Protein AF-A0A6A5AQM9-F1 (afdb_monomer_lite)

Organism: Aphanomyces astaci (NCBI:txid112090)

Secondary structure (DSSP, 8-state):
-HHHHTTTTTSSPPHHHHHHHHHHHTT--HHHHHHHHHHHTTT--HHHHHHHTT--HHHHHHHHHHHHHH-TT---HHHHHHHHHHHTT--HHHHHHHHHHHHTT--HHHHHHHTT--HHHHHHHHHHHHHH-TTS--HHHHHHHHHHHTT--HHHHHHHHHHHHTT--HHHHHHHTT--HHHHHHHHHHHHHHHTTPPPHHHHHHHHHHHTT--HHHHHHHHHHHTTT--HHHHHHHTT--HHHHHHHHHHHHHHHTTSPPHHHHHHHHHHHHT--HHHHHHHHHHHHTT--HHHHHHHTT--HHHHHHHHHHHTTSPPTT--S--TT--HHHHHHHHHHHTT--HHHHHHHHHHHHHH---HHHHHHHTT--HHHHHHHHHHHHHHTTTPPPHHHHHHHHHHHTT--HHHHHHHHHHHTTT--HHHHHHHTT--HHHHHHHHHHHHHHHHTSPPHHHHHHHHHHHTT--HHHHHHHHHHHHTT--HHHHHHHTT--HHHHHHHHHHHHHHHHHS--HHHHHHHHHHHTT--HHHHHHHHHHHHTT--HHHHHHHTT--TTHHHH-

pLDDT: mean 77.69, std 11.53, range [27.31, 93.38]

Sequence (567 aa):
VITEVVTASEDIPSQGEVAADAAADVGATDAQVEEIKDAIDSGASAASAALDAGLSDAQTAEVVDQVTSASDEIADPADVAAAAAIESGASSSQALEIATAVDNGDSAALAATEAGLEPAAVADVVSEVIDSAEKVSDPADVAAAAALDNGATASQAADVAESVDSGSSAAAAAADAGLDTAAVADIVDQVSSSSDNVAPPADVAAAAAIDAGASAEQVADIVTAVDAGASPSDAAVDAGLSPAAAAAVETQVEDSADNHAPAADVAAAAAADAGASPEQVADVAASVDAGASPSDAAADAGLSSSEIAAVEDVVATAPSADEETTSSDATQGEVAAAAAVDAGATEQQAAYIADAIDNEGASAASASIDAGLTNSQAVEVITEVVTASEDIPSQGEVAADAAADVGATDAQVEEIKDAIDSGASAASAALDAGLSDAQTAEVIDQVTSASDEIADPADVAAATAIESGASSSQALEIAAAVDNGDSAALAATEAGLEPAAVADVVSEVIDSAEKVSDPADVAAAAALDNGATASQAADVAESVDSGSSAAAAAADAGLDTAAVADI

Radius of gyration: 29.28 Å; chains: 1; bounding box: 80×55×65 Å

Foldseek 3Di:
DVVVVVVPPPPQDFLLRQLLVLLVVLPQDPVLSVQLSLVQLLPDALLVSNVVSPDDLVSSLSSLLRSPVSCVAAHDLLSLLLNLLVVLPDDSVLSSQLSVCVVVPQQSLQSNVVSPHDQVSSLSSLVRSCVNPQQQDALLSLLLNLCVVLPQTSVLSNQLSVCVSVVAASLVSNVVSPHDLVSSLSSLLRLQVSQVSHDPLLVQLLVLCVSNVHDPQLSVQLSVCVVVVDQSLVSNVVSPRDNSSSVSSNVSSLSRLNRHGALLSLLLNLLVVLPQDSQLSSQLSVCVSVVDDSLVSNVVSPHDPSSSVSSVVRSVPRPHSPPPVPVVPQALLNQLLVLLVVLPQDNVLSNQSSCCCPPVVDALLVSCVVSVHDLVSSLSSLLRLQVSQPPQDFLLVQLLVLLVVLPQDNVLSVQLSVCLVVPAALLQSNVVSPHDQVSSLSSLVRLQVSQSSQHDLLSLLLNLLVVLPQDSVLSSQLSVCVVVPDQSLVSCVVSPRDPVSSVSSNVRSVVSVSRHHDPLSVLLNLLVVLPDTSVLSVQLSVCVVVPDDSLVSNVVSPRDPVSSVSD

Structure (mmCIF, N/CA/C/O backbone):
data_AF-A0A6A5AQM9-F1
#
_entry.id   AF-A0A6A5AQM9-F1
#
loop_
_atom_site.group_PDB
_atom_site.id
_atom_site.type_symbol
_atom_site.label_atom_id
_atom_site.label_alt_id
_atom_site.label_comp_id
_atom_site.label_asym_id
_atom_site.label_entity_id
_atom_site.label_seq_id
_atom_site.pdbx_PDB_ins_code
_atom_site.Cartn_x
_atom_site.Cartn_y
_atom_site.Cartn_z
_atom_site.occupancy
_atom_site.B_iso_or_equiv
_atom_site.auth_seq_id
_atom_site.auth_comp_id
_atom_site.auth_asym_id
_atom_site.auth_atom_id
_atom_site.pdbx_PDB_model_num
ATOM 1 N N . VAL A 1 1 ? -28.489 -6.324 -17.768 1.00 40.09 1 VAL A N 1
ATOM 2 C CA . VAL A 1 1 ? -28.468 -6.319 -16.294 1.00 40.09 1 VAL A CA 1
ATOM 3 C C . VAL A 1 1 ? -28.545 -4.878 -15.803 1.00 40.09 1 VAL A C 1
ATOM 5 O O . VAL A 1 1 ? -29.593 -4.525 -15.296 1.00 40.09 1 VAL A O 1
ATOM 8 N N . ILE A 1 2 ? -27.604 -4.000 -16.177 1.00 29.06 2 ILE A N 1
ATOM 9 C CA . ILE A 1 2 ? -27.654 -2.541 -15.904 1.00 29.06 2 ILE A CA 1
ATOM 10 C C . ILE A 1 2 ? -28.976 -1.867 -16.349 1.00 29.06 2 ILE A C 1
ATOM 12 O O . ILE A 1 2 ? -29.534 -1.040 -15.647 1.00 29.06 2 ILE A O 1
ATOM 16 N N . THR A 1 3 ? -29.561 -2.259 -17.486 1.00 27.31 3 THR A N 1
ATOM 17 C CA . THR A 1 3 ? -30.805 -1.636 -17.995 1.00 27.31 3 THR A CA 1
ATOM 18 C C . THR A 1 3 ? -32.101 -2.142 -17.346 1.00 27.31 3 THR A C 1
ATOM 20 O O . THR A 1 3 ? -33.156 -1.581 -17.618 1.00 27.31 3 THR A O 1
ATOM 23 N N . GLU A 1 4 ? -32.053 -3.219 -16.555 1.00 29.08 4 GLU A N 1
ATOM 24 C CA . GLU A 1 4 ? -33.246 -3.793 -15.902 1.00 29.08 4 GLU A CA 1
ATOM 25 C C . GLU A 1 4 ? -33.397 -3.281 -14.456 1.00 29.08 4 GLU A C 1
ATOM 27 O O . GLU A 1 4 ? -34.524 -3.121 -13.993 1.00 29.08 4 GLU A O 1
ATOM 32 N N . VAL A 1 5 ? -32.285 -2.888 -13.814 1.00 35.56 5 VAL A N 1
ATOM 33 C CA . VAL A 1 5 ? -32.245 -2.187 -12.512 1.00 35.56 5 VAL A CA 1
ATOM 34 C C . VAL A 1 5 ? -32.811 -0.761 -12.625 1.00 35.56 5 VAL A C 1
ATOM 36 O O . VAL A 1 5 ? -33.631 -0.345 -11.813 1.00 35.56 5 VAL A O 1
ATOM 39 N N . VAL A 1 6 ? -32.502 -0.049 -13.716 1.00 35.78 6 VAL A N 1
ATOM 40 C CA . VAL A 1 6 ? -32.907 1.358 -13.940 1.00 35.78 6 VAL A CA 1
ATOM 41 C C . VAL A 1 6 ? -34.428 1.559 -14.085 1.00 35.78 6 VAL A C 1
ATOM 43 O O . VAL A 1 6 ? -34.921 2.671 -13.952 1.00 35.78 6 VAL A O 1
ATOM 46 N N . THR A 1 7 ? -35.213 0.508 -14.346 1.00 30.81 7 THR A N 1
ATOM 47 C CA . THR A 1 7 ? -36.682 0.636 -14.476 1.00 30.81 7 THR A CA 1
ATOM 48 C C . THR A 1 7 ? -37.469 0.276 -13.215 1.00 30.81 7 THR A C 1
ATOM 50 O O . THR A 1 7 ? -38.694 0.390 -13.234 1.00 30.81 7 THR A O 1
ATOM 53 N N . ALA A 1 8 ? -36.797 -0.159 -12.144 1.00 36.22 8 ALA A N 1
ATOM 54 C CA . ALA A 1 8 ? -37.425 -0.460 -10.857 1.00 36.22 8 ALA A CA 1
ATOM 55 C C . ALA A 1 8 ? -37.269 0.669 -9.816 1.00 36.22 8 ALA A C 1
ATOM 57 O O . ALA A 1 8 ? -38.029 0.684 -8.854 1.00 36.22 8 ALA A O 1
ATOM 58 N N . SER A 1 9 ? -36.361 1.636 -10.020 1.00 36.62 9 SER A N 1
ATOM 59 C CA . SER A 1 9 ? -36.052 2.678 -9.024 1.00 36.62 9 SER A CA 1
ATOM 60 C C . SER A 1 9 ? -36.970 3.914 -9.044 1.00 36.62 9 SER A C 1
ATOM 62 O O . SER A 1 9 ? -36.749 4.836 -8.272 1.00 36.62 9 SER A O 1
ATOM 64 N N . GLU A 1 10 ? -37.995 3.985 -9.906 1.00 36.25 10 GLU A N 1
ATOM 65 C CA . GLU A 1 10 ? -38.875 5.174 -9.983 1.00 36.25 10 GLU A CA 1
ATOM 66 C C . GLU A 1 10 ? -40.006 5.205 -8.923 1.00 36.25 10 GLU A C 1
ATOM 68 O O . GLU A 1 10 ? -40.761 6.174 -8.897 1.00 36.25 10 GLU A O 1
ATOM 73 N N . ASP A 1 11 ? -40.147 4.188 -8.058 1.00 45.00 11 ASP A N 1
ATOM 74 C CA . ASP A 1 11 ? -41.238 4.088 -7.057 1.00 45.00 11 ASP A CA 1
ATOM 75 C C . ASP A 1 11 ? -40.768 3.672 -5.634 1.00 45.00 11 ASP A C 1
ATOM 77 O O . ASP A 1 11 ? -41.614 3.399 -4.778 1.00 45.00 11 ASP A O 1
ATOM 81 N N . ILE A 1 12 ? -39.456 3.618 -5.356 1.00 51.84 12 ILE A N 1
ATOM 82 C CA . ILE A 1 12 ? -38.920 3.365 -4.002 1.00 51.84 12 ILE A CA 1
ATOM 83 C C . ILE A 1 12 ? -38.510 4.724 -3.405 1.00 51.84 12 ILE A C 1
ATOM 85 O O . ILE A 1 12 ? -37.685 5.400 -4.021 1.00 51.84 12 ILE A O 1
ATOM 89 N N . PRO A 1 13 ? -39.113 5.177 -2.288 1.00 60.12 13 PRO A N 1
ATOM 90 C CA . PRO A 1 13 ? -38.704 6.423 -1.634 1.00 60.12 13 PRO A CA 1
ATOM 91 C C . PRO A 1 13 ? -37.242 6.325 -1.176 1.00 60.12 13 PRO A C 1
ATOM 93 O O . PRO A 1 13 ? -36.816 5.256 -0.742 1.00 60.12 13 PRO A O 1
ATOM 96 N N . SER A 1 14 ? -36.477 7.419 -1.277 1.00 67.69 14 SER A N 1
ATOM 97 C CA . SER A 1 14 ? -35.100 7.440 -0.755 1.00 67.69 14 SER A CA 1
ATOM 98 C C . SER A 1 14 ? -35.103 7.295 0.768 1.00 67.69 14 SER A C 1
ATOM 100 O O . SER A 1 14 ? -36.088 7.665 1.416 1.00 67.69 14 SER A O 1
ATOM 102 N N . GLN A 1 15 ? -34.007 6.817 1.364 1.00 68.56 15 GLN A N 1
ATOM 103 C CA . GLN A 1 15 ? -33.902 6.741 2.825 1.00 68.56 15 GLN A CA 1
ATOM 104 C C . GLN A 1 15 ? -34.137 8.099 3.492 1.00 68.56 15 GLN A C 1
ATOM 106 O O . GLN A 1 15 ? -34.891 8.176 4.458 1.00 68.56 15 GLN A O 1
ATOM 111 N N . GLY A 1 16 ? -33.618 9.192 2.921 1.00 71.75 16 GLY A N 1
ATOM 112 C CA . GLY A 1 16 ? -33.902 10.536 3.422 1.00 71.75 16 GLY A CA 1
ATOM 113 C C . GLY A 1 16 ? -35.383 10.932 3.323 1.00 71.75 16 GLY A C 1
ATOM 114 O O . GLY A 1 16 ? -35.879 11.672 4.169 1.00 71.75 16 GLY A O 1
ATOM 115 N N . GLU A 1 17 ? -36.142 10.448 2.328 1.00 77.38 17 GLU A N 1
ATOM 116 C CA . GLU A 1 17 ? -37.606 10.630 2.288 1.00 77.38 17 GLU A CA 1
ATOM 117 C C . GLU A 1 17 ? -38.332 9.789 3.348 1.00 77.38 17 GLU A C 1
ATOM 119 O O . GLU A 1 17 ? -39.246 10.294 4.004 1.00 77.38 17 GLU A O 1
ATOM 124 N N . VAL A 1 18 ? -37.915 8.538 3.550 1.00 78.88 18 VAL A N 1
ATOM 125 C CA . VAL A 1 18 ? -38.469 7.649 4.583 1.00 78.88 18 VAL A CA 1
ATOM 126 C C . VAL A 1 18 ? -38.212 8.215 5.982 1.00 78.88 18 VAL A C 1
ATOM 128 O O . VAL A 1 18 ? -39.130 8.299 6.799 1.00 78.88 18 VAL A O 1
ATOM 131 N N . ALA A 1 19 ? -36.990 8.671 6.245 1.00 80.12 19 ALA A N 1
ATOM 132 C CA . ALA A 1 19 ? -36.593 9.258 7.516 1.00 80.12 19 ALA A CA 1
ATOM 133 C C . ALA A 1 19 ? -37.288 10.592 7.790 1.00 80.12 19 ALA A C 1
ATOM 135 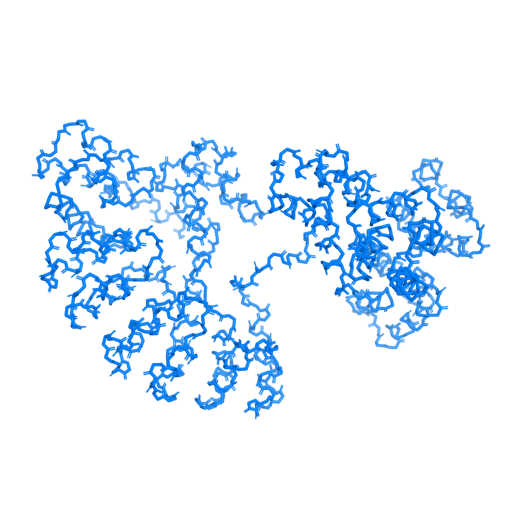O O . ALA A 1 19 ? -37.668 10.867 8.929 1.00 80.12 19 ALA A O 1
ATOM 136 N N . ALA A 1 20 ? -37.521 11.405 6.757 1.00 83.31 20 ALA A N 1
ATOM 137 C CA . ALA A 1 20 ? -38.299 12.632 6.883 1.00 83.31 20 ALA A CA 1
ATOM 138 C C . ALA A 1 20 ? -39.744 12.351 7.330 1.00 83.31 20 ALA A C 1
ATOM 140 O O . ALA A 1 20 ? -40.260 13.017 8.236 1.00 83.31 20 ALA A O 1
ATOM 141 N N . ASP A 1 21 ? -40.390 11.350 6.724 1.00 84.88 21 ASP A N 1
ATOM 142 C CA . ASP A 1 21 ? -41.740 10.925 7.101 1.00 84.88 21 ASP A CA 1
ATOM 143 C C . ASP A 1 21 ? -41.760 10.340 8.527 1.00 84.88 21 ASP A C 1
ATOM 145 O O . ASP A 1 21 ? -42.608 10.729 9.338 1.00 84.88 21 ASP A O 1
ATOM 149 N N . ALA A 1 22 ? -40.777 9.506 8.886 1.00 84.19 22 ALA A N 1
ATOM 150 C CA . ALA A 1 22 ? -40.634 8.956 10.235 1.00 84.19 22 ALA A CA 1
ATOM 151 C C . ALA A 1 22 ? -40.414 10.058 11.294 1.00 84.19 22 ALA A C 1
ATOM 153 O O . ALA A 1 22 ? -41.067 10.076 12.344 1.00 84.19 22 ALA A O 1
ATOM 154 N N . ALA A 1 23 ? -39.557 11.043 11.000 1.00 85.94 23 ALA A N 1
ATOM 155 C CA . ALA A 1 23 ? -39.297 12.196 11.860 1.00 85.94 23 ALA A CA 1
ATOM 156 C C . ALA A 1 23 ? -40.566 13.040 12.079 1.00 85.94 23 ALA A C 1
ATOM 158 O O . ALA A 1 23 ? -40.860 13.479 13.201 1.00 85.94 23 ALA A O 1
ATOM 159 N N . ALA A 1 24 ? -41.359 13.247 11.025 1.00 87.75 24 ALA A N 1
ATOM 160 C CA . ALA A 1 24 ? -42.637 13.942 11.122 1.00 87.75 24 ALA A CA 1
ATOM 161 C C . ALA A 1 24 ? -43.641 13.179 12.009 1.00 87.75 24 ALA A C 1
ATOM 163 O O . ALA A 1 24 ? -44.338 13.800 12.824 1.00 87.75 24 ALA A O 1
ATOM 164 N N . ASP A 1 25 ? -43.677 11.848 11.912 1.00 88.06 25 ASP A N 1
ATOM 165 C CA . ASP A 1 25 ? -44.569 10.985 12.691 1.00 88.06 25 ASP A CA 1
ATOM 166 C C . ASP A 1 25 ? -44.228 10.961 14.192 1.00 88.06 25 ASP A C 1
ATOM 168 O O . ASP A 1 25 ? -45.138 10.969 15.035 1.00 88.06 25 ASP A O 1
ATOM 172 N N . VAL A 1 26 ? -42.944 11.069 14.556 1.00 86.56 26 VAL A N 1
ATOM 173 C CA . VAL A 1 26 ? -42.503 11.227 15.959 1.00 86.56 26 VAL A CA 1
ATOM 174 C C . VAL A 1 26 ? -42.598 12.672 16.475 1.00 86.56 26 VAL A C 1
ATOM 176 O O . VAL A 1 26 ? -42.260 12.963 17.630 1.00 86.56 26 VAL A O 1
ATOM 179 N N . GLY A 1 27 ? -43.111 13.596 15.655 1.00 86.69 27 GLY A N 1
ATOM 180 C CA . GLY A 1 27 ? -43.418 14.974 16.034 1.00 86.69 27 GLY A CA 1
ATOM 181 C C . GLY A 1 27 ? -42.244 15.951 15.954 1.00 86.69 27 GLY A C 1
ATOM 182 O O . GLY A 1 27 ? -42.252 16.946 16.691 1.00 86.69 27 GLY A O 1
ATOM 183 N N . ALA A 1 28 ? -41.258 15.691 15.091 1.00 88.88 28 ALA A N 1
ATOM 184 C CA . ALA A 1 28 ? -40.226 16.661 14.740 1.00 88.88 28 ALA A CA 1
ATOM 185 C C . ALA A 1 28 ? -40.836 17.916 14.087 1.00 88.88 28 ALA A C 1
ATOM 187 O O . ALA A 1 28 ? -41.943 17.908 13.542 1.00 88.88 28 ALA A O 1
ATOM 188 N N . THR A 1 29 ? -40.135 19.044 14.185 1.00 92.12 29 THR A N 1
ATOM 189 C CA . THR A 1 29 ? -40.544 20.272 13.487 1.00 92.12 29 THR A CA 1
ATOM 190 C C . THR A 1 29 ? -40.153 20.215 12.014 1.00 92.12 29 THR A C 1
ATOM 192 O O . THR A 1 29 ? -39.156 19.589 11.685 1.00 92.12 29 THR A O 1
ATOM 195 N N . ASP A 1 30 ? -40.854 20.954 11.147 1.00 88.50 30 ASP A N 1
ATOM 196 C CA . ASP A 1 30 ? -40.523 21.042 9.713 1.00 88.50 30 ASP A CA 1
ATOM 197 C C . ASP A 1 30 ? -39.035 21.366 9.449 1.00 88.50 30 ASP A C 1
ATOM 199 O O . ASP A 1 30 ? -38.481 20.936 8.451 1.00 88.50 30 ASP A O 1
ATOM 203 N N . ALA A 1 31 ? -38.380 22.121 10.343 1.00 85.12 31 ALA A N 1
ATOM 204 C CA . ALA A 1 31 ? -36.952 22.424 10.223 1.00 85.12 31 ALA A CA 1
ATOM 205 C C . ALA A 1 31 ? -36.055 21.224 10.560 1.00 85.12 31 ALA A C 1
ATOM 207 O O . ALA A 1 31 ? -35.049 21.035 9.900 1.00 85.12 31 ALA A O 1
ATOM 208 N N . GLN A 1 32 ? -36.432 20.428 11.563 1.00 91.12 32 GLN A N 1
ATOM 209 C CA . GLN A 1 32 ? -35.702 19.219 11.949 1.00 91.12 32 GLN A CA 1
ATOM 210 C C . GLN A 1 32 ? -35.912 18.095 10.933 1.00 91.12 32 GLN A C 1
ATOM 212 O O . GLN A 1 32 ? -34.988 17.355 10.655 1.00 91.12 32 GLN A O 1
ATOM 217 N N . VAL A 1 33 ? -37.114 17.985 10.359 1.00 89.19 33 VAL A N 1
ATOM 218 C CA . VAL A 1 33 ? -37.416 17.016 9.294 1.00 89.19 33 VAL A CA 1
ATOM 219 C C . VAL A 1 33 ? -36.540 17.263 8.064 1.00 89.19 33 VAL A C 1
ATOM 221 O O . VAL A 1 33 ? -35.955 16.324 7.544 1.00 89.19 33 VAL A O 1
ATOM 224 N N . GLU A 1 34 ? -36.421 18.520 7.626 1.00 84.56 34 GLU A N 1
ATOM 225 C CA . GLU A 1 34 ? -35.539 18.879 6.505 1.00 84.56 34 GLU A CA 1
ATOM 226 C C . GLU A 1 34 ? -34.054 18.706 6.861 1.00 84.56 34 GLU A C 1
ATOM 228 O O . GLU A 1 34 ? -33.292 18.244 6.030 1.00 84.56 34 GLU A O 1
ATOM 233 N N . GLU A 1 35 ? -33.641 19.009 8.097 1.00 86.31 35 GLU A N 1
ATOM 234 C CA . GLU A 1 35 ? -32.256 18.801 8.555 1.00 86.31 35 GLU A CA 1
ATOM 235 C C . GLU A 1 35 ? -31.858 17.316 8.572 1.00 86.31 35 GLU A C 1
ATOM 237 O O . GLU A 1 35 ? -30.777 16.974 8.109 1.00 86.31 35 GLU A O 1
ATOM 242 N N . ILE A 1 36 ? -32.749 16.430 9.029 1.00 80.94 36 ILE A N 1
ATOM 243 C CA . ILE A 1 36 ? -32.542 14.971 9.010 1.00 80.94 36 ILE A CA 1
ATOM 244 C C . ILE A 1 36 ? -32.491 14.456 7.580 1.00 80.94 36 ILE A C 1
ATOM 246 O O . ILE A 1 36 ? -31.623 13.660 7.242 1.00 80.94 36 ILE A O 1
ATOM 250 N N . LYS A 1 37 ? -33.413 14.928 6.736 1.00 82.81 37 LYS A N 1
ATOM 251 C CA . LYS A 1 37 ? -33.449 14.560 5.326 1.00 82.81 37 LYS A CA 1
ATOM 252 C C . LYS A 1 37 ? -32.156 14.946 4.616 1.00 82.81 37 LYS A C 1
ATOM 254 O O . LYS A 1 37 ? -31.574 14.097 3.958 1.00 82.81 37 LYS A O 1
ATOM 259 N N . ASP A 1 38 ? -31.716 16.194 4.770 1.00 77.06 38 ASP A N 1
ATOM 260 C CA . ASP A 1 38 ? -30.493 16.701 4.145 1.00 77.06 38 ASP A CA 1
ATOM 261 C C . ASP A 1 38 ? -29.248 15.953 4.653 1.00 77.06 38 ASP A C 1
ATOM 263 O O . ASP A 1 38 ? -28.329 15.717 3.873 1.00 77.06 38 ASP A O 1
ATOM 267 N N . ALA A 1 39 ? -29.206 15.580 5.938 1.00 74.62 39 ALA A N 1
ATOM 268 C CA . ALA A 1 39 ? -28.100 14.818 6.520 1.00 74.62 39 ALA A CA 1
ATOM 269 C C . ALA A 1 39 ? -28.037 13.382 5.978 1.00 74.62 39 ALA A C 1
ATOM 271 O O . ALA A 1 39 ? -26.968 12.943 5.565 1.00 74.62 39 ALA A O 1
ATOM 272 N N . ILE A 1 40 ? -29.173 12.683 5.907 1.00 74.19 40 ILE A N 1
ATOM 273 C CA . ILE A 1 40 ? -29.245 11.316 5.365 1.00 74.19 40 ILE A CA 1
ATOM 274 C C . ILE A 1 40 ? -28.999 11.313 3.855 1.00 74.19 40 ILE A C 1
ATOM 276 O O . ILE A 1 40 ? -28.224 10.506 3.364 1.00 74.19 40 ILE A O 1
ATOM 280 N N . ASP A 1 41 ? -29.558 12.281 3.119 1.00 70.38 41 ASP A N 1
ATOM 281 C CA . ASP A 1 41 ? -29.242 12.495 1.696 1.00 70.38 41 ASP A CA 1
ATOM 282 C C . ASP A 1 41 ? -27.768 12.956 1.491 1.00 70.38 41 ASP A C 1
ATOM 284 O O . ASP A 1 41 ? -27.330 13.138 0.357 1.00 70.38 41 ASP A O 1
ATOM 288 N N . SER A 1 42 ? -27.006 13.192 2.571 1.00 63.66 42 SER A N 1
ATOM 289 C CA . SER A 1 42 ? -25.555 13.450 2.562 1.00 63.66 42 SER A CA 1
ATOM 290 C C . SER A 1 42 ? -24.738 12.294 3.164 1.00 63.66 42 SER A C 1
ATOM 292 O O . SER A 1 42 ? -23.547 12.483 3.406 1.00 63.66 42 SER A O 1
ATOM 294 N N . GLY A 1 43 ? -25.357 11.132 3.407 1.00 62.38 43 GLY A N 1
ATOM 295 C CA . GLY A 1 43 ? -24.690 9.914 3.880 1.00 62.38 43 GLY A CA 1
ATOM 296 C C . GLY A 1 43 ? -24.658 9.705 5.398 1.00 62.38 43 GLY A C 1
ATOM 297 O O . GLY A 1 43 ? -23.940 8.827 5.852 1.00 62.38 43 GLY A O 1
ATOM 298 N N . ALA A 1 44 ? -25.387 10.491 6.198 1.00 66.25 44 ALA A N 1
ATOM 299 C CA . ALA A 1 44 ? -25.495 10.236 7.640 1.00 66.25 44 ALA A CA 1
ATOM 300 C C . ALA A 1 44 ? -26.500 9.112 7.957 1.00 66.25 44 ALA A C 1
ATOM 302 O O . ALA A 1 44 ? -27.557 9.046 7.325 1.00 66.25 44 ALA A O 1
ATOM 303 N N . SER A 1 45 ? -26.237 8.317 9.000 1.00 72.31 45 SER A N 1
ATOM 304 C CA . SER A 1 45 ? -27.202 7.346 9.539 1.00 72.31 45 SER A CA 1
ATOM 305 C C . SER A 1 45 ? -28.465 8.040 10.077 1.00 72.31 45 SER A C 1
ATOM 307 O O . SER A 1 45 ? -28.455 9.221 10.467 1.00 72.31 45 SER A O 1
ATOM 309 N N . ALA A 1 46 ? -29.593 7.326 10.141 1.00 79.31 46 ALA A N 1
ATOM 310 C CA . ALA A 1 46 ? -30.831 7.904 10.665 1.00 79.31 46 ALA A CA 1
ATOM 311 C C . ALA A 1 46 ? -30.701 8.266 12.153 1.00 79.31 46 ALA A C 1
ATOM 313 O O . ALA A 1 46 ? -31.279 9.265 12.609 1.00 79.31 46 ALA A O 1
ATOM 314 N N . ALA A 1 47 ? -29.921 7.485 12.905 1.00 76.12 47 ALA A N 1
ATOM 315 C CA . ALA A 1 47 ? -29.604 7.745 14.302 1.00 76.12 47 ALA A CA 1
ATOM 316 C C . ALA A 1 47 ? -28.846 9.069 14.493 1.00 76.12 47 ALA A C 1
ATOM 318 O O . ALA A 1 47 ? -29.284 9.927 15.277 1.00 76.12 47 ALA A O 1
ATOM 319 N N . SER A 1 48 ? -27.741 9.256 13.768 1.00 73.06 48 SER A N 1
ATOM 320 C CA . SER A 1 48 ? -26.882 10.439 13.877 1.00 73.06 48 SER A CA 1
ATOM 321 C C . SER A 1 48 ? -27.584 11.702 13.361 1.00 73.06 48 SER A C 1
ATOM 323 O O . SER A 1 48 ? -27.645 12.710 14.075 1.00 73.06 48 SER A O 1
ATOM 325 N N . ALA A 1 49 ? -28.262 11.627 12.212 1.00 80.38 49 ALA A N 1
ATOM 326 C CA . ALA A 1 49 ? -29.053 12.728 11.660 1.00 80.38 49 ALA A CA 1
ATOM 327 C C . ALA A 1 49 ? -30.159 13.210 12.622 1.00 80.38 49 ALA A C 1
ATOM 329 O O . ALA A 1 49 ? -30.362 14.414 12.825 1.00 80.38 49 ALA A O 1
ATOM 330 N N . ALA A 1 50 ? -30.873 12.282 13.268 1.00 82.44 50 ALA A N 1
ATOM 331 C CA . ALA A 1 50 ? -31.911 12.618 14.241 1.00 82.44 50 ALA A CA 1
ATOM 332 C C . ALA A 1 50 ? -31.343 13.226 15.537 1.00 82.44 50 ALA A C 1
ATOM 334 O O . ALA A 1 50 ? -31.980 14.107 16.135 1.00 82.44 50 ALA A O 1
ATOM 335 N N . LEU A 1 51 ? -30.158 12.793 15.981 1.00 79.62 51 LEU A N 1
ATOM 336 C CA . LEU A 1 51 ? -29.476 13.381 17.136 1.00 79.62 51 LEU A CA 1
ATOM 337 C C . LEU A 1 51 ? -29.013 14.810 16.873 1.00 79.62 51 LEU A C 1
ATOM 339 O O . LEU A 1 51 ? -29.263 15.689 17.706 1.00 79.62 51 LEU A O 1
ATOM 343 N N . ASP A 1 52 ? -28.406 15.055 15.717 1.00 81.88 52 ASP A N 1
ATOM 344 C CA . ASP A 1 52 ? -27.916 16.377 15.333 1.00 81.88 52 ASP A CA 1
ATOM 345 C C . ASP A 1 52 ? -29.060 17.376 15.140 1.00 81.88 52 ASP A C 1
ATOM 347 O O . ASP A 1 52 ? -28.994 18.513 15.622 1.00 81.88 52 ASP A O 1
ATOM 351 N N . ALA A 1 53 ? -30.189 16.913 14.595 1.00 82.94 53 ALA A N 1
ATOM 352 C CA . ALA A 1 53 ? -31.433 17.678 14.547 1.00 82.94 53 ALA A CA 1
ATOM 353 C C . ALA A 1 53 ? -32.081 17.888 15.937 1.00 82.94 53 ALA A C 1
ATOM 355 O O . ALA A 1 53 ? -33.078 18.611 16.083 1.00 82.94 53 ALA A O 1
ATOM 356 N N . GLY A 1 54 ? -31.539 17.285 16.998 1.00 83.50 54 GLY A N 1
ATOM 357 C CA . GLY A 1 54 ? -31.933 17.510 18.387 1.00 83.50 54 GLY A CA 1
ATOM 358 C C . GLY A 1 54 ? -33.224 16.806 18.805 1.00 83.50 54 GLY A C 1
ATOM 359 O O . GLY A 1 54 ? -33.961 17.337 19.652 1.00 83.50 54 GLY A O 1
ATOM 360 N N . LEU A 1 55 ? -33.538 15.648 18.214 1.00 85.94 55 LEU A N 1
ATOM 361 C CA . LEU A 1 55 ? -34.587 14.770 18.734 1.00 85.94 55 LEU A CA 1
ATOM 362 C C . LEU A 1 55 ? -34.182 14.158 20.082 1.00 85.94 55 LEU A C 1
ATOM 364 O O . LEU A 1 55 ? -33.021 14.148 20.478 1.00 85.94 55 LEU A O 1
ATOM 368 N N . SER A 1 56 ? -35.179 13.710 20.850 1.00 85.50 56 SER A N 1
ATOM 369 C CA . SER A 1 56 ? -34.911 12.935 22.068 1.00 85.50 56 SER A CA 1
ATOM 370 C C . SER A 1 56 ? -34.617 11.478 21.733 1.00 85.50 56 SER A C 1
ATOM 372 O O . SER A 1 56 ? -35.181 10.971 20.772 1.00 85.50 56 SER A O 1
ATOM 374 N N . ASP A 1 57 ? -33.869 10.775 22.585 1.00 77.44 57 ASP A N 1
ATOM 375 C CA . ASP A 1 57 ? -33.464 9.374 22.378 1.00 77.44 57 ASP A CA 1
ATOM 376 C C . ASP A 1 57 ? -34.639 8.450 22.007 1.00 77.44 57 ASP A C 1
ATOM 378 O O . ASP A 1 57 ? -34.514 7.563 21.174 1.00 77.44 57 ASP A O 1
ATOM 382 N N . ALA A 1 58 ? -35.818 8.670 22.603 1.00 80.12 58 ALA A N 1
ATOM 383 C CA . ALA A 1 58 ? -37.019 7.890 22.303 1.00 80.12 58 ALA A CA 1
ATOM 384 C C . ALA A 1 58 ? -37.619 8.202 20.924 1.00 80.12 58 ALA A C 1
ATOM 386 O O . ALA A 1 58 ? -38.251 7.341 20.330 1.00 80.12 58 ALA A O 1
ATOM 387 N N . GLN A 1 59 ? -37.469 9.437 20.445 1.00 84.06 59 GLN A N 1
ATOM 388 C CA . GLN A 1 59 ? -37.890 9.814 19.100 1.00 84.06 59 GLN A CA 1
ATOM 389 C C . GLN A 1 59 ? -36.863 9.357 18.064 1.00 84.06 59 GLN A C 1
ATOM 391 O O . GLN A 1 59 ? -37.274 8.839 17.039 1.00 84.06 59 GLN A O 1
ATOM 396 N N . THR A 1 60 ? -35.564 9.492 18.348 1.00 82.31 60 THR A N 1
ATOM 397 C CA . THR A 1 60 ? -34.479 8.980 17.500 1.00 82.31 60 THR A CA 1
ATOM 398 C C . THR A 1 60 ? -34.617 7.477 17.284 1.00 82.31 60 THR A C 1
ATOM 400 O O . THR A 1 60 ? -34.699 7.039 16.147 1.00 82.31 60 THR A O 1
ATOM 403 N N . ALA A 1 61 ? -34.774 6.697 18.358 1.00 77.88 61 ALA A N 1
ATOM 404 C CA . ALA A 1 61 ? -34.963 5.249 18.270 1.00 77.88 61 ALA A CA 1
ATOM 405 C C . ALA A 1 61 ? -36.173 4.836 17.409 1.00 77.88 61 ALA A C 1
ATOM 407 O O . ALA A 1 61 ? -36.126 3.819 16.731 1.00 77.88 61 ALA A O 1
ATOM 408 N N . GLU A 1 62 ? -37.258 5.615 17.427 1.00 80.25 62 GLU A N 1
ATOM 409 C CA . GLU A 1 62 ? -38.454 5.311 16.630 1.00 80.25 62 GLU A CA 1
ATOM 410 C C . GLU A 1 62 ? -38.360 5.816 15.180 1.00 80.25 62 GLU A C 1
ATOM 412 O O . GLU A 1 62 ? -39.060 5.297 14.315 1.00 80.25 62 GLU A O 1
ATOM 417 N N . VAL A 1 63 ? -37.487 6.789 14.897 1.00 82.62 63 VAL A N 1
ATOM 418 C CA . VAL A 1 63 ? -37.101 7.137 13.520 1.00 82.62 63 VAL A CA 1
ATOM 419 C C . VAL A 1 63 ? -36.267 6.010 12.924 1.00 82.62 63 VAL A C 1
ATOM 421 O O . VAL A 1 63 ? -36.620 5.529 11.854 1.00 82.62 63 VAL A O 1
ATOM 424 N N . VAL A 1 64 ? -35.246 5.541 13.646 1.00 79.69 64 VAL A N 1
ATOM 425 C CA . VAL A 1 64 ? -34.380 4.427 13.230 1.00 79.69 64 VAL A CA 1
ATOM 426 C C . VAL A 1 64 ? -35.204 3.169 12.940 1.00 79.69 64 VAL A C 1
ATOM 428 O O . VAL A 1 64 ? -35.189 2.681 11.820 1.00 79.69 64 VAL A O 1
ATOM 431 N N . ASP A 1 65 ? -36.044 2.721 13.882 1.00 76.88 65 ASP A N 1
ATOM 432 C CA . ASP A 1 65 ? -36.914 1.540 13.710 1.00 76.88 65 ASP A CA 1
ATOM 433 C C . ASP A 1 65 ? -37.793 1.611 12.443 1.00 76.88 65 ASP A C 1
ATOM 435 O O . ASP A 1 65 ? -37.958 0.628 11.716 1.00 76.88 65 ASP A O 1
ATOM 439 N N . GLN A 1 66 ? -38.341 2.794 12.138 1.00 76.25 66 GLN A N 1
ATOM 440 C CA . GLN A 1 66 ? -39.172 3.007 10.949 1.00 76.25 66 GLN A CA 1
ATOM 441 C C . GLN A 1 66 ? -38.365 3.084 9.650 1.00 76.25 66 GLN A C 1
ATOM 443 O O . GLN A 1 66 ? -38.860 2.620 8.621 1.00 76.25 66 GLN A O 1
ATOM 448 N N . VAL A 1 67 ? -37.161 3.662 9.685 1.00 76.94 67 VAL A N 1
ATOM 449 C CA . VAL A 1 67 ? -36.255 3.738 8.530 1.00 76.94 67 VAL A CA 1
ATOM 450 C C . VAL A 1 67 ? -35.732 2.350 8.176 1.00 76.94 67 VAL A C 1
ATOM 452 O O . VAL A 1 67 ? -35.850 1.946 7.018 1.00 76.94 67 VAL A O 1
ATOM 455 N N . THR A 1 68 ? -35.278 1.581 9.167 1.00 73.25 68 THR A N 1
ATOM 456 C CA . THR A 1 68 ? -34.805 0.201 8.993 1.00 73.25 68 THR A CA 1
ATOM 457 C C . THR A 1 68 ? -35.932 -0.703 8.488 1.00 73.25 68 THR A C 1
ATOM 459 O O . THR A 1 68 ? -35.774 -1.379 7.478 1.00 73.25 68 THR A O 1
ATOM 462 N N . SER A 1 69 ? -37.131 -0.632 9.084 1.00 71.00 69 SER A N 1
ATOM 463 C CA . SER A 1 69 ? -38.298 -1.434 8.658 1.00 71.00 69 SER A CA 1
ATOM 464 C C . SER A 1 69 ? -38.801 -1.139 7.237 1.00 71.00 69 SER A C 1
ATOM 466 O O . SER A 1 69 ? -39.590 -1.907 6.684 1.00 71.00 69 SER A O 1
ATOM 468 N N . ALA A 1 70 ? -38.458 0.021 6.679 1.00 67.69 70 ALA A N 1
ATOM 469 C CA . ALA A 1 70 ? -38.835 0.414 5.324 1.00 67.69 70 ALA A CA 1
ATOM 470 C C . ALA A 1 70 ? -37.727 0.129 4.297 1.00 67.69 70 ALA A C 1
ATOM 472 O O . ALA A 1 70 ? -38.011 0.089 3.097 1.00 67.69 70 ALA A O 1
ATOM 473 N N . SER A 1 71 ? -36.499 -0.088 4.768 1.00 61.81 71 SER A N 1
ATOM 474 C CA . SER A 1 71 ? -35.297 -0.304 3.969 1.00 61.81 71 SER A CA 1
ATOM 475 C C . SER A 1 71 ? -34.960 -1.797 3.947 1.00 61.81 71 SER A C 1
ATOM 477 O O . SER A 1 71 ? -33.924 -2.208 4.444 1.00 61.81 71 SER A O 1
ATOM 479 N N . ASP A 1 72 ? -35.851 -2.610 3.366 1.00 54.19 72 ASP A N 1
ATOM 480 C CA . ASP A 1 72 ? -35.809 -4.091 3.331 1.00 54.19 72 ASP A CA 1
ATOM 481 C C . ASP A 1 72 ? -34.519 -4.724 2.716 1.00 54.19 72 ASP A C 1
ATOM 483 O O . ASP A 1 72 ? -34.487 -5.939 2.550 1.00 54.19 72 ASP A O 1
ATOM 487 N N . GLU A 1 73 ? -33.480 -3.963 2.328 1.00 46.62 73 GLU A N 1
ATOM 488 C CA . GLU A 1 73 ? -32.291 -4.504 1.625 1.00 46.62 73 GLU A CA 1
ATOM 489 C C . GLU A 1 73 ? -30.988 -3.659 1.709 1.00 46.62 73 GLU A C 1
ATOM 491 O O . GLU A 1 73 ? -29.982 -4.087 1.146 1.00 46.62 73 GLU A O 1
ATOM 496 N N . ILE A 1 74 ? -30.981 -2.459 2.322 1.00 50.81 74 ILE A N 1
ATOM 497 C CA . ILE A 1 74 ? -29.816 -1.530 2.322 1.00 50.81 74 ILE A CA 1
ATOM 498 C C . ILE A 1 74 ? -29.818 -0.628 3.577 1.00 50.81 74 ILE A C 1
ATOM 500 O O . ILE A 1 74 ? -29.582 0.569 3.480 1.00 50.81 74 ILE A O 1
ATOM 504 N N . ALA A 1 75 ? -30.230 -1.125 4.742 1.00 62.09 75 ALA A N 1
ATOM 505 C CA . ALA A 1 75 ? -30.185 -0.303 5.953 1.00 62.09 75 ALA A CA 1
ATOM 506 C C . ALA A 1 75 ? -28.739 -0.190 6.467 1.00 62.09 75 ALA A C 1
ATOM 508 O O . ALA A 1 75 ? -28.001 -1.173 6.430 1.00 62.09 75 ALA A O 1
ATOM 509 N N . ASP A 1 76 ? -28.364 1.003 6.931 1.00 68.25 76 ASP A N 1
ATOM 510 C CA . ASP A 1 76 ? -27.070 1.272 7.558 1.00 68.25 76 ASP A CA 1
ATOM 511 C C . ASP A 1 76 ? -26.825 0.303 8.743 1.00 68.25 76 ASP A C 1
ATOM 513 O O . ASP A 1 76 ? -27.754 0.088 9.539 1.00 68.25 76 ASP A O 1
ATOM 517 N N . PRO A 1 77 ? -25.627 -0.304 8.882 1.00 73.38 77 PRO A N 1
ATOM 518 C CA . PRO A 1 77 ? -25.322 -1.256 9.953 1.00 73.38 77 PRO A CA 1
ATOM 519 C C . PRO A 1 77 ? -25.635 -0.737 11.364 1.00 73.38 77 PRO A C 1
ATOM 521 O O . PRO A 1 77 ? -26.147 -1.494 12.196 1.00 73.38 77 PRO A O 1
ATOM 524 N N . ALA A 1 78 ? -25.415 0.551 11.637 1.00 75.50 78 ALA A N 1
ATOM 525 C CA . ALA A 1 78 ? -25.722 1.160 12.927 1.00 75.50 78 ALA A CA 1
ATOM 526 C C . ALA A 1 78 ? -27.231 1.231 13.186 1.00 75.50 78 ALA A C 1
ATOM 528 O O . ALA A 1 78 ? -27.701 0.956 14.300 1.00 75.50 78 ALA A O 1
ATOM 529 N N . ASP A 1 79 ? -28.011 1.550 12.153 1.00 75.19 79 ASP A N 1
ATOM 530 C CA . ASP A 1 79 ? -29.470 1.600 12.223 1.00 75.19 79 ASP A CA 1
ATOM 531 C C . ASP A 1 79 ? -30.078 0.192 12.378 1.00 75.19 79 ASP A C 1
ATOM 533 O O . ASP A 1 79 ? -31.054 0.006 13.119 1.00 75.19 79 ASP A O 1
ATOM 537 N N . VAL A 1 80 ? -29.485 -0.823 11.739 1.00 78.62 80 VAL A N 1
ATOM 538 C CA . VAL A 1 80 ? -29.862 -2.237 11.911 1.00 78.62 80 VAL A CA 1
ATOM 539 C C . VAL A 1 80 ? -29.543 -2.708 13.327 1.00 78.62 80 VAL A C 1
ATOM 541 O O . VAL A 1 80 ? -30.419 -3.254 14.005 1.00 78.62 80 VAL A O 1
ATOM 544 N N . ALA A 1 81 ? -28.333 -2.431 13.819 1.00 79.94 81 ALA A N 1
ATOM 545 C CA . ALA A 1 81 ? -27.904 -2.820 15.158 1.00 79.94 81 ALA A CA 1
ATOM 546 C C . ALA A 1 81 ? -28.812 -2.214 16.240 1.00 79.94 81 ALA A C 1
ATOM 548 O O . ALA A 1 81 ? -29.246 -2.891 17.181 1.00 79.94 81 ALA A O 1
ATOM 549 N N . ALA A 1 82 ? -29.162 -0.937 16.085 1.00 81.31 82 ALA A N 1
ATOM 550 C CA . ALA A 1 82 ? -30.061 -0.234 16.986 1.00 81.31 82 ALA A CA 1
ATOM 551 C C . ALA A 1 82 ? -31.488 -0.801 16.958 1.00 81.31 82 ALA A C 1
ATOM 553 O O . ALA A 1 82 ? -32.082 -1.019 18.022 1.00 81.31 82 ALA A O 1
ATOM 554 N N . ALA A 1 83 ? -32.043 -1.063 15.771 1.00 79.81 83 ALA A N 1
ATOM 555 C CA . ALA A 1 83 ? -33.375 -1.644 15.619 1.00 79.81 83 ALA A CA 1
ATOM 556 C C . ALA A 1 83 ? -33.447 -3.056 16.227 1.00 79.81 83 ALA A C 1
ATOM 558 O O . ALA A 1 83 ? -34.321 -3.334 17.059 1.00 79.81 83 ALA A O 1
ATOM 559 N N . ALA A 1 84 ? -32.469 -3.912 15.919 1.00 82.62 84 ALA A N 1
ATOM 560 C CA . ALA A 1 84 ? -32.368 -5.262 16.465 1.00 82.62 84 ALA A CA 1
ATOM 561 C C . ALA A 1 84 ? -32.216 -5.253 17.998 1.00 82.62 84 ALA A C 1
ATOM 563 O O . ALA A 1 84 ? -32.828 -6.062 18.709 1.00 82.62 84 ALA A O 1
ATOM 564 N N . ALA A 1 85 ? -31.478 -4.282 18.549 1.00 83.56 85 ALA A N 1
ATOM 565 C CA . ALA A 1 85 ? -31.354 -4.107 19.992 1.00 83.56 85 ALA A CA 1
ATOM 566 C C . ALA A 1 85 ? -32.706 -3.748 20.633 1.00 83.56 85 ALA A C 1
ATOM 568 O O . ALA A 1 85 ? -33.067 -4.301 21.680 1.00 83.56 85 ALA A O 1
ATOM 569 N N . ILE A 1 86 ? -33.485 -2.852 20.014 1.00 81.44 86 ILE A N 1
ATOM 570 C CA . ILE A 1 86 ? -34.828 -2.471 20.485 1.00 81.44 86 ILE A CA 1
ATOM 571 C C . ILE A 1 86 ? -35.771 -3.675 20.462 1.00 81.44 86 ILE A C 1
ATOM 573 O O . ILE A 1 86 ? -36.462 -3.921 21.459 1.00 81.44 86 ILE A O 1
ATOM 577 N N . GLU A 1 87 ? -35.782 -4.449 19.374 1.00 83.50 87 GLU A N 1
ATOM 578 C CA . GLU A 1 87 ? -36.609 -5.656 19.258 1.00 83.50 87 GLU A CA 1
ATOM 579 C C . GLU A 1 87 ? -36.224 -6.709 20.311 1.00 83.50 87 GLU A C 1
ATOM 581 O O . GLU A 1 87 ? -37.093 -7.335 20.935 1.00 83.50 87 GLU A O 1
ATOM 586 N N . SER A 1 88 ? -34.931 -6.790 20.624 1.00 82.88 88 SER A N 1
ATOM 587 C CA . SER A 1 88 ? -34.369 -7.630 21.684 1.00 82.88 88 SER A CA 1
ATOM 588 C C . SER A 1 88 ? -34.598 -7.090 23.107 1.00 82.88 88 SER A C 1
ATOM 590 O O . SER A 1 88 ? -34.252 -7.738 24.102 1.00 82.88 88 SER A O 1
ATOM 592 N N . GLY A 1 89 ? -35.251 -5.932 23.247 1.00 79.50 89 GLY A N 1
ATOM 593 C CA . GLY A 1 89 ? -35.692 -5.369 24.523 1.00 79.50 89 GLY A CA 1
ATOM 594 C C . GLY A 1 89 ? -34.739 -4.356 25.162 1.00 79.50 89 GLY A C 1
ATOM 595 O O . GLY A 1 89 ? -34.888 -4.074 26.359 1.00 79.50 89 GLY A O 1
ATOM 596 N N . ALA A 1 90 ? -33.792 -3.800 24.401 1.00 83.38 90 ALA A N 1
ATOM 597 C CA . ALA A 1 90 ? -32.971 -2.670 24.821 1.00 83.38 90 ALA A CA 1
ATOM 598 C C . ALA A 1 90 ? -33.829 -1.443 25.167 1.00 83.38 90 ALA A C 1
ATOM 600 O O . ALA A 1 90 ? -34.946 -1.249 24.680 1.00 83.38 90 ALA A O 1
ATOM 601 N N . SER A 1 91 ? -33.298 -0.567 26.020 1.00 84.12 91 SER A N 1
ATOM 602 C CA . SER A 1 91 ? -33.852 0.783 26.146 1.00 84.12 91 SER A CA 1
ATOM 603 C C . SER A 1 91 ? -33.431 1.656 24.962 1.00 84.12 91 SER A C 1
ATOM 605 O O . SER A 1 91 ? -32.356 1.452 24.411 1.00 84.12 91 SER A O 1
ATOM 607 N N . SER A 1 92 ? -34.216 2.687 24.629 1.00 78.44 92 SER A N 1
ATOM 608 C CA . SER A 1 92 ? -33.866 3.637 23.558 1.00 78.44 92 SER A CA 1
ATOM 609 C C . SER A 1 92 ? -32.482 4.270 23.746 1.00 78.44 92 SER A C 1
ATOM 611 O O . SER A 1 92 ? -31.801 4.533 22.770 1.00 78.44 92 SER A O 1
ATOM 613 N N . SER A 1 93 ? -32.042 4.477 24.993 1.00 76.88 93 SER A N 1
ATOM 614 C CA . SER A 1 93 ? -30.694 4.978 25.283 1.00 76.88 93 SER A CA 1
ATOM 615 C C . SER A 1 93 ? -29.590 3.954 25.011 1.00 76.88 93 SER A C 1
ATOM 617 O O . SER A 1 93 ? -28.505 4.355 24.630 1.00 76.88 93 SER A O 1
ATOM 619 N N . GLN A 1 94 ? -29.854 2.657 25.214 1.00 84.31 94 GLN A N 1
ATOM 620 C CA . GLN A 1 94 ? -28.888 1.594 24.906 1.00 84.31 94 GLN A CA 1
ATOM 621 C C . GLN A 1 94 ? -28.816 1.337 23.403 1.00 84.31 94 GLN A C 1
ATOM 623 O O . GLN A 1 94 ? -27.732 1.201 22.871 1.00 84.31 94 GLN A O 1
ATOM 628 N N . ALA A 1 95 ? -29.960 1.316 22.715 1.00 82.12 95 ALA A N 1
ATOM 629 C CA . ALA A 1 95 ? -29.993 1.193 21.260 1.00 82.12 95 ALA A CA 1
ATOM 630 C C . ALA A 1 95 ? -29.235 2.339 20.577 1.00 82.12 95 ALA A C 1
ATOM 632 O O . ALA A 1 95 ? -28.518 2.114 19.615 1.00 82.12 95 ALA A O 1
ATOM 633 N N . LEU A 1 96 ? -29.349 3.552 21.122 1.00 76.88 96 LEU A N 1
ATOM 634 C CA . LEU A 1 96 ? -28.611 4.707 20.628 1.00 76.88 96 LEU A CA 1
ATOM 635 C C . LEU A 1 96 ? -27.106 4.625 20.916 1.00 76.88 96 LEU A C 1
ATOM 637 O O . LEU A 1 96 ? -26.312 5.005 20.070 1.00 76.88 96 LEU A O 1
ATOM 641 N N . GLU A 1 97 ? -26.723 4.143 22.101 1.00 82.56 97 GLU A N 1
ATOM 642 C CA . GLU A 1 97 ? -25.316 3.895 22.448 1.00 82.56 97 GLU A CA 1
ATOM 643 C C . GLU A 1 97 ? -24.681 2.895 21.474 1.00 82.56 97 GLU A C 1
ATOM 645 O O . GLU A 1 97 ? -23.572 3.133 21.018 1.00 82.56 97 GLU A O 1
ATOM 650 N N . ILE A 1 98 ? -25.427 1.857 21.084 1.00 81.19 98 ILE A N 1
ATOM 651 C CA . ILE A 1 98 ? -25.002 0.865 20.087 1.00 81.19 98 ILE A CA 1
ATOM 652 C C . ILE A 1 98 ? -24.888 1.494 18.702 1.00 81.19 98 ILE A C 1
ATOM 654 O O . ILE A 1 98 ? -23.843 1.369 18.087 1.00 81.19 98 ILE A O 1
ATOM 658 N N . ALA A 1 99 ? -25.919 2.212 18.243 1.00 79.25 99 ALA A N 1
ATOM 659 C CA . ALA A 1 99 ? -25.898 2.883 16.941 1.00 79.25 99 ALA A CA 1
ATOM 660 C C . ALA A 1 99 ? -24.682 3.806 16.811 1.00 79.25 99 ALA A C 1
ATOM 662 O O . ALA A 1 99 ? -23.956 3.761 15.835 1.00 79.25 99 ALA A O 1
ATOM 663 N N . THR A 1 100 ? -24.429 4.623 17.838 1.00 73.56 100 THR A N 1
ATOM 664 C CA . THR A 1 100 ? -23.297 5.553 17.829 1.00 73.56 100 THR A CA 1
ATOM 665 C C . THR A 1 100 ? -21.957 4.827 17.872 1.00 73.56 100 THR A C 1
ATOM 667 O O . THR A 1 100 ? -21.008 5.315 17.280 1.00 73.56 100 THR A O 1
ATOM 670 N N . ALA A 1 101 ? -21.841 3.716 18.596 1.00 77.00 101 ALA A N 1
ATOM 671 C CA . ALA A 1 101 ? -20.618 2.919 18.609 1.00 77.00 101 ALA A CA 1
ATOM 672 C C . ALA A 1 101 ? -20.338 2.326 17.217 1.00 77.00 101 ALA A C 1
ATOM 674 O O . ALA A 1 101 ? -19.253 2.539 16.687 1.00 77.00 101 ALA A O 1
ATOM 675 N N . VAL A 1 102 ? -21.351 1.723 16.586 1.00 77.31 102 VAL A N 1
ATOM 676 C CA . VAL A 1 102 ? -21.248 1.158 15.230 1.00 77.31 102 VAL A CA 1
ATOM 677 C C . VAL A 1 102 ? -20.950 2.233 14.180 1.00 77.31 102 VAL A C 1
ATOM 679 O O . VAL A 1 102 ? -20.040 2.062 13.384 1.00 77.31 102 VAL A O 1
ATOM 682 N N . ASP A 1 103 ? -21.599 3.400 14.255 1.00 70.62 103 ASP A N 1
ATOM 683 C CA . ASP A 1 103 ? -21.282 4.569 13.409 1.00 70.62 103 ASP A CA 1
ATOM 684 C C . ASP A 1 103 ? -19.838 5.085 13.591 1.00 70.62 103 ASP A C 1
ATOM 686 O O . ASP A 1 103 ? -19.335 5.821 12.748 1.00 70.62 103 ASP A O 1
ATOM 690 N N . ASN A 1 104 ? -19.188 4.796 14.724 1.00 67.81 104 ASN A N 1
ATOM 691 C CA . ASN A 1 104 ? -17.797 5.185 14.980 1.00 67.81 104 ASN A CA 1
ATOM 692 C C . ASN A 1 104 ? -16.800 4.057 14.661 1.00 67.81 104 ASN A C 1
ATOM 694 O O . ASN A 1 104 ? -15.624 4.208 15.000 1.00 67.81 104 ASN A O 1
ATOM 698 N N . GLY A 1 105 ? -17.260 2.964 14.044 1.00 65.69 105 GLY A N 1
ATOM 699 C CA . GLY A 1 105 ? -16.428 1.834 13.634 1.00 65.69 105 GLY A CA 1
ATOM 700 C C . GLY A 1 105 ? -16.272 0.725 14.677 1.00 65.69 105 GLY A C 1
ATOM 701 O O . GLY A 1 105 ? -15.393 -0.111 14.520 1.00 65.69 105 GLY A O 1
ATOM 702 N N . ASP A 1 106 ? -17.074 0.698 15.750 1.00 73.31 106 ASP A N 1
ATOM 703 C CA . ASP A 1 106 ? -17.100 -0.469 16.643 1.00 73.31 106 ASP A CA 1
ATOM 704 C C . ASP A 1 106 ? -17.967 -1.584 16.030 1.00 73.31 106 ASP A C 1
ATOM 706 O O . ASP A 1 106 ? -19.109 -1.336 15.638 1.00 73.31 106 ASP A O 1
ATOM 710 N N . SER A 1 107 ? -17.513 -2.838 16.081 1.00 74.31 107 SER A N 1
ATOM 711 C CA . SER A 1 107 ? -18.346 -3.983 15.690 1.00 74.31 107 SER A CA 1
ATOM 712 C C . SER A 1 107 ? -19.666 -4.048 16.480 1.00 74.31 107 SER A C 1
ATOM 714 O O . SER A 1 107 ? -19.743 -3.737 17.683 1.00 74.31 107 SER A O 1
ATOM 716 N N . ALA A 1 108 ? -20.749 -4.506 15.841 1.00 80.94 108 ALA A N 1
ATOM 717 C CA . ALA A 1 108 ? -22.066 -4.605 16.472 1.00 80.94 108 ALA A CA 1
ATOM 718 C C . ALA A 1 108 ? -22.048 -5.508 17.719 1.00 80.94 108 ALA A C 1
ATOM 720 O O . ALA A 1 108 ? -22.757 -5.251 18.705 1.00 80.94 108 ALA A O 1
ATOM 721 N N . ALA A 1 109 ? -21.211 -6.551 17.712 1.00 79.12 109 ALA A N 1
ATOM 722 C CA . ALA A 1 109 ? -20.996 -7.434 18.857 1.00 79.12 109 ALA A CA 1
ATOM 723 C C . ALA A 1 109 ? -20.408 -6.699 20.076 1.00 79.12 109 ALA A C 1
ATOM 725 O O . ALA A 1 109 ? -20.893 -6.881 21.210 1.00 79.12 109 ALA A O 1
ATOM 726 N N . LEU A 1 110 ? -19.377 -5.878 19.851 1.00 77.19 110 LEU A N 1
ATOM 727 C CA . LEU A 1 110 ? -18.704 -5.087 20.876 1.00 77.19 110 LEU A CA 1
ATOM 728 C C . LEU A 1 110 ? -19.654 -4.019 21.422 1.00 77.19 110 LEU A C 1
ATOM 730 O O . LEU A 1 110 ? -19.953 -4.016 22.623 1.00 77.19 110 LEU A O 1
ATOM 734 N N . ALA A 1 111 ? -20.238 -3.217 20.532 1.00 81.75 111 ALA A N 1
ATOM 735 C CA . ALA A 1 111 ? -21.190 -2.162 20.856 1.00 81.75 111 ALA A CA 1
ATOM 736 C C . ALA A 1 111 ? -22.364 -2.676 21.712 1.00 81.75 111 ALA A C 1
ATOM 738 O O . ALA A 1 111 ? -22.696 -2.120 22.769 1.00 81.75 111 ALA A O 1
ATOM 739 N N . ALA A 1 112 ? -22.976 -3.797 21.314 1.00 82.94 112 ALA A N 1
ATOM 740 C CA . ALA A 1 112 ? -24.079 -4.412 22.049 1.00 82.94 112 ALA A CA 1
ATOM 741 C C . ALA A 1 112 ? -23.659 -4.911 23.443 1.00 82.94 112 ALA A C 1
ATOM 743 O O . ALA A 1 112 ? -24.415 -4.793 24.422 1.00 82.94 112 ALA A O 1
ATOM 744 N N . THR A 1 113 ? -22.449 -5.460 23.552 1.00 80.69 113 THR A N 1
ATOM 745 C CA . THR A 1 113 ? -21.898 -5.961 24.814 1.00 80.69 113 THR A CA 1
ATOM 746 C C . THR A 1 113 ? -21.573 -4.819 25.777 1.00 80.69 113 THR A C 1
ATOM 748 O O . THR A 1 113 ? -21.939 -4.897 26.957 1.00 80.69 113 THR A O 1
ATOM 751 N N . GLU A 1 114 ? -20.963 -3.736 25.293 1.00 83.81 114 GLU A N 1
ATOM 752 C CA . GLU A 1 114 ? -20.636 -2.551 26.092 1.00 83.81 114 GLU A CA 1
ATOM 753 C C . GLU A 1 114 ? -21.886 -1.811 26.583 1.00 83.81 114 GLU A C 1
ATOM 755 O O . GLU A 1 114 ? -21.972 -1.445 27.763 1.00 83.81 114 GLU A O 1
ATOM 760 N N . ALA A 1 115 ? -22.921 -1.727 25.739 1.00 82.88 115 ALA A N 1
ATOM 761 C CA . ALA A 1 115 ? -24.245 -1.222 26.109 1.00 82.88 115 ALA A CA 1
ATOM 762 C C . ALA A 1 115 ? -24.969 -2.109 27.151 1.00 82.88 115 ALA A C 1
ATOM 764 O O . ALA A 1 115 ? -26.039 -1.762 27.678 1.00 82.88 115 ALA A O 1
ATOM 765 N N . GLY A 1 116 ? -24.389 -3.265 27.492 1.00 81.56 116 GLY A N 1
ATOM 766 C CA . GLY A 1 116 ? -24.822 -4.136 28.577 1.00 81.56 116 GLY A CA 1
ATOM 767 C C . GLY A 1 116 ? -26.032 -5.000 28.233 1.00 81.56 116 GLY A C 1
ATOM 768 O O . GLY A 1 116 ? -26.835 -5.302 29.128 1.00 81.56 116 GLY A O 1
ATOM 769 N N . LEU A 1 117 ? -26.193 -5.372 26.961 1.00 83.69 117 LEU A N 1
ATOM 770 C CA . LEU A 1 117 ? -27.234 -6.304 26.534 1.00 83.69 117 LEU A CA 1
ATOM 771 C C . LEU A 1 117 ? -27.018 -7.708 27.109 1.00 83.69 117 LEU A C 1
ATOM 773 O O . LEU A 1 117 ? -25.915 -8.124 27.469 1.00 83.69 117 LEU A O 1
ATOM 777 N N . GLU A 1 118 ? -28.114 -8.460 27.242 1.00 81.50 118 GLU A N 1
ATOM 778 C CA . GLU A 1 118 ? -28.005 -9.870 27.612 1.00 81.50 118 GLU A CA 1
ATOM 779 C C . GLU A 1 118 ? -27.432 -10.679 26.433 1.00 81.50 118 GLU A C 1
ATOM 781 O O . GLU A 1 118 ? -27.758 -10.385 25.288 1.00 81.50 118 GLU A O 1
ATOM 786 N N . PRO A 1 119 ? -26.667 -11.758 26.685 1.00 75.12 119 PRO A N 1
ATOM 787 C CA . PRO A 1 119 ? -26.003 -12.544 25.640 1.00 75.12 119 PRO A CA 1
ATOM 788 C C . PRO A 1 119 ? -26.872 -13.000 24.460 1.00 75.12 119 PRO A C 1
ATOM 790 O O . PRO A 1 119 ? -26.366 -13.148 23.359 1.00 75.12 119 PRO A O 1
ATOM 793 N N . ALA A 1 120 ? -28.162 -13.262 24.690 1.00 75.00 120 ALA A N 1
ATOM 794 C CA . ALA A 1 120 ? -29.076 -13.644 23.613 1.00 75.00 120 ALA A CA 1
ATOM 795 C C . ALA A 1 120 ? -29.415 -12.455 22.701 1.00 75.00 120 ALA A C 1
ATOM 797 O O . ALA A 1 120 ? -29.458 -12.623 21.496 1.00 75.00 120 ALA A O 1
ATOM 798 N N . ALA A 1 121 ? -29.582 -11.264 23.281 1.00 81.81 121 ALA A N 1
ATOM 799 C CA . ALA A 1 121 ? -29.846 -10.043 22.532 1.00 81.81 121 ALA A CA 1
ATOM 800 C C . ALA A 1 121 ? -28.623 -9.592 21.719 1.00 81.81 121 ALA A C 1
ATOM 802 O O . ALA A 1 121 ? -28.793 -9.084 20.624 1.00 81.81 121 ALA A O 1
ATOM 803 N N . VAL A 1 122 ? -27.402 -9.804 22.229 1.00 81.81 122 VAL A N 1
ATOM 804 C CA . VAL A 1 122 ? -26.167 -9.550 21.460 1.00 81.81 122 VAL A CA 1
ATOM 805 C C . VAL A 1 122 ? -26.120 -10.439 20.215 1.00 81.81 122 VAL A C 1
ATOM 807 O O . VAL A 1 122 ? -25.872 -9.945 19.127 1.00 81.81 122 VAL A O 1
ATOM 810 N N . ALA A 1 123 ? -26.422 -11.733 20.358 1.00 77.12 123 ALA A N 1
ATOM 811 C CA . ALA A 1 123 ? -26.448 -12.652 19.221 1.00 77.12 123 ALA A CA 1
ATOM 812 C C . ALA A 1 123 ? -27.524 -12.288 18.184 1.00 77.12 123 ALA A C 1
ATOM 814 O O . ALA A 1 123 ? -27.261 -12.367 16.989 1.00 77.12 123 ALA A O 1
ATOM 815 N N . ASP A 1 124 ? -28.710 -11.872 18.642 1.00 79.69 124 ASP A N 1
ATOM 816 C CA . ASP A 1 124 ? -29.791 -11.426 17.757 1.00 79.69 124 ASP A CA 1
ATOM 817 C C . ASP A 1 124 ? -29.388 -10.144 16.988 1.00 79.69 124 ASP A C 1
ATOM 819 O O . ASP A 1 124 ? -29.653 -10.047 15.796 1.00 79.69 124 ASP A O 1
ATOM 823 N N . VAL A 1 125 ? -28.690 -9.196 17.635 1.00 81.94 125 VAL A N 1
ATOM 824 C CA . VAL A 1 125 ? -28.172 -7.967 16.996 1.00 81.94 125 VAL A CA 1
ATOM 825 C C . VAL A 1 125 ? -27.140 -8.276 15.914 1.00 81.94 125 VAL A C 1
ATOM 827 O O . VAL A 1 125 ? -27.302 -7.829 14.786 1.00 81.94 125 VAL A O 1
ATOM 830 N N . VAL A 1 126 ? -26.112 -9.064 16.238 1.00 81.00 126 VAL A N 1
ATOM 831 C CA . VAL A 1 126 ? -25.028 -9.393 15.295 1.00 81.00 126 VAL A CA 1
ATOM 832 C C . VAL A 1 126 ? -25.570 -10.149 14.077 1.00 81.00 126 VAL A C 1
ATOM 834 O O . VAL A 1 126 ? -25.190 -9.862 12.948 1.00 81.00 126 VAL A O 1
ATOM 837 N N . SER A 1 127 ? -26.502 -11.086 14.288 1.00 75.44 127 SER A N 1
ATOM 838 C CA . SER A 1 127 ? -27.098 -11.852 13.188 1.00 75.44 127 SER A CA 1
ATOM 839 C C . SER A 1 127 ? -27.914 -10.976 12.236 1.00 75.44 127 SER A C 1
ATOM 841 O O . SER A 1 127 ? -27.830 -11.174 11.031 1.00 75.44 127 SER A O 1
ATOM 843 N N . GLU A 1 128 ? -28.695 -10.023 12.754 1.00 76.31 128 GLU A N 1
ATOM 844 C CA . GLU A 1 128 ? -29.480 -9.104 11.915 1.00 76.31 128 GLU A CA 1
ATOM 845 C C . GLU A 1 128 ? -28.583 -8.120 11.150 1.00 76.31 128 GLU A C 1
ATOM 847 O O . GLU A 1 128 ? -28.856 -7.832 9.987 1.00 76.31 128 GLU A O 1
ATOM 852 N N . VAL A 1 129 ? -27.490 -7.642 11.761 1.00 76.75 129 VAL A N 1
ATOM 853 C CA . VAL A 1 129 ? -26.512 -6.769 11.084 1.00 76.75 129 VAL A CA 1
ATOM 854 C C . VAL A 1 129 ? -25.873 -7.491 9.898 1.00 76.75 129 VAL A C 1
ATOM 856 O O . VAL A 1 129 ? -25.881 -6.949 8.797 1.00 76.75 129 VAL A O 1
ATOM 859 N N . ILE A 1 130 ? -25.423 -8.737 10.070 1.00 70.81 130 ILE A N 1
ATOM 860 C CA . ILE A 1 130 ? -24.830 -9.534 8.980 1.00 70.81 130 ILE A CA 1
ATOM 861 C C . ILE A 1 130 ? -25.854 -9.865 7.891 1.00 70.81 130 ILE A C 1
ATOM 863 O O . ILE A 1 130 ? -25.562 -9.706 6.707 1.00 70.81 130 ILE A O 1
ATOM 867 N N . ASP A 1 131 ? -27.062 -10.297 8.270 1.00 65.94 131 ASP A N 1
ATOM 868 C CA . ASP A 1 131 ? -28.116 -10.636 7.305 1.00 65.94 131 ASP A CA 1
ATOM 869 C C . ASP A 1 131 ? -28.546 -9.404 6.479 1.00 65.94 131 ASP A C 1
ATOM 871 O O . ASP A 1 131 ? -28.911 -9.536 5.308 1.00 65.94 131 ASP A O 1
ATOM 875 N N . SER A 1 132 ? -28.480 -8.198 7.058 1.00 63.72 132 SER A N 1
ATOM 876 C CA . SER A 1 132 ? -28.743 -6.935 6.356 1.00 63.72 132 SER A CA 1
ATOM 877 C C . SER A 1 132 ? -27.541 -6.434 5.540 1.00 63.72 132 SER A C 1
ATOM 879 O O . SER A 1 132 ? -27.731 -5.714 4.559 1.00 63.72 132 SER A O 1
ATOM 881 N N . ALA A 1 133 ? -26.317 -6.822 5.913 1.00 55.44 133 ALA A N 1
ATOM 882 C CA . ALA A 1 133 ? -25.054 -6.360 5.336 1.00 55.44 133 ALA A CA 1
ATOM 883 C C . ALA A 1 133 ? -24.397 -7.373 4.380 1.00 55.44 133 ALA A C 1
ATOM 885 O O . ALA A 1 133 ? -23.186 -7.305 4.180 1.00 55.44 133 ALA A O 1
ATOM 886 N N . GLU A 1 134 ? -25.164 -8.276 3.746 1.00 47.34 134 GLU A N 1
ATOM 887 C CA . GLU A 1 134 ? -24.705 -9.394 2.881 1.00 47.34 134 GLU A CA 1
ATOM 888 C C . GLU A 1 134 ? -23.731 -9.015 1.718 1.00 47.34 134 GLU A C 1
ATOM 890 O O . GLU A 1 134 ? -23.364 -9.876 0.917 1.00 47.34 134 GLU A O 1
ATOM 895 N N . LYS A 1 135 ? -23.308 -7.746 1.581 1.00 45.72 135 LYS A N 1
ATOM 896 C CA . LYS A 1 135 ? -22.322 -7.246 0.598 1.00 45.72 135 LYS A CA 1
ATOM 897 C C . LYS A 1 135 ? -21.165 -6.394 1.166 1.00 45.72 135 LYS A C 1
ATOM 899 O O . LYS A 1 135 ? -20.316 -5.993 0.382 1.00 45.72 135 LYS A O 1
ATOM 904 N N . VAL A 1 136 ? -21.148 -6.083 2.466 1.00 54.28 136 VAL A N 1
ATOM 905 C CA . VAL A 1 136 ? -20.127 -5.258 3.163 1.00 54.28 136 VAL A CA 1
ATOM 906 C C . VAL A 1 136 ? -20.222 -5.537 4.671 1.00 54.28 136 VAL A C 1
ATOM 908 O O . VAL A 1 136 ? -20.640 -4.693 5.454 1.00 54.28 136 VAL A O 1
ATOM 911 N N . SER A 1 137 ? -19.979 -6.786 5.073 1.00 67.12 137 SER A N 1
ATOM 912 C CA . SER A 1 137 ? -19.991 -7.158 6.495 1.00 67.12 137 SER A CA 1
ATOM 913 C C . SER A 1 137 ? -18.601 -6.974 7.097 1.00 67.12 137 SER A C 1
ATOM 915 O O . SER A 1 137 ? -17.636 -7.471 6.519 1.00 67.12 137 SER A O 1
ATOM 917 N N . ASP A 1 138 ? -18.533 -6.337 8.264 1.00 73.12 138 ASP A N 1
ATOM 918 C CA . ASP A 1 138 ? -17.315 -6.197 9.066 1.00 73.12 138 ASP A CA 1
ATOM 919 C C . ASP A 1 138 ? -16.742 -7.587 9.445 1.00 73.12 138 ASP A C 1
ATOM 921 O O . ASP A 1 138 ? -17.475 -8.427 9.996 1.00 73.12 138 ASP A O 1
ATOM 925 N N . PRO A 1 139 ? -15.453 -7.869 9.153 1.00 76.12 139 PRO A N 1
ATOM 926 C CA . PRO A 1 139 ? -14.750 -9.084 9.552 1.00 76.12 139 PRO A CA 1
ATOM 927 C C . PRO A 1 139 ? -14.913 -9.457 11.030 1.00 76.12 139 PRO A C 1
ATOM 929 O O . PRO A 1 139 ? -15.029 -10.646 11.345 1.00 76.12 139 PRO A O 1
ATOM 932 N N . ALA A 1 140 ? -14.955 -8.486 11.942 1.00 78.25 140 ALA A N 1
ATOM 933 C CA . ALA A 1 140 ? -15.137 -8.721 13.368 1.00 78.25 140 ALA A CA 1
ATOM 934 C C . ALA A 1 140 ? -16.560 -9.176 13.710 1.00 78.25 140 ALA A C 1
ATOM 936 O O . ALA A 1 140 ? -16.734 -10.104 14.511 1.00 78.25 140 ALA A O 1
ATOM 937 N N . ASP A 1 141 ? -17.579 -8.608 13.062 1.00 78.25 141 ASP A N 1
ATOM 938 C CA . ASP A 1 141 ? -18.963 -9.061 13.214 1.00 78.25 141 ASP A CA 1
ATOM 939 C C . ASP A 1 141 ? -19.155 -10.466 12.637 1.00 78.25 141 ASP A C 1
ATOM 941 O O . ASP A 1 141 ? -19.746 -11.333 13.296 1.00 78.25 141 ASP A O 1
ATOM 945 N N . VAL A 1 142 ? -18.574 -10.747 11.465 1.00 80.19 142 VAL A N 1
ATOM 946 C CA . VAL A 1 142 ? -18.568 -12.095 10.874 1.00 80.19 142 VAL A CA 1
ATOM 947 C C . VAL A 1 142 ? -17.859 -13.085 11.801 1.00 80.19 142 VAL A C 1
ATOM 949 O O . VAL A 1 142 ? -18.388 -14.170 12.061 1.00 80.19 142 VAL A O 1
ATOM 952 N N . ALA A 1 143 ? -16.715 -12.709 12.380 1.00 82.50 143 ALA A N 1
ATOM 953 C CA . ALA A 1 143 ? -15.986 -13.548 13.325 1.00 82.50 143 ALA A CA 1
ATOM 954 C C . ALA A 1 143 ? -16.792 -13.817 14.608 1.00 82.50 143 ALA A C 1
ATOM 956 O O . ALA A 1 143 ? -16.840 -14.956 15.092 1.00 82.50 143 ALA A O 1
ATOM 957 N N . ALA A 1 144 ? -17.469 -12.802 15.152 1.00 82.75 144 ALA A N 1
ATOM 958 C CA . ALA A 1 144 ? -18.333 -12.946 16.319 1.00 82.75 144 ALA A CA 1
ATOM 959 C C . ALA A 1 144 ? -19.545 -13.841 16.040 1.00 82.75 144 ALA A C 1
ATOM 961 O O . ALA A 1 144 ? -19.857 -14.719 16.855 1.00 82.75 144 ALA A O 1
ATOM 962 N N . ALA A 1 145 ? -20.219 -13.670 14.903 1.00 81.62 145 ALA A N 1
ATOM 963 C CA . ALA A 1 145 ? -21.339 -14.520 14.513 1.00 81.62 145 ALA A CA 1
ATOM 964 C C . ALA A 1 145 ? -20.907 -15.967 14.297 1.00 81.62 145 ALA A C 1
ATOM 966 O O . ALA A 1 145 ? -21.504 -16.881 14.872 1.00 81.62 145 ALA A O 1
ATOM 967 N N . ALA A 1 146 ? -19.814 -16.179 13.564 1.00 82.56 146 ALA A N 1
ATOM 968 C CA . ALA A 1 146 ? -19.245 -17.500 13.349 1.00 82.56 146 ALA A CA 1
ATOM 969 C C . ALA A 1 146 ? -18.866 -18.166 14.684 1.00 82.56 146 A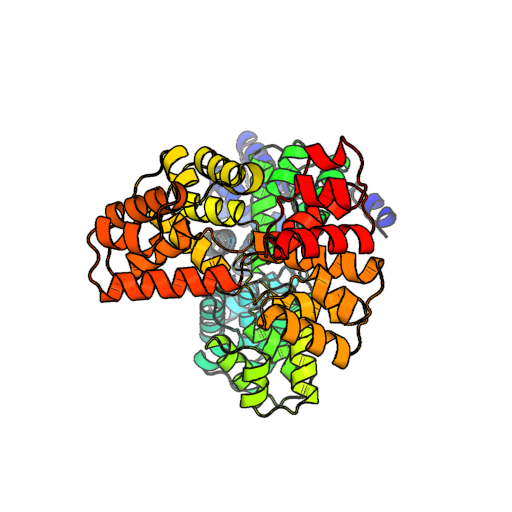LA A C 1
ATOM 971 O O . ALA A 1 146 ? -19.129 -19.355 14.902 1.00 82.56 146 ALA A O 1
ATOM 972 N N . ALA A 1 147 ? -18.318 -17.404 15.638 1.00 84.12 147 ALA A N 1
ATOM 973 C CA . ALA A 1 147 ? -18.046 -17.897 16.984 1.00 84.12 147 ALA A CA 1
ATOM 974 C C . ALA A 1 147 ? -19.338 -18.307 17.715 1.00 84.12 147 ALA A C 1
ATOM 976 O O . ALA A 1 147 ? -19.387 -19.385 18.325 1.00 84.12 147 ALA A O 1
ATOM 977 N N . LEU A 1 148 ? -20.397 -17.494 17.649 1.00 82.75 148 LEU A N 1
ATOM 978 C CA . LEU A 1 148 ? -21.705 -17.800 18.242 1.00 82.75 148 LEU A CA 1
ATOM 979 C C . LEU A 1 148 ? -22.333 -19.063 17.639 1.00 82.75 148 LEU A C 1
ATOM 981 O O . LEU A 1 148 ? -22.814 -19.920 18.391 1.00 82.75 148 LEU A O 1
ATOM 985 N N . ASP A 1 149 ? -22.262 -19.227 16.321 1.00 82.75 149 ASP A N 1
ATOM 986 C CA . ASP A 1 149 ? -22.743 -20.410 15.601 1.00 82.75 149 ASP A CA 1
ATOM 987 C C . ASP A 1 149 ? -21.976 -21.678 15.987 1.00 82.75 149 ASP A C 1
ATOM 989 O O . ASP A 1 149 ? -22.556 -22.764 16.138 1.00 82.75 149 ASP A O 1
ATOM 993 N N . ASN A 1 150 ? -20.687 -21.524 16.288 1.00 84.06 150 ASN A N 1
ATOM 994 C CA . ASN A 1 150 ? -19.843 -22.572 16.854 1.00 84.06 150 ASN A CA 1
ATOM 995 C C . ASN A 1 150 ? -20.036 -22.782 18.369 1.00 84.06 150 ASN A C 1
ATOM 997 O O . ASN A 1 150 ? -19.374 -23.618 18.994 1.00 84.06 150 ASN A O 1
ATOM 1001 N N . GLY A 1 151 ? -21.009 -22.099 18.974 1.00 80.88 151 GLY A N 1
ATOM 1002 C CA . GLY A 1 151 ? -21.415 -22.291 20.361 1.00 80.88 151 GLY A CA 1
ATOM 1003 C C . GLY A 1 151 ? -20.571 -21.528 21.381 1.00 80.88 151 GLY A C 1
ATOM 1004 O O . GLY A 1 151 ? -20.584 -21.904 22.563 1.00 80.88 151 GLY A O 1
ATOM 1005 N N . ALA A 1 152 ? -19.859 -20.479 20.958 1.00 83.38 152 ALA A N 1
ATOM 1006 C CA . ALA A 1 152 ? -19.249 -19.509 21.860 1.00 83.38 152 ALA A CA 1
ATOM 1007 C C . ALA A 1 152 ? -20.303 -18.862 22.773 1.00 83.38 152 ALA A C 1
ATOM 1009 O O . ALA A 1 152 ? -21.499 -18.801 22.481 1.00 83.38 152 ALA A O 1
ATOM 1010 N N . THR A 1 153 ? -19.858 -18.357 23.921 1.00 83.50 153 THR A N 1
ATOM 1011 C CA . THR A 1 153 ? -20.679 -17.416 24.694 1.00 83.50 153 THR A CA 1
ATOM 1012 C C . THR A 1 153 ? -20.596 -16.021 24.080 1.00 83.50 153 THR A C 1
ATOM 1014 O O . THR A 1 153 ? -19.576 -15.693 23.492 1.00 83.50 153 THR A O 1
ATOM 1017 N N . ALA A 1 154 ? -21.606 -15.166 24.284 1.00 75.19 154 ALA A N 1
ATOM 1018 C CA . ALA A 1 154 ? -21.556 -13.785 23.784 1.00 75.19 154 ALA A CA 1
ATOM 1019 C C . ALA A 1 154 ? -20.314 -13.015 24.257 1.00 75.19 154 ALA A C 1
ATOM 1021 O O . ALA A 1 154 ? -19.765 -12.240 23.498 1.00 75.19 154 ALA A O 1
ATOM 1022 N N . SER A 1 155 ? -19.823 -13.278 25.474 1.00 77.00 155 SER A N 1
ATOM 1023 C CA . SER A 1 155 ? -18.563 -12.680 25.932 1.00 77.00 155 SER A CA 1
ATOM 1024 C C . SER A 1 155 ? -17.357 -13.173 25.134 1.00 77.00 155 SER A C 1
ATOM 1026 O O . SER A 1 155 ? -16.494 -12.377 24.833 1.00 77.00 155 SER A O 1
ATOM 1028 N N . GLN A 1 156 ? -17.310 -14.455 24.764 1.00 84.38 156 GLN A N 1
ATOM 1029 C CA . GLN A 1 156 ? -16.229 -14.970 23.917 1.00 84.38 156 GLN A CA 1
ATOM 1030 C C . GLN A 1 156 ? -16.332 -14.448 22.486 1.00 84.38 156 GLN A C 1
ATOM 1032 O O . GLN A 1 156 ? -15.309 -14.182 21.887 1.00 84.38 156 GLN A O 1
ATOM 1037 N N . ALA A 1 157 ? -17.542 -14.310 21.942 1.00 81.44 157 ALA A N 1
ATOM 1038 C CA . ALA A 1 157 ? -17.739 -13.724 20.620 1.00 81.44 157 ALA A CA 1
ATOM 1039 C C . ALA A 1 157 ? -17.345 -12.239 20.595 1.00 81.44 157 ALA A C 1
ATOM 1041 O O . ALA A 1 157 ? -16.693 -11.812 19.656 1.00 81.44 157 ALA A O 1
ATOM 1042 N N . ALA A 1 158 ? -17.659 -11.489 21.658 1.00 79.62 158 ALA A N 1
ATOM 1043 C CA . ALA A 1 158 ? -17.202 -10.112 21.824 1.00 79.62 158 ALA A CA 1
ATOM 1044 C C . ALA A 1 158 ? -15.676 -10.022 21.996 1.00 79.62 158 ALA A C 1
ATOM 1046 O O . ALA A 1 158 ? -15.063 -9.175 21.369 1.00 79.62 158 ALA A O 1
ATOM 1047 N N . ASP A 1 159 ? -15.056 -10.919 22.779 1.00 82.12 159 ASP A N 1
ATOM 1048 C CA . ASP A 1 159 ? -13.589 -10.983 22.904 1.00 82.12 159 ASP A CA 1
ATOM 1049 C C . ASP A 1 159 ? -12.926 -11.294 21.538 1.00 82.12 159 ASP A C 1
ATOM 1051 O O . ASP A 1 159 ? -11.831 -10.808 21.255 1.00 82.12 159 ASP A O 1
ATOM 1055 N N . VAL A 1 160 ? -13.577 -12.114 20.696 1.00 83.25 160 VAL A N 1
ATOM 1056 C CA . VAL A 1 160 ? -13.124 -12.405 19.324 1.00 83.25 160 VAL A CA 1
ATOM 1057 C C . VAL A 1 160 ? -13.238 -11.166 18.442 1.00 83.25 160 VAL A C 1
ATOM 1059 O O . VAL A 1 160 ? -12.234 -10.795 17.849 1.00 83.25 160 VAL A O 1
ATOM 1062 N N . ALA A 1 161 ? -14.406 -10.519 18.401 1.00 82.06 161 ALA A N 1
ATOM 1063 C CA . ALA A 1 161 ? -14.606 -9.286 17.640 1.00 82.06 161 ALA A CA 1
ATOM 1064 C C . ALA A 1 161 ? -13.620 -8.189 18.059 1.00 82.06 161 ALA A C 1
ATOM 1066 O O . ALA A 1 161 ? -12.903 -7.692 17.210 1.00 82.06 161 ALA A O 1
ATOM 1067 N N . GLU A 1 162 ? -13.468 -7.913 19.362 1.00 79.12 162 GLU A N 1
ATOM 1068 C CA . GLU A 1 162 ? -12.514 -6.909 19.871 1.00 79.12 162 GLU A CA 1
ATOM 1069 C C . GLU A 1 162 ? -11.078 -7.198 19.412 1.00 79.12 162 GLU A C 1
ATOM 1071 O O . GLU A 1 162 ? -10.310 -6.292 19.094 1.00 79.12 162 GLU A O 1
ATOM 1076 N N . SER A 1 163 ? -10.693 -8.477 19.392 1.00 78.81 163 SER A N 1
ATOM 1077 C CA . SER A 1 163 ? -9.355 -8.866 18.954 1.00 78.81 163 SER A CA 1
ATOM 1078 C C . SER A 1 163 ? -9.184 -8.663 17.446 1.00 78.81 163 SER A C 1
ATOM 1080 O O . SER A 1 163 ? -8.128 -8.181 17.036 1.00 78.81 163 SER A O 1
ATOM 1082 N N . VAL A 1 164 ? -10.205 -8.987 16.647 1.00 81.00 164 VAL A N 1
ATOM 1083 C CA . VAL A 1 164 ? -10.206 -8.778 15.190 1.00 81.00 164 VAL A CA 1
ATOM 1084 C C . VAL A 1 164 ? -10.210 -7.286 14.847 1.00 81.00 164 VAL A C 1
ATOM 1086 O O . VAL A 1 164 ? -9.329 -6.861 14.110 1.00 81.00 164 VAL A O 1
ATOM 1089 N N . ASP A 1 165 ? -11.057 -6.482 15.497 1.00 75.25 165 ASP A N 1
ATOM 1090 C CA . ASP A 1 165 ? -11.078 -5.009 15.398 1.00 75.25 165 ASP A CA 1
ATOM 1091 C C . ASP A 1 165 ? -9.713 -4.390 15.743 1.00 75.25 165 ASP A C 1
ATOM 1093 O O . ASP A 1 165 ? -9.304 -3.364 15.208 1.00 75.25 165 ASP A O 1
ATOM 1097 N N . SER A 1 166 ? -8.961 -5.020 16.652 1.00 71.56 166 SER A N 1
ATOM 1098 C CA . SER A 1 166 ? -7.610 -4.579 17.019 1.00 71.56 166 SER A CA 1
ATOM 1099 C C . SER A 1 166 ? -6.500 -5.041 16.059 1.00 71.56 166 SER A C 1
ATOM 1101 O O . SER A 1 166 ? -5.321 -4.825 16.357 1.00 71.56 166 SER A O 1
ATOM 1103 N N . GLY A 1 167 ? -6.859 -5.688 14.945 1.00 70.00 167 GLY A N 1
ATOM 1104 C CA . GLY A 1 167 ? -5.947 -6.174 13.906 1.00 70.00 167 GLY A CA 1
ATOM 1105 C C . GLY A 1 167 ? -5.394 -7.585 14.135 1.00 70.00 167 GLY A C 1
ATOM 1106 O O . GLY A 1 167 ? -4.369 -7.941 13.560 1.00 70.00 167 GLY A O 1
ATOM 1107 N N . SER A 1 168 ? -6.007 -8.398 15.005 1.00 73.75 168 SER A N 1
ATOM 1108 C CA . SER A 1 168 ? -5.642 -9.822 15.122 1.00 73.75 168 SER A CA 1
ATOM 1109 C C . SER A 1 168 ? -6.384 -10.658 14.082 1.00 73.75 168 SER A C 1
ATOM 1111 O O . SER A 1 168 ? -7.540 -10.375 13.785 1.00 73.75 168 SER A O 1
ATOM 1113 N N . SER A 1 169 ? -5.796 -11.762 13.613 1.00 78.88 169 SER A N 1
ATOM 1114 C CA . SER A 1 169 ? -6.566 -12.718 12.811 1.00 78.88 169 SER A CA 1
ATOM 1115 C C . SER A 1 169 ? -7.744 -13.299 13.591 1.00 78.88 169 SER A C 1
ATOM 1117 O O . SER A 1 169 ? -7.674 -13.528 14.809 1.00 78.88 169 SER A O 1
ATOM 1119 N N . ALA A 1 170 ? -8.811 -13.640 12.874 1.00 82.19 170 ALA A N 1
ATOM 1120 C CA . ALA A 1 170 ? -9.953 -14.357 13.416 1.00 82.19 170 ALA A CA 1
ATOM 1121 C C . ALA A 1 170 ? -9.521 -15.702 14.024 1.00 82.19 170 ALA A C 1
ATOM 1123 O O . ALA A 1 170 ? -10.067 -16.143 15.043 1.00 82.19 170 ALA A O 1
ATOM 1124 N N . ALA A 1 171 ? -8.483 -16.330 13.461 1.00 78.44 171 ALA A N 1
ATOM 1125 C CA . ALA A 1 171 ? -7.902 -17.546 14.010 1.00 78.44 171 ALA A CA 1
ATOM 1126 C C . ALA A 1 171 ? -7.291 -17.348 15.410 1.00 78.44 171 ALA A C 1
ATOM 1128 O O . ALA A 1 171 ? -7.579 -18.120 16.337 1.00 78.44 171 ALA A O 1
ATOM 1129 N N . ALA A 1 172 ? -6.432 -16.336 15.567 1.00 76.19 172 ALA A N 1
ATOM 1130 C CA . ALA A 1 172 ? -5.765 -16.027 16.829 1.00 76.19 172 ALA A CA 1
ATOM 1131 C C . ALA A 1 172 ? -6.765 -15.545 17.879 1.00 76.19 172 ALA A C 1
ATOM 1133 O O . ALA A 1 172 ? -6.764 -16.052 19.005 1.00 76.19 172 ALA A O 1
ATOM 1134 N N . ALA A 1 173 ? -7.683 -14.664 17.481 1.00 81.19 173 ALA A N 1
ATOM 1135 C CA . ALA A 1 173 ? -8.779 -14.181 18.306 1.00 81.19 173 ALA A CA 1
ATOM 1136 C C . ALA A 1 173 ? -9.628 -15.341 18.857 1.00 81.19 173 ALA A C 1
ATOM 1138 O O . ALA A 1 173 ? -9.847 -15.463 20.068 1.00 81.19 173 ALA A O 1
ATOM 1139 N N . ALA A 1 174 ? -10.049 -16.267 17.989 1.00 81.62 174 ALA A N 1
ATOM 1140 C CA . ALA A 1 174 ? -10.833 -17.431 18.391 1.00 81.62 174 ALA A CA 1
ATOM 1141 C C . ALA A 1 174 ? -10.049 -18.376 19.319 1.00 81.62 174 ALA A C 1
ATOM 1143 O O . ALA A 1 174 ? -10.594 -18.897 20.304 1.00 81.62 174 ALA A O 1
ATOM 1144 N N . ALA A 1 175 ? -8.759 -18.586 19.046 1.00 78.94 175 ALA A N 1
ATOM 1145 C CA . ALA A 1 175 ? -7.890 -19.402 19.886 1.00 78.94 175 ALA A CA 1
ATOM 1146 C C . ALA A 1 175 ? -7.700 -18.794 21.290 1.00 78.94 175 ALA A C 1
ATOM 1148 O O . ALA A 1 175 ? -7.783 -19.524 22.287 1.00 78.94 175 ALA A O 1
ATOM 1149 N N . ASP A 1 176 ? -7.515 -17.477 21.386 1.00 80.81 176 ASP A N 1
ATOM 1150 C CA . ASP A 1 176 ? -7.356 -16.747 22.648 1.00 80.81 176 ASP A CA 1
ATOM 1151 C C . ASP A 1 176 ? -8.658 -16.690 23.460 1.00 80.81 176 ASP A C 1
ATOM 1153 O O . ASP A 1 176 ? -8.637 -16.869 24.686 1.00 80.81 176 ASP A O 1
ATOM 1157 N N . ALA A 1 177 ? -9.808 -16.608 22.783 1.00 79.88 177 ALA A N 1
ATOM 1158 C CA . ALA A 1 177 ? -11.132 -16.795 23.381 1.00 79.88 177 ALA A CA 1
ATOM 1159 C C . ALA A 1 177 ? -11.400 -18.252 23.833 1.00 79.88 177 ALA A C 1
ATOM 1161 O O . ALA A 1 177 ? -12.391 -18.547 24.522 1.00 79.88 177 ALA A O 1
ATOM 1162 N N . GLY A 1 178 ? -10.497 -19.182 23.501 1.00 78.88 178 GLY A N 1
ATOM 1163 C CA . GLY A 1 178 ? -10.511 -20.572 23.947 1.00 78.88 178 GLY A CA 1
ATOM 1164 C C . GLY A 1 178 ? -11.474 -21.473 23.175 1.00 78.88 178 GLY A C 1
ATOM 1165 O O . GLY A 1 178 ? -11.950 -22.467 23.741 1.00 78.88 178 GLY A O 1
ATOM 1166 N N . LEU A 1 179 ? -11.781 -21.126 21.923 1.00 82.00 179 LEU A N 1
ATOM 1167 C CA . LEU A 1 179 ? -12.541 -21.967 20.998 1.00 82.00 179 LEU A CA 1
ATOM 1168 C C . LEU A 1 179 ? -11.711 -23.185 20.564 1.00 82.00 179 LEU A C 1
ATOM 1170 O O . LEU A 1 179 ? -10.485 -23.217 20.683 1.00 82.00 179 LEU A O 1
ATOM 1174 N N . ASP A 1 180 ? -12.390 -24.254 20.141 1.00 83.88 180 ASP A N 1
ATOM 1175 C CA . ASP A 1 180 ? -11.697 -25.446 19.652 1.00 83.88 180 ASP A CA 1
ATOM 1176 C C . ASP A 1 180 ? -11.268 -25.294 18.188 1.00 83.88 180 ASP A C 1
ATOM 1178 O O . ASP A 1 180 ? -11.804 -24.477 17.451 1.00 83.88 180 ASP A O 1
ATOM 1182 N N . THR A 1 181 ? -10.293 -26.093 17.755 1.00 75.56 181 THR A N 1
ATOM 1183 C CA . THR A 1 181 ? -9.655 -25.944 16.438 1.00 75.56 181 THR A CA 1
ATOM 1184 C C . THR A 1 181 ? -10.601 -26.127 15.252 1.00 75.56 181 THR A C 1
ATOM 1186 O O . THR A 1 181 ? -10.289 -25.654 14.166 1.00 75.56 181 THR A O 1
ATOM 1189 N N . ALA A 1 182 ? -11.741 -26.805 15.425 1.00 77.75 182 ALA A N 1
ATOM 1190 C CA . ALA A 1 182 ? -12.737 -26.910 14.363 1.00 77.75 182 ALA A CA 1
ATOM 1191 C C . ALA A 1 182 ? -13.560 -25.623 14.254 1.00 77.75 182 ALA A C 1
ATOM 1193 O O . ALA A 1 182 ? -13.818 -25.182 13.142 1.00 77.75 182 ALA A O 1
ATOM 1194 N N . ALA A 1 183 ? -13.912 -25.020 15.394 1.00 80.69 183 ALA A N 1
ATOM 1195 C CA . ALA A 1 183 ? -14.544 -23.706 15.432 1.00 80.69 183 ALA A CA 1
ATOM 1196 C C . ALA A 1 183 ? -13.615 -22.615 14.881 1.00 80.69 183 ALA A C 1
ATOM 1198 O O . ALA A 1 183 ? -14.061 -21.800 14.092 1.00 80.69 183 ALA A O 1
ATOM 1199 N N . VAL A 1 184 ? -12.322 -22.639 15.229 1.00 81.44 184 VAL A N 1
ATOM 1200 C CA . VAL A 1 184 ? -11.330 -21.693 14.682 1.00 81.44 184 VAL A CA 1
ATOM 1201 C C . VAL A 1 184 ? -11.287 -21.765 13.153 1.00 81.44 184 VAL A C 1
ATOM 1203 O O . VAL A 1 184 ? -11.389 -20.740 12.496 1.00 81.44 184 VAL A O 1
ATOM 1206 N N . ALA A 1 185 ? -11.190 -22.966 12.576 1.00 77.06 185 ALA A N 1
ATOM 1207 C CA . ALA A 1 185 ? -11.147 -23.118 11.121 1.00 77.06 185 ALA A CA 1
ATOM 1208 C C . ALA A 1 185 ? -12.451 -22.680 10.427 1.00 77.06 185 ALA A C 1
ATOM 1210 O O . ALA A 1 185 ? -12.388 -22.126 9.340 1.00 77.06 185 ALA A O 1
ATOM 1211 N N . ASP A 1 186 ? -13.612 -22.921 11.045 1.00 81.12 186 ASP A N 1
ATOM 1212 C CA . ASP A 1 186 ? -14.911 -22.486 10.511 1.00 81.12 186 ASP A CA 1
ATOM 1213 C C . ASP A 1 186 ? -15.071 -20.957 10.560 1.00 81.12 186 ASP A C 1
ATOM 1215 O O . ASP A 1 186 ? -15.585 -20.365 9.619 1.00 81.12 186 ASP A O 1
ATOM 1219 N N . ILE A 1 187 ? -14.579 -20.309 11.621 1.00 82.31 187 ILE A N 1
ATOM 1220 C CA . ILE A 1 187 ? -14.556 -18.844 11.748 1.00 82.31 187 ILE A CA 1
ATOM 1221 C C . ILE A 1 187 ? -13.685 -18.224 10.648 1.00 82.31 187 ILE A C 1
ATOM 1223 O O . ILE A 1 187 ? -14.142 -17.325 9.953 1.00 82.31 187 ILE A O 1
ATOM 1227 N N . VAL A 1 188 ? -12.468 -18.738 10.449 1.00 83.94 188 VAL A N 1
ATOM 1228 C CA . VAL A 1 188 ? -11.547 -18.270 9.395 1.00 83.94 188 VAL A CA 1
ATOM 1229 C C . VAL A 1 188 ? -12.165 -18.425 8.003 1.00 83.94 188 VAL A C 1
ATOM 1231 O O . VAL A 1 188 ? -12.104 -17.504 7.196 1.00 83.94 188 VAL A O 1
ATOM 1234 N N . ASP A 1 189 ? -12.799 -19.570 7.730 1.00 80.25 189 ASP A N 1
ATOM 1235 C CA . ASP A 1 189 ? -13.471 -19.839 6.452 1.00 80.25 189 ASP A CA 1
ATOM 1236 C C . ASP A 1 189 ? -14.612 -18.840 6.191 1.00 80.25 189 ASP A C 1
ATOM 1238 O O . ASP A 1 189 ? -14.756 -18.327 5.081 1.00 80.25 189 ASP A O 1
ATOM 1242 N N . GLN A 1 190 ? -15.397 -18.510 7.223 1.00 77.31 190 GLN A N 1
ATOM 1243 C CA . GLN A 1 190 ? -16.500 -17.552 7.115 1.00 77.31 190 GLN A CA 1
ATOM 1244 C C . GLN A 1 190 ? -16.022 -16.104 6.941 1.00 77.31 190 GLN A C 1
ATOM 1246 O O . GLN A 1 190 ? -16.554 -15.418 6.073 1.00 77.31 190 GLN A O 1
ATOM 1251 N N . VAL A 1 191 ? -15.006 -15.665 7.692 1.00 81.38 191 VAL A N 1
ATOM 1252 C CA . VAL A 1 191 ? -14.416 -14.313 7.588 1.00 81.38 191 VAL A CA 1
ATOM 1253 C C . VAL A 1 191 ? -13.706 -14.110 6.243 1.00 81.38 191 VAL A C 1
ATOM 1255 O O . VAL A 1 191 ? -13.838 -13.071 5.596 1.00 81.38 191 VAL A O 1
ATOM 1258 N N . SER A 1 192 ? -13.004 -15.132 5.751 1.00 75.50 192 SER A N 1
ATOM 1259 C CA . SER A 1 192 ? -12.408 -15.073 4.414 1.00 75.50 192 SER A CA 1
ATOM 1260 C C . SER A 1 192 ? -13.485 -15.060 3.324 1.00 75.50 192 SER A C 1
ATOM 1262 O O . SER A 1 192 ? -13.392 -14.287 2.375 1.00 75.50 192 SER A O 1
ATOM 1264 N N . SER A 1 193 ? -14.538 -15.871 3.463 1.00 73.31 193 SER A N 1
ATOM 1265 C CA . SER A 1 193 ? -15.632 -15.924 2.482 1.00 73.31 193 SER A CA 1
ATOM 1266 C C . SER A 1 193 ? -16.492 -14.657 2.461 1.00 73.31 193 SER A C 1
ATOM 1268 O O . SER A 1 193 ? -17.074 -14.341 1.423 1.00 73.31 193 SER A O 1
ATOM 1270 N N . SER A 1 194 ? -16.631 -13.944 3.584 1.00 70.69 194 SER A N 1
ATOM 1271 C CA . SER A 1 194 ? -17.327 -12.652 3.610 1.00 70.69 194 SER A CA 1
ATOM 1272 C C . SER A 1 194 ? -16.534 -11.583 2.865 1.00 70.69 194 SER A C 1
ATOM 1274 O O . SER A 1 194 ? -17.129 -10.787 2.143 1.00 70.69 194 SER A O 1
ATOM 1276 N N . SER A 1 195 ? -15.205 -11.641 2.950 1.00 64.62 195 SER A N 1
ATOM 1277 C CA . SER A 1 195 ? -14.295 -10.709 2.275 1.00 64.62 195 SER A CA 1
ATOM 1278 C C . SER A 1 195 ? -14.345 -10.816 0.750 1.00 64.62 195 SER A C 1
ATOM 1280 O O . SER A 1 195 ? -14.260 -9.809 0.055 1.00 64.62 195 SER A O 1
ATOM 1282 N N . ASP A 1 196 ? -14.594 -12.015 0.216 1.00 59.09 196 ASP A N 1
ATOM 1283 C CA . ASP A 1 196 ? -14.837 -12.230 -1.220 1.00 59.09 196 ASP A CA 1
ATOM 1284 C C . ASP A 1 196 ? -16.137 -11.572 -1.729 1.00 59.09 196 ASP A C 1
ATOM 1286 O O . ASP A 1 196 ? -16.342 -11.446 -2.941 1.00 59.09 196 ASP A O 1
ATOM 1290 N N . ASN A 1 197 ? -17.045 -11.185 -0.825 1.00 52.88 197 ASN A N 1
ATOM 1291 C CA . ASN A 1 197 ? -18.300 -10.513 -1.164 1.00 52.88 197 ASN A CA 1
ATOM 1292 C C . ASN A 1 197 ? -18.224 -8.983 -1.038 1.00 52.88 197 ASN A C 1
ATOM 1294 O O . ASN A 1 197 ? -19.230 -8.331 -1.329 1.00 52.88 197 ASN A O 1
ATOM 1298 N N . VAL A 1 198 ? -17.070 -8.421 -0.652 1.00 63.47 198 VAL A N 1
ATOM 1299 C CA . VAL A 1 198 ? -16.847 -6.968 -0.613 1.00 63.47 198 VAL A CA 1
ATOM 1300 C C . VAL A 1 198 ? -16.896 -6.423 -2.042 1.00 63.47 198 VAL A C 1
ATOM 1302 O O . VAL A 1 198 ? -16.277 -6.958 -2.968 1.00 63.47 198 VAL A O 1
ATOM 1305 N N . ALA A 1 199 ? -17.705 -5.386 -2.254 1.00 63.25 199 ALA A N 1
ATOM 1306 C CA . ALA A 1 199 ? -17.844 -4.769 -3.566 1.00 63.25 199 ALA A CA 1
ATOM 1307 C C . ALA A 1 199 ? -16.548 -4.029 -3.965 1.00 63.25 199 ALA A C 1
ATOM 1309 O O . ALA A 1 199 ? -15.881 -3.464 -3.103 1.00 63.25 199 ALA A O 1
ATOM 1310 N N . PRO A 1 200 ? -16.191 -3.978 -5.264 1.00 66.38 200 PRO A N 1
ATOM 1311 C CA . PRO A 1 200 ? -15.051 -3.189 -5.725 1.00 66.38 200 PRO A CA 1
ATOM 1312 C C . PRO A 1 200 ? -15.142 -1.722 -5.266 1.00 66.38 200 PRO A C 1
ATOM 1314 O O . PRO A 1 200 ? -16.247 -1.171 -5.285 1.00 66.38 200 PRO A O 1
ATOM 1317 N N . PRO A 1 201 ? -14.015 -1.042 -4.977 1.00 66.81 201 PRO A N 1
ATOM 1318 C CA . PRO A 1 201 ? -14.013 0.351 -4.516 1.00 66.81 201 PRO A CA 1
ATOM 1319 C C . PRO A 1 201 ? -14.812 1.304 -5.415 1.00 66.81 201 PRO A C 1
ATOM 1321 O O . PRO A 1 201 ? -15.511 2.188 -4.930 1.00 66.81 201 PRO A O 1
ATOM 1324 N N . ALA A 1 202 ? -14.793 1.090 -6.734 1.00 66.56 202 ALA A N 1
ATOM 1325 C CA . ALA A 1 202 ? -15.583 1.880 -7.675 1.00 66.56 202 ALA A CA 1
ATOM 1326 C C . ALA A 1 202 ? -17.098 1.642 -7.548 1.00 66.56 202 ALA A C 1
ATOM 1328 O O . ALA A 1 202 ? -17.877 2.582 -7.698 1.00 66.56 202 ALA A O 1
ATOM 1329 N N . ASP A 1 203 ? -17.528 0.412 -7.255 1.00 64.62 203 ASP A N 1
ATOM 1330 C CA . ASP A 1 203 ? -18.937 0.076 -7.030 1.00 64.62 203 ASP A CA 1
ATOM 1331 C C . ASP A 1 203 ? -19.430 0.631 -5.680 1.00 64.62 203 ASP A C 1
ATOM 1333 O O . ASP A 1 203 ? -20.559 1.124 -5.602 1.00 64.62 203 ASP A O 1
ATOM 1337 N N . VAL A 1 204 ? -18.576 0.622 -4.649 1.00 69.12 204 VAL A N 1
ATOM 1338 C CA . VAL A 1 204 ? -18.846 1.253 -3.344 1.00 69.12 204 VAL A CA 1
ATOM 1339 C C . VAL A 1 204 ? -18.934 2.771 -3.496 1.00 69.12 204 VAL A C 1
ATOM 1341 O O . VAL A 1 204 ? -19.941 3.367 -3.120 1.00 69.12 204 VAL A O 1
ATOM 1344 N N . ALA A 1 205 ? -17.962 3.392 -4.171 1.00 67.06 205 ALA A N 1
ATOM 1345 C CA . ALA A 1 205 ? -17.974 4.822 -4.472 1.00 67.06 205 ALA A CA 1
ATOM 1346 C C . ALA A 1 205 ? -19.214 5.226 -5.287 1.00 67.06 205 ALA A C 1
ATOM 1348 O O . ALA A 1 205 ? -19.761 6.316 -5.109 1.00 67.06 205 ALA A O 1
ATOM 1349 N N . ALA A 1 206 ? -19.690 4.349 -6.178 1.00 65.94 206 ALA A N 1
ATOM 1350 C CA . ALA A 1 206 ? -20.914 4.576 -6.936 1.00 65.94 206 ALA A CA 1
ATOM 1351 C C . ALA A 1 206 ? -22.150 4.621 -6.036 1.00 65.94 206 ALA A C 1
ATOM 1353 O O . ALA A 1 206 ? -22.989 5.508 -6.202 1.00 65.94 206 ALA A O 1
ATOM 1354 N N . ALA A 1 207 ? -22.276 3.650 -5.129 1.00 63.41 207 ALA A N 1
ATOM 1355 C CA . ALA A 1 207 ? -23.375 3.573 -4.175 1.00 63.41 207 ALA A CA 1
ATOM 1356 C C . ALA A 1 207 ? -23.353 4.785 -3.235 1.00 63.41 207 ALA A C 1
ATOM 1358 O O . ALA A 1 207 ? -24.333 5.527 -3.188 1.00 63.41 207 ALA A O 1
ATOM 1359 N N . ALA A 1 208 ? -22.193 5.082 -2.649 1.00 64.62 208 ALA A N 1
ATOM 1360 C CA . ALA A 1 208 ? -21.989 6.230 -1.776 1.00 64.62 208 ALA A CA 1
ATOM 1361 C C . ALA A 1 208 ? -22.322 7.560 -2.471 1.00 64.62 208 ALA A C 1
ATOM 1363 O O . ALA A 1 208 ? -22.979 8.440 -1.914 1.00 64.62 208 ALA A O 1
ATOM 1364 N N . ALA A 1 209 ? -21.934 7.710 -3.742 1.00 65.31 209 ALA A N 1
ATOM 1365 C CA . ALA A 1 209 ? -22.271 8.899 -4.515 1.00 65.31 209 ALA A CA 1
ATOM 1366 C C . ALA A 1 209 ? -23.782 9.014 -4.771 1.00 65.31 209 ALA A C 1
ATOM 1368 O O . ALA A 1 209 ? -24.323 10.121 -4.741 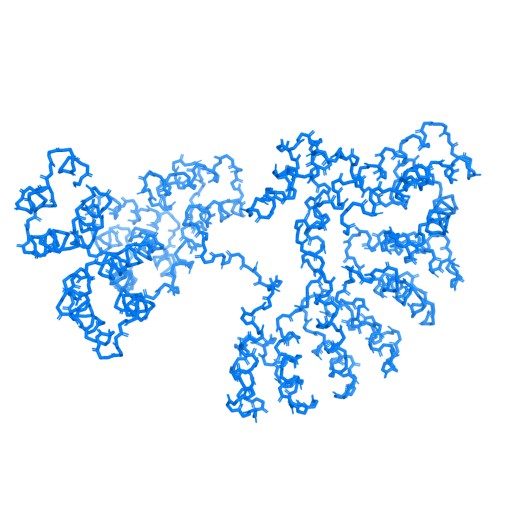1.00 65.31 209 ALA A O 1
ATOM 1369 N N . ILE A 1 210 ? -24.475 7.898 -5.027 1.00 65.44 210 ILE A N 1
ATOM 1370 C CA . ILE A 1 210 ? -25.939 7.872 -5.175 1.00 65.44 210 ILE A CA 1
ATOM 1371 C C . ILE A 1 210 ? -26.612 8.298 -3.868 1.00 65.44 210 ILE A C 1
ATOM 1373 O O . ILE A 1 210 ? -27.529 9.124 -3.913 1.00 65.44 210 ILE A O 1
ATOM 1377 N N . ASP A 1 211 ? -26.137 7.783 -2.738 1.00 61.97 211 ASP A N 1
ATOM 1378 C CA . ASP A 1 211 ? -26.677 8.082 -1.412 1.00 61.97 211 ASP A CA 1
ATOM 1379 C C . ASP A 1 211 ? -26.429 9.540 -1.014 1.00 61.97 211 ASP A C 1
ATOM 1381 O O . ASP A 1 211 ? -27.320 10.193 -0.475 1.00 61.97 211 ASP A O 1
ATOM 1385 N N . ALA A 1 212 ? -25.301 10.113 -1.445 1.00 62.28 212 ALA A N 1
ATOM 1386 C CA . ALA A 1 212 ? -25.005 11.542 -1.352 1.00 62.28 212 ALA A CA 1
ATOM 1387 C C . ALA A 1 212 ? -25.774 12.424 -2.371 1.00 62.28 212 ALA A C 1
ATOM 1389 O O . ALA A 1 212 ? -25.485 13.618 -2.543 1.00 62.28 212 ALA A O 1
ATOM 1390 N N . GLY A 1 213 ? -26.731 11.848 -3.108 1.00 61.50 213 GLY A N 1
ATOM 1391 C CA . GLY A 1 213 ? -27.617 12.556 -4.031 1.00 61.50 213 GLY A CA 1
ATOM 1392 C C . GLY A 1 213 ? -26.999 12.912 -5.388 1.00 61.50 213 GLY A C 1
ATOM 1393 O O . GLY A 1 213 ? -27.503 13.811 -6.078 1.00 61.50 213 GLY A O 1
ATOM 1394 N N . ALA A 1 214 ? -25.917 12.245 -5.799 1.00 68.81 214 ALA A N 1
ATOM 1395 C CA . ALA A 1 214 ? -25.298 12.466 -7.100 1.00 68.81 214 ALA A CA 1
ATOM 1396 C C . ALA A 1 214 ? -26.229 12.061 -8.254 1.00 68.81 214 ALA A C 1
ATOM 1398 O O . ALA A 1 214 ? -27.008 11.109 -8.197 1.00 68.81 214 ALA A O 1
ATOM 1399 N N . SER A 1 215 ? -26.141 12.796 -9.363 1.00 74.81 215 SER A N 1
ATOM 1400 C CA . SER A 1 215 ? -26.846 12.412 -10.588 1.00 74.81 215 SER A CA 1
ATOM 1401 C C . SER A 1 215 ? -26.178 11.218 -11.272 1.00 74.81 215 SER A C 1
ATOM 1403 O O . SER A 1 215 ? -24.980 10.994 -11.134 1.00 74.81 215 SER A O 1
ATOM 1405 N N . ALA A 1 216 ? -26.936 10.489 -12.092 1.00 66.38 216 ALA A N 1
ATOM 1406 C CA . ALA A 1 216 ? -26.425 9.327 -12.822 1.00 66.38 216 ALA A CA 1
ATOM 1407 C C . ALA A 1 216 ? -25.209 9.640 -13.718 1.00 66.38 216 ALA A C 1
ATOM 1409 O O . ALA A 1 216 ? -24.374 8.767 -13.936 1.00 66.38 216 ALA A O 1
ATOM 1410 N N . GLU A 1 217 ? -25.102 10.867 -14.245 1.00 67.00 217 GLU A N 1
ATOM 1411 C CA . GLU A 1 217 ? -23.902 11.301 -14.966 1.00 67.00 217 GLU A CA 1
ATOM 1412 C C . GLU A 1 217 ? -22.690 11.479 -14.037 1.00 67.00 217 GLU A C 1
ATOM 1414 O O . GLU A 1 217 ? -21.596 11.076 -14.408 1.00 67.00 217 GLU A O 1
ATOM 1419 N N . GLN A 1 218 ? -22.880 12.013 -12.828 1.00 79.12 218 GLN A N 1
ATOM 1420 C CA . GLN A 1 218 ? -21.797 12.206 -11.856 1.00 79.12 218 GLN A CA 1
ATOM 1421 C C . GLN A 1 218 ? -21.296 10.875 -11.297 1.00 79.12 218 GLN A C 1
ATOM 1423 O O . GLN A 1 218 ? -20.096 10.666 -11.222 1.00 79.12 218 GLN A O 1
ATOM 1428 N N . VAL A 1 219 ? -22.204 9.947 -10.989 1.00 77.25 219 VAL A N 1
ATOM 1429 C CA . VAL A 1 219 ? -21.857 8.590 -10.536 1.00 77.25 219 VAL A CA 1
ATOM 1430 C C . VAL A 1 219 ? -21.025 7.858 -11.593 1.00 77.25 219 VAL A C 1
ATOM 1432 O O . VAL A 1 219 ? -20.037 7.215 -11.267 1.00 77.25 219 VAL A O 1
ATOM 1435 N N . ALA A 1 220 ? -21.378 7.986 -12.877 1.00 69.94 220 ALA A N 1
ATOM 1436 C CA . ALA A 1 220 ? -20.611 7.368 -13.958 1.00 69.94 220 ALA A CA 1
ATOM 1437 C C . ALA A 1 220 ? -19.202 7.969 -14.115 1.00 69.94 220 ALA A C 1
ATOM 1439 O O . ALA A 1 220 ? -18.263 7.236 -14.436 1.00 69.94 220 ALA A O 1
ATOM 1440 N N . ASP A 1 221 ? -19.061 9.280 -13.902 1.00 73.75 221 ASP A N 1
ATOM 1441 C CA . ASP A 1 221 ? -17.765 9.961 -13.927 1.00 73.75 221 ASP A CA 1
ATOM 1442 C C . ASP A 1 221 ? -16.897 9.540 -12.720 1.00 73.75 221 ASP A C 1
ATOM 1444 O O . ASP A 1 221 ? -15.715 9.262 -12.912 1.00 73.75 221 ASP A O 1
ATOM 1448 N N . ILE A 1 222 ? -17.490 9.384 -11.525 1.00 71.69 222 ILE A N 1
ATOM 1449 C CA . ILE A 1 222 ? -16.814 8.889 -10.307 1.00 71.69 222 ILE A CA 1
ATOM 1450 C C . ILE A 1 222 ? -16.314 7.460 -10.500 1.00 71.69 222 ILE A C 1
ATOM 1452 O O . ILE A 1 222 ? -15.123 7.215 -10.360 1.00 71.69 222 ILE A O 1
ATOM 1456 N N . VAL A 1 223 ? -17.192 6.535 -10.905 1.00 78.94 223 VAL A N 1
ATOM 1457 C CA . VAL A 1 223 ? -16.831 5.126 -11.150 1.00 78.94 223 VAL A CA 1
ATOM 1458 C C . VAL A 1 223 ? -15.668 5.020 -12.125 1.00 78.94 223 VAL A C 1
ATOM 1460 O O . VAL A 1 223 ? -14.720 4.292 -11.877 1.00 78.94 223 VAL A O 1
ATOM 1463 N N . THR A 1 224 ? -15.709 5.783 -13.221 1.00 76.06 224 THR A N 1
ATOM 1464 C CA . THR A 1 224 ? -14.652 5.740 -14.241 1.00 76.06 224 THR A CA 1
ATOM 1465 C C . THR A 1 224 ? -13.309 6.240 -13.705 1.00 76.06 224 THR A C 1
ATOM 1467 O O . THR A 1 224 ? -12.270 5.766 -14.157 1.00 76.06 224 THR A O 1
ATOM 1470 N N . ALA A 1 225 ? -13.319 7.219 -12.800 1.00 73.12 225 ALA A N 1
ATOM 1471 C CA . ALA A 1 225 ? -12.110 7.760 -12.192 1.00 73.12 225 ALA A CA 1
ATOM 1472 C C . ALA A 1 225 ? -11.549 6.821 -11.112 1.00 73.12 225 ALA A C 1
ATOM 1474 O O . ALA A 1 225 ? -10.349 6.566 -11.118 1.00 73.12 225 ALA A O 1
ATOM 1475 N N . VAL A 1 226 ? -12.407 6.245 -10.264 1.00 76.19 226 VAL A N 1
ATOM 1476 C CA . VAL A 1 226 ? -12.004 5.273 -9.232 1.00 76.19 226 VAL A CA 1
ATOM 1477 C C . VAL A 1 226 ? -11.515 3.965 -9.863 1.00 76.19 226 VAL A C 1
ATOM 1479 O O . VAL A 1 226 ? -10.453 3.476 -9.499 1.00 76.19 226 VAL A O 1
ATOM 1482 N N . ASP A 1 227 ? -12.181 3.459 -10.909 1.00 77.44 227 ASP A N 1
ATOM 1483 C CA . ASP A 1 227 ? -11.687 2.324 -11.718 1.00 77.44 227 ASP A CA 1
ATOM 1484 C C . ASP A 1 227 ? -10.327 2.614 -12.383 1.00 77.44 227 ASP A C 1
ATOM 1486 O O . ASP A 1 227 ? -9.614 1.694 -12.784 1.00 77.44 227 ASP A O 1
ATOM 1490 N N . ALA A 1 228 ? -9.984 3.893 -12.568 1.00 69.12 228 ALA A N 1
ATOM 1491 C CA . ALA A 1 228 ? -8.708 4.333 -13.121 1.00 69.12 228 ALA A CA 1
ATOM 1492 C C . ALA A 1 228 ? -7.653 4.642 -12.042 1.00 69.12 228 ALA A C 1
ATOM 1494 O O . ALA A 1 228 ? -6.578 5.123 -12.400 1.00 69.12 228 ALA A O 1
ATOM 1495 N N . GLY A 1 229 ? -7.950 4.372 -10.766 1.00 69.38 229 GLY A N 1
ATOM 1496 C CA . GLY A 1 229 ? -7.033 4.544 -9.637 1.00 69.38 229 GLY A CA 1
ATOM 1497 C C . GLY A 1 229 ? -7.060 5.924 -8.974 1.00 69.38 229 GLY A C 1
ATOM 1498 O O . GLY A 1 229 ? -6.171 6.231 -8.192 1.00 69.38 229 GLY A O 1
ATOM 1499 N N . ALA A 1 230 ? -8.035 6.787 -9.278 1.00 71.81 230 ALA A N 1
ATOM 1500 C CA . ALA A 1 230 ? -8.194 8.044 -8.544 1.00 71.81 230 ALA A CA 1
ATOM 1501 C C . ALA A 1 230 ? -8.799 7.801 -7.151 1.00 71.81 230 ALA A C 1
ATOM 1503 O O . ALA A 1 230 ? -9.687 6.956 -7.017 1.00 71.81 230 ALA A O 1
ATOM 1504 N N . SER A 1 231 ? -8.401 8.603 -6.152 1.00 81.06 231 SER A N 1
ATOM 1505 C CA . SER A 1 231 ? -9.081 8.616 -4.846 1.00 81.06 231 SER A CA 1
ATOM 1506 C C . SER A 1 231 ? -10.585 8.892 -5.039 1.00 81.06 231 SER A C 1
ATOM 1508 O O . SER A 1 231 ? -10.950 9.777 -5.833 1.00 81.06 231 SER A O 1
ATOM 1510 N N . PRO A 1 232 ? -11.473 8.157 -4.341 1.00 77.06 232 PRO A N 1
ATOM 1511 C CA . PRO A 1 232 ? -12.919 8.375 -4.394 1.00 77.06 232 PRO A CA 1
ATOM 1512 C C . PRO A 1 232 ? -13.337 9.823 -4.089 1.00 77.06 232 PRO A C 1
ATOM 1514 O O . PRO A 1 232 ? -14.253 10.349 -4.731 1.00 77.06 232 PRO A O 1
ATOM 1517 N N . SER A 1 233 ? -12.631 10.502 -3.187 1.00 77.12 233 SER A N 1
ATOM 1518 C CA . SER A 1 233 ? -12.858 11.890 -2.792 1.00 77.12 233 SER A CA 1
ATOM 1519 C C . SER A 1 233 ? -12.576 12.855 -3.942 1.00 77.12 233 SER A C 1
ATOM 1521 O O . SER A 1 233 ? -13.416 13.701 -4.272 1.00 77.12 233 SER A O 1
ATOM 1523 N N . ASP A 1 234 ? -11.438 12.691 -4.612 1.00 79.31 234 ASP A N 1
ATOM 1524 C CA . ASP A 1 234 ? -11.032 13.503 -5.756 1.00 79.31 234 ASP A CA 1
ATOM 1525 C C . ASP A 1 234 ? -11.952 13.251 -6.949 1.00 79.31 234 ASP A C 1
ATOM 1527 O O . ASP A 1 234 ? -12.440 14.199 -7.574 1.00 79.31 234 ASP A O 1
ATOM 1531 N N . ALA A 1 235 ? -12.290 11.985 -7.206 1.00 80.88 235 ALA A N 1
ATOM 1532 C CA . ALA A 1 235 ? -13.262 11.595 -8.219 1.00 80.88 235 ALA A CA 1
ATOM 1533 C C . ALA A 1 235 ? -14.636 12.248 -7.972 1.00 80.88 235 ALA A C 1
ATOM 1535 O O . ALA A 1 235 ? -15.261 12.780 -8.898 1.00 80.88 235 ALA A O 1
ATOM 1536 N N . ALA A 1 236 ? -15.100 12.270 -6.719 1.00 77.56 236 ALA A N 1
ATOM 1537 C CA . ALA A 1 236 ? -16.349 12.908 -6.318 1.00 77.56 236 ALA A CA 1
ATOM 1538 C C . ALA A 1 236 ? -16.304 14.441 -6.453 1.00 77.56 236 ALA A C 1
ATOM 1540 O O . ALA A 1 236 ? -17.255 15.049 -6.967 1.00 77.56 236 ALA A O 1
ATOM 1541 N N . VAL A 1 237 ? -15.207 15.087 -6.045 1.00 82.81 237 VAL A N 1
ATOM 1542 C CA . VAL A 1 237 ? -15.015 16.539 -6.203 1.00 82.81 237 VAL A CA 1
ATOM 1543 C C . VAL A 1 237 ? -14.984 16.931 -7.682 1.00 82.81 237 VAL A C 1
ATOM 1545 O O . VAL A 1 237 ? -15.649 17.900 -8.069 1.00 82.81 237 VAL A O 1
ATOM 1548 N N . ASP A 1 238 ? -14.285 16.169 -8.522 1.00 84.12 238 ASP A N 1
ATOM 1549 C CA . ASP A 1 238 ? -14.185 16.416 -9.962 1.00 84.12 238 ASP A CA 1
ATOM 1550 C C . ASP A 1 238 ? -15.511 16.175 -10.695 1.00 84.12 238 ASP A C 1
ATOM 1552 O O . ASP A 1 238 ? -15.872 16.934 -11.606 1.00 84.12 238 ASP A O 1
ATOM 1556 N N . ALA A 1 239 ? -16.308 15.209 -10.231 1.00 79.69 239 ALA A N 1
ATOM 1557 C CA . ALA A 1 239 ? -17.696 15.024 -10.654 1.00 79.69 239 ALA A CA 1
ATOM 1558 C C . ALA A 1 239 ? -18.639 16.133 -10.136 1.00 79.69 239 ALA A C 1
ATOM 1560 O O . ALA A 1 239 ? -19.816 16.208 -10.510 1.00 79.69 239 ALA A O 1
ATOM 1561 N N . GLY A 1 240 ? -18.141 17.054 -9.309 1.00 78.62 240 GLY A N 1
ATOM 1562 C CA . GLY A 1 240 ? -18.857 18.240 -8.855 1.00 78.62 240 GLY A CA 1
ATOM 1563 C C . GLY A 1 240 ? -19.781 18.003 -7.664 1.00 78.62 240 GLY A C 1
ATOM 1564 O O . GLY A 1 240 ? -20.736 18.773 -7.491 1.00 78.62 240 GLY A O 1
ATOM 1565 N N . LEU A 1 241 ? -19.530 16.964 -6.859 1.00 77.75 241 LEU A N 1
ATOM 1566 C CA . LEU A 1 241 ? -20.159 16.817 -5.547 1.00 77.75 241 LEU A CA 1
ATOM 1567 C C . LEU A 1 241 ? -19.675 17.927 -4.603 1.00 77.75 241 LEU A C 1
ATOM 1569 O O . LEU A 1 241 ? -18.677 18.616 -4.832 1.00 77.75 241 LEU A O 1
ATOM 1573 N N . SER A 1 242 ? -20.438 18.159 -3.535 1.00 78.00 242 SER A N 1
ATOM 1574 C CA . SER A 1 242 ? -19.989 19.073 -2.486 1.00 78.00 242 SER A CA 1
ATOM 1575 C C . SER A 1 242 ? -18.808 18.457 -1.721 1.00 78.00 242 SER A C 1
ATOM 1577 O O . SER A 1 242 ? -18.760 17.238 -1.605 1.00 78.00 242 SER A O 1
ATOM 1579 N N . PRO A 1 243 ? -17.903 19.255 -1.126 1.00 72.38 243 PRO A N 1
ATOM 1580 C CA . PRO A 1 243 ? -16.792 18.710 -0.341 1.00 72.38 243 PRO A CA 1
ATOM 1581 C C . PRO A 1 243 ? -17.225 17.799 0.816 1.00 72.38 243 PRO A C 1
ATOM 1583 O O . PRO A 1 243 ? -16.494 16.892 1.175 1.00 72.38 243 PRO A O 1
ATOM 1586 N N . ALA A 1 244 ? -18.413 18.025 1.391 1.00 69.25 244 ALA A N 1
ATOM 1587 C CA . ALA A 1 244 ? -18.958 17.156 2.435 1.00 69.25 244 ALA A CA 1
ATOM 1588 C C . ALA A 1 244 ? -19.430 15.807 1.869 1.00 69.25 244 ALA A C 1
ATOM 1590 O O . ALA A 1 244 ? -19.170 14.774 2.462 1.00 69.25 244 ALA A O 1
ATOM 1591 N N . ALA A 1 245 ? -20.071 15.827 0.699 1.00 69.12 245 ALA A N 1
ATOM 1592 C CA . ALA A 1 245 ? -20.509 14.620 0.003 1.00 69.12 245 ALA A CA 1
ATOM 1593 C C . ALA A 1 245 ? -19.323 13.807 -0.541 1.00 69.12 245 ALA A C 1
ATOM 1595 O O . ALA A 1 245 ? -19.352 12.590 -0.499 1.00 69.12 245 ALA A O 1
ATOM 1596 N N . ALA A 1 246 ? -18.268 14.472 -1.019 1.00 72.06 246 ALA A N 1
ATOM 1597 C CA . ALA A 1 246 ? -17.044 13.803 -1.450 1.00 72.06 246 ALA A CA 1
ATOM 1598 C C . ALA A 1 246 ? -16.293 13.151 -0.281 1.00 72.06 246 ALA A C 1
ATOM 1600 O O . ALA A 1 246 ? -15.817 12.036 -0.424 1.00 72.06 246 ALA A O 1
ATOM 1601 N N . ALA A 1 247 ? -16.242 13.816 0.879 1.00 70.25 247 ALA A N 1
ATOM 1602 C CA . ALA A 1 247 ? -15.688 13.218 2.092 1.00 70.25 247 ALA A CA 1
ATOM 1603 C C . ALA A 1 247 ? -16.514 12.011 2.563 1.00 70.25 247 ALA A C 1
ATOM 1605 O O . ALA A 1 247 ? -15.935 11.009 2.938 1.00 70.25 247 ALA A O 1
ATOM 1606 N N . ALA A 1 248 ? -17.848 12.076 2.488 1.00 64.88 248 ALA A N 1
ATOM 1607 C CA . ALA A 1 248 ? -18.705 10.936 2.822 1.00 64.88 248 ALA A CA 1
ATOM 1608 C C . ALA A 1 248 ? -18.508 9.742 1.867 1.00 64.88 248 ALA A C 1
ATOM 1610 O O . ALA A 1 248 ? -18.547 8.600 2.309 1.00 64.88 248 ALA A O 1
ATOM 1611 N N . VAL A 1 249 ? -18.270 10.005 0.574 1.00 69.81 249 VAL A N 1
ATOM 1612 C CA . VAL A 1 249 ? -17.920 8.966 -0.410 1.00 69.81 249 VAL A CA 1
ATOM 1613 C C . VAL A 1 249 ? -16.574 8.324 -0.089 1.00 69.81 249 VAL A C 1
ATOM 1615 O O . VAL A 1 249 ? -16.473 7.109 -0.185 1.00 69.81 249 VAL A O 1
ATOM 1618 N N . GLU A 1 250 ? -15.572 9.114 0.304 1.00 74.81 250 GLU A N 1
ATOM 1619 C CA . GLU A 1 250 ? -14.274 8.584 0.745 1.00 74.81 250 GLU A CA 1
ATOM 1620 C C . GLU A 1 250 ? -14.432 7.707 1.976 1.00 74.81 250 GLU A C 1
ATOM 1622 O O . GLU A 1 250 ? -14.066 6.544 1.927 1.00 74.81 250 GLU A O 1
ATOM 1627 N N . THR A 1 251 ? -15.077 8.228 3.022 1.00 67.94 251 THR A N 1
ATOM 1628 C CA . THR A 1 251 ? -15.280 7.500 4.275 1.00 67.94 251 THR A CA 1
ATOM 1629 C C . THR A 1 251 ? -16.004 6.177 4.043 1.00 67.94 251 THR A C 1
ATOM 1631 O O . THR A 1 251 ? -15.546 5.161 4.529 1.00 67.94 251 THR A O 1
ATOM 1634 N N . GLN A 1 252 ? -17.055 6.125 3.215 1.00 66.69 252 GLN A N 1
ATOM 1635 C CA . GLN A 1 252 ? -17.724 4.847 2.920 1.00 66.69 252 GLN A CA 1
ATOM 1636 C C . GLN A 1 252 ? -16.871 3.861 2.112 1.00 66.69 252 GLN A C 1
ATOM 1638 O O . GLN A 1 252 ? -17.078 2.651 2.209 1.00 66.69 252 GLN A O 1
ATOM 1643 N N . VAL A 1 253 ? -15.955 4.348 1.272 1.00 71.38 253 VAL A N 1
ATOM 1644 C CA . VAL A 1 253 ? -15.035 3.475 0.530 1.00 71.38 253 VAL A CA 1
ATOM 1645 C C . VAL A 1 253 ? -13.906 2.989 1.435 1.00 71.38 253 VAL A C 1
ATOM 1647 O O . VAL A 1 253 ? -13.566 1.814 1.349 1.00 71.38 253 VAL A O 1
ATOM 1650 N N . GLU A 1 254 ? -13.384 3.846 2.314 1.00 68.50 254 GLU A N 1
ATOM 1651 C CA . GLU A 1 254 ? -12.417 3.502 3.366 1.00 68.50 254 GLU A CA 1
ATOM 1652 C C . GLU A 1 254 ? -13.017 2.472 4.334 1.00 68.50 254 GLU A C 1
ATOM 1654 O O . GLU A 1 254 ? -12.471 1.382 4.466 1.00 68.50 254 GLU A O 1
ATOM 1659 N N . ASP A 1 255 ? -14.211 2.732 4.878 1.00 65.44 255 ASP A N 1
ATOM 1660 C CA . ASP A 1 255 ? -14.937 1.801 5.753 1.00 65.44 255 ASP A CA 1
ATOM 1661 C C . ASP A 1 255 ? -15.180 0.447 5.058 1.00 65.44 255 ASP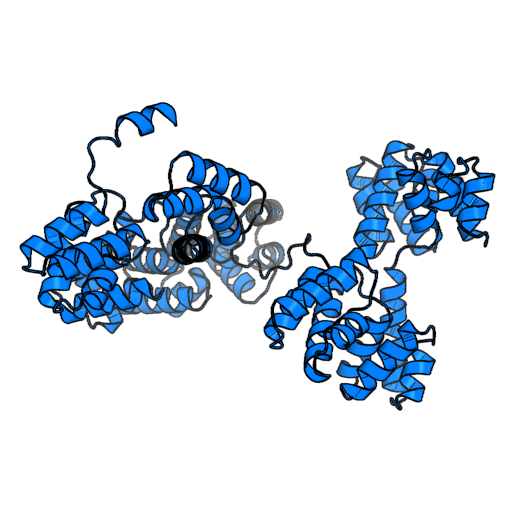 A C 1
ATOM 1663 O O . ASP A 1 255 ? -15.168 -0.611 5.681 1.00 65.44 255 ASP A O 1
ATOM 1667 N N . SER A 1 256 ? -15.405 0.446 3.737 1.00 64.56 256 SER A N 1
ATOM 1668 C CA . SER A 1 256 ? -15.546 -0.794 2.970 1.00 64.56 256 SER A CA 1
ATOM 1669 C C . SER A 1 256 ? -14.218 -1.495 2.689 1.00 64.56 256 SER A C 1
ATOM 1671 O O . SER A 1 256 ? -14.236 -2.711 2.497 1.00 64.56 256 SER A O 1
ATOM 1673 N N . ALA A 1 257 ? -13.108 -0.764 2.599 1.00 64.25 257 ALA A N 1
ATOM 1674 C CA . ALA A 1 257 ? -11.774 -1.331 2.430 1.00 64.25 257 ALA A CA 1
ATOM 1675 C C . ALA A 1 257 ? -11.290 -1.979 3.737 1.00 64.25 257 ALA A C 1
ATOM 1677 O O . ALA A 1 257 ? -10.695 -3.055 3.701 1.00 64.25 257 ALA A O 1
ATOM 1678 N N . ASP A 1 258 ? -11.658 -1.404 4.882 1.00 64.44 258 ASP A N 1
ATOM 1679 C CA . ASP A 1 258 ? -11.404 -1.975 6.209 1.00 64.44 258 ASP A CA 1
ATOM 1680 C C . ASP A 1 258 ? -12.181 -3.288 6.448 1.00 64.44 258 ASP A C 1
ATOM 1682 O O . ASP A 1 258 ? -11.818 -4.089 7.308 1.00 64.44 258 ASP A O 1
ATOM 1686 N N . ASN A 1 259 ? -13.199 -3.583 5.628 1.00 66.19 259 ASN A N 1
ATOM 1687 C CA . ASN A 1 259 ? -13.985 -4.818 5.716 1.00 66.19 259 ASN A CA 1
ATOM 1688 C C . ASN A 1 259 ? -13.337 -6.046 5.037 1.00 66.19 259 ASN A C 1
ATOM 1690 O O . ASN A 1 259 ? -14.000 -7.067 4.816 1.00 66.19 259 ASN A O 1
ATOM 1694 N N . HIS A 1 260 ? -12.056 -5.972 4.675 1.00 71.12 260 HIS A N 1
ATOM 1695 C CA . HIS A 1 260 ? -11.300 -7.103 4.143 1.00 71.12 260 HIS A CA 1
ATOM 1696 C C . HIS A 1 260 ? -10.707 -7.975 5.265 1.00 71.12 260 HIS A C 1
ATOM 1698 O O . HIS A 1 260 ? -10.229 -7.489 6.285 1.00 71.12 260 HIS A O 1
ATOM 1704 N N . ALA A 1 261 ? -10.709 -9.296 5.072 1.00 70.69 261 ALA A N 1
ATOM 1705 C CA . ALA A 1 261 ? -10.130 -10.236 6.026 1.00 70.69 261 ALA A CA 1
ATOM 1706 C C . ALA A 1 261 ? -8.624 -9.981 6.212 1.00 70.69 261 ALA A C 1
ATOM 1708 O O . ALA A 1 261 ? -7.916 -9.764 5.222 1.00 70.69 261 ALA A O 1
ATOM 1709 N N . PRO A 1 262 ? -8.105 -10.132 7.445 1.00 74.44 262 PRO A N 1
ATOM 1710 C CA . PRO A 1 262 ? -6.671 -10.101 7.712 1.00 74.44 262 PRO A CA 1
ATOM 1711 C C . PRO A 1 262 ? -5.886 -11.075 6.821 1.00 74.44 262 PRO A C 1
ATOM 1713 O O . PRO A 1 262 ? -6.331 -12.198 6.555 1.00 74.44 262 PRO A O 1
ATOM 1716 N N . ALA A 1 263 ? -4.663 -10.705 6.424 1.00 74.56 263 ALA A N 1
ATOM 1717 C CA . ALA A 1 263 ? -3.821 -11.524 5.540 1.00 74.56 263 ALA A CA 1
ATOM 1718 C C . ALA A 1 263 ? -3.565 -12.945 6.089 1.00 74.56 263 ALA A C 1
ATOM 1720 O O . ALA A 1 263 ? -3.495 -13.926 5.339 1.00 74.56 263 ALA A O 1
ATOM 1721 N N . ALA A 1 264 ? -3.470 -13.077 7.413 1.00 79.19 264 ALA A N 1
ATOM 1722 C CA . ALA A 1 264 ? -3.354 -14.359 8.097 1.00 79.19 264 ALA A CA 1
ATOM 1723 C C . ALA A 1 264 ? -4.588 -15.257 7.917 1.00 79.19 264 ALA A C 1
ATOM 1725 O O . ALA A 1 264 ? -4.430 -16.472 7.756 1.00 79.19 264 ALA A O 1
ATOM 1726 N N . ASP A 1 265 ? -5.792 -14.683 7.894 1.00 77.81 265 ASP A N 1
ATOM 1727 C CA . ASP A 1 265 ? -7.035 -15.422 7.670 1.00 77.81 265 ASP A CA 1
ATOM 1728 C C . ASP A 1 265 ? -7.168 -15.848 6.205 1.00 77.81 265 ASP A C 1
ATOM 1730 O O . ASP A 1 265 ? -7.511 -17.000 5.939 1.00 77.81 265 ASP A O 1
ATOM 1734 N N . VAL A 1 266 ? -6.778 -14.988 5.256 1.00 78.25 266 VAL A N 1
ATOM 1735 C CA . VAL A 1 266 ? -6.723 -15.330 3.822 1.00 78.25 266 VAL A CA 1
ATOM 1736 C C . VAL A 1 266 ? -5.746 -16.485 3.570 1.00 78.25 266 VAL A C 1
ATOM 1738 O O . VAL A 1 266 ? -6.083 -17.474 2.914 1.00 78.25 266 VAL A O 1
ATOM 1741 N N . ALA A 1 267 ? -4.537 -16.419 4.138 1.00 80.00 267 ALA A N 1
ATOM 1742 C CA . ALA A 1 267 ? -3.539 -17.482 4.014 1.00 80.00 267 ALA A CA 1
ATOM 1743 C C . ALA A 1 267 ? -4.011 -18.806 4.643 1.00 80.00 267 ALA A C 1
ATOM 1745 O O . ALA A 1 267 ? -3.768 -19.894 4.107 1.00 80.00 267 ALA A O 1
ATOM 1746 N N . ALA A 1 268 ? -4.698 -18.729 5.781 1.00 80.56 268 ALA A N 1
ATOM 1747 C CA . ALA A 1 268 ? -5.238 -19.887 6.475 1.00 80.56 268 ALA A CA 1
ATOM 1748 C C . ALA A 1 268 ? -6.430 -20.515 5.731 1.00 80.56 268 ALA A C 1
ATOM 1750 O O . ALA A 1 268 ? -6.488 -21.744 5.615 1.00 80.56 268 ALA A O 1
ATOM 1751 N N . ALA A 1 269 ? -7.322 -19.707 5.157 1.00 79.25 269 ALA A N 1
ATOM 1752 C CA . ALA A 1 269 ? -8.399 -20.166 4.282 1.00 79.25 269 ALA A CA 1
ATOM 1753 C C . ALA A 1 269 ? -7.839 -20.845 3.024 1.00 79.25 269 ALA A C 1
ATOM 1755 O O . ALA A 1 269 ? -8.204 -21.981 2.711 1.00 79.25 269 ALA A O 1
ATOM 1756 N N . ALA A 1 270 ? -6.838 -20.239 2.379 1.00 78.75 270 ALA A N 1
ATOM 1757 C CA . ALA A 1 270 ? -6.161 -20.842 1.236 1.00 78.75 270 ALA A CA 1
ATOM 1758 C C . ALA A 1 270 ? -5.501 -22.189 1.597 1.00 78.75 270 ALA A C 1
ATOM 1760 O O . ALA A 1 270 ? -5.519 -23.144 0.811 1.00 78.75 270 ALA A O 1
ATOM 1761 N N . ALA A 1 271 ? -4.956 -22.315 2.813 1.00 80.00 271 ALA A N 1
ATOM 1762 C CA . ALA A 1 271 ? -4.418 -23.579 3.309 1.00 80.00 271 ALA A CA 1
ATOM 1763 C C . ALA A 1 271 ? -5.528 -24.625 3.513 1.00 80.00 271 ALA A C 1
ATOM 1765 O O . ALA A 1 271 ? -5.343 -25.799 3.165 1.00 80.00 271 ALA A O 1
ATOM 1766 N N . ALA A 1 272 ? -6.686 -24.217 4.039 1.00 80.25 272 ALA A N 1
ATOM 1767 C CA . ALA A 1 272 ? -7.855 -25.079 4.197 1.00 80.25 272 ALA A CA 1
ATOM 1768 C C . ALA A 1 272 ? -8.355 -25.604 2.839 1.00 80.25 272 ALA A C 1
ATOM 1770 O O . ALA A 1 272 ? -8.545 -26.816 2.682 1.00 80.25 272 ALA A O 1
ATOM 1771 N N . ASP A 1 273 ? -8.456 -24.728 1.839 1.00 79.75 273 ASP A N 1
ATOM 1772 C CA . ASP A 1 273 ? -8.846 -25.058 0.464 1.00 79.75 273 ASP A CA 1
ATOM 1773 C C . ASP A 1 273 ? -7.851 -25.982 -0.238 1.00 79.75 273 ASP A C 1
ATOM 1775 O O . ASP A 1 273 ? -8.229 -26.902 -0.979 1.00 79.75 273 ASP A O 1
ATOM 1779 N N . ALA A 1 274 ? -6.562 -25.806 0.053 1.00 79.00 274 ALA A N 1
ATOM 1780 C CA . ALA A 1 274 ? -5.516 -26.718 -0.384 1.00 79.00 274 ALA A CA 1
ATOM 1781 C C . ALA A 1 274 ? -5.632 -28.113 0.271 1.00 79.00 274 ALA A C 1
ATOM 1783 O O . ALA A 1 274 ? -5.074 -29.088 -0.241 1.00 79.00 274 ALA A O 1
ATOM 1784 N N . GLY A 1 275 ? -6.417 -28.249 1.345 1.00 76.69 275 GLY A N 1
ATOM 1785 C CA . GLY A 1 275 ? -6.716 -29.510 2.024 1.00 76.69 275 GLY A CA 1
ATOM 1786 C C . GLY A 1 275 ? -5.983 -29.712 3.351 1.00 76.69 275 GLY A C 1
ATOM 1787 O O . GLY A 1 275 ? -5.896 -30.856 3.818 1.00 76.69 275 GLY A O 1
ATOM 1788 N N . ALA A 1 276 ? -5.462 -28.641 3.956 1.00 81.94 276 ALA A N 1
ATOM 1789 C CA . ALA A 1 276 ? -4.850 -28.673 5.280 1.00 81.94 276 ALA A CA 1
ATOM 1790 C C . ALA A 1 276 ? -5.845 -29.134 6.365 1.00 81.94 276 ALA A C 1
ATOM 1792 O O . ALA A 1 276 ? -7.064 -28.995 6.238 1.00 81.94 276 ALA A O 1
ATOM 1793 N N . SER A 1 277 ? -5.342 -29.732 7.452 1.00 83.12 277 SER A N 1
ATOM 1794 C CA . SER A 1 277 ? -6.194 -30.045 8.609 1.00 83.12 277 SER A CA 1
ATOM 1795 C C . SER A 1 277 ? -6.508 -28.785 9.428 1.00 83.12 277 SER A C 1
ATOM 1797 O O . SER A 1 277 ? -5.725 -27.841 9.385 1.00 83.12 277 SER A O 1
ATOM 1799 N N . PRO A 1 278 ? -7.584 -28.767 10.240 1.00 77.94 278 PRO A N 1
ATOM 1800 C CA . PRO A 1 278 ? -7.915 -27.610 11.081 1.00 77.94 278 PRO A CA 1
ATOM 1801 C C . PRO A 1 278 ? -6.770 -27.164 12.000 1.00 77.94 278 PRO A C 1
ATOM 1803 O O . PRO A 1 278 ? -6.598 -25.983 12.264 1.00 77.94 278 PRO A O 1
ATOM 1806 N N . GLU A 1 279 ? -5.951 -28.109 12.471 1.00 79.19 279 GLU A N 1
ATOM 1807 C CA . GLU A 1 279 ? -4.750 -27.788 13.247 1.00 79.19 279 GLU A CA 1
ATOM 1808 C C . GLU A 1 279 ? -3.682 -27.076 12.407 1.00 79.19 279 GLU A C 1
ATOM 1810 O O . GLU A 1 279 ? -3.037 -26.165 12.903 1.00 79.19 279 GLU A O 1
ATOM 1815 N N . GLN A 1 280 ? -3.512 -27.468 11.144 1.00 85.06 280 GLN A N 1
ATOM 1816 C CA . GLN A 1 280 ? -2.552 -26.839 10.237 1.00 85.06 280 GLN A CA 1
ATOM 1817 C C . GLN A 1 280 ? -3.021 -25.450 9.794 1.00 85.06 280 GLN A C 1
ATOM 1819 O O . GLN A 1 280 ? -2.200 -24.555 9.688 1.00 85.06 280 GLN A O 1
ATOM 1824 N N . VAL A 1 281 ? -4.326 -25.262 9.583 1.00 81.62 281 VAL A N 1
ATOM 1825 C CA . VAL A 1 281 ? -4.936 -23.955 9.281 1.00 81.62 281 VAL A CA 1
ATOM 1826 C C . VAL A 1 281 ? -4.664 -22.963 10.415 1.00 81.62 281 VAL A C 1
ATOM 1828 O O . VAL A 1 281 ? -4.164 -21.871 10.170 1.00 81.62 281 VAL A O 1
ATOM 1831 N N . ALA A 1 282 ? -4.890 -23.380 11.665 1.00 79.19 282 ALA A N 1
ATOM 1832 C CA . ALA A 1 282 ? -4.587 -22.556 12.833 1.00 79.19 282 ALA A CA 1
ATOM 1833 C C . ALA A 1 282 ? -3.078 -22.263 12.985 1.00 79.19 282 ALA A C 1
ATOM 1835 O O . ALA A 1 282 ? -2.705 -21.153 13.358 1.00 79.19 282 ALA A O 1
ATOM 1836 N N . ASP A 1 283 ? -2.208 -23.236 12.683 1.00 82.56 283 ASP A N 1
ATOM 1837 C CA . ASP A 1 283 ? -0.748 -23.051 12.719 1.00 82.56 283 ASP A CA 1
ATOM 1838 C C . ASP A 1 283 ? -0.250 -22.088 11.616 1.00 82.56 283 ASP A C 1
ATOM 1840 O O . ASP A 1 283 ? 0.715 -21.355 11.849 1.00 82.56 283 ASP A O 1
ATOM 1844 N N . VAL A 1 284 ? -0.903 -22.063 10.442 1.00 83.50 284 VAL A N 1
ATOM 1845 C CA . VAL A 1 284 ? -0.622 -21.101 9.360 1.00 83.50 284 VAL A CA 1
ATOM 1846 C C . VAL A 1 284 ? -1.021 -19.696 9.792 1.00 83.50 284 VAL A C 1
ATOM 1848 O O . VAL A 1 284 ? -0.155 -18.826 9.802 1.00 83.50 284 VAL A O 1
ATOM 1851 N N . ALA A 1 285 ? -2.269 -19.492 10.227 1.00 81.44 285 ALA A N 1
ATOM 1852 C CA . ALA A 1 285 ? -2.750 -18.179 10.661 1.00 81.44 285 ALA A CA 1
ATOM 1853 C C . ALA A 1 285 ? -1.863 -17.582 11.764 1.00 81.44 285 ALA A C 1
ATOM 1855 O O . ALA A 1 285 ? -1.366 -16.470 11.636 1.00 81.44 285 ALA A O 1
ATOM 1856 N N . ALA A 1 286 ? -1.557 -18.365 12.806 1.00 78.75 286 ALA A N 1
ATOM 1857 C CA . ALA A 1 286 ? -0.726 -17.909 13.920 1.00 78.75 286 ALA A CA 1
ATOM 1858 C C . ALA A 1 286 ? 0.721 -17.577 13.513 1.00 78.75 286 ALA A C 1
ATOM 1860 O O . ALA A 1 286 ? 1.374 -16.753 14.152 1.00 78.75 286 ALA A O 1
ATOM 1861 N N . SER A 1 287 ? 1.251 -18.254 12.491 1.00 80.62 287 SER A N 1
ATOM 1862 C CA . SER A 1 287 ? 2.580 -17.953 11.953 1.00 80.62 287 SER A CA 1
ATOM 1863 C C . SER A 1 287 ? 2.571 -16.665 11.133 1.00 80.62 287 SER A C 1
ATOM 1865 O O . SER A 1 287 ? 3.501 -15.871 11.273 1.00 80.62 287 SER A O 1
ATOM 1867 N N . VAL A 1 288 ? 1.529 -16.440 10.327 1.00 83.19 288 VAL A N 1
ATOM 1868 C CA . VAL A 1 288 ? 1.375 -15.205 9.544 1.00 83.19 288 VAL A CA 1
ATOM 1869 C C . VAL A 1 288 ? 1.136 -14.004 10.461 1.00 83.19 288 VAL A C 1
ATOM 1871 O O . VAL A 1 288 ? 1.843 -13.014 10.328 1.00 83.19 288 VAL A O 1
ATOM 1874 N N . ASP A 1 289 ? 0.300 -14.138 11.494 1.00 78.75 289 ASP A N 1
ATOM 1875 C CA . ASP A 1 289 ? 0.128 -13.117 12.546 1.00 78.75 289 ASP A CA 1
ATOM 1876 C C . ASP A 1 289 ? 1.431 -12.773 13.279 1.00 78.75 289 ASP A C 1
ATOM 1878 O O . ASP A 1 289 ? 1.610 -11.677 13.808 1.00 78.75 289 ASP A O 1
ATOM 1882 N N . ALA A 1 290 ? 2.370 -13.720 13.348 1.00 77.06 290 ALA A N 1
ATOM 1883 C CA . ALA A 1 290 ? 3.689 -13.487 13.925 1.00 77.06 290 ALA A CA 1
ATOM 1884 C C . ALA A 1 290 ? 4.677 -12.817 12.945 1.00 77.06 290 ALA A C 1
ATOM 1886 O O . ALA A 1 290 ? 5.846 -12.637 13.305 1.00 77.06 290 ALA A O 1
ATOM 1887 N N . GLY A 1 291 ? 4.227 -12.468 11.736 1.00 77.44 291 GLY A N 1
ATOM 1888 C CA . GLY A 1 291 ? 4.995 -11.817 10.675 1.00 77.44 291 GLY A CA 1
ATOM 1889 C C . GLY A 1 291 ? 5.719 -12.775 9.725 1.00 77.44 291 GLY A C 1
ATOM 1890 O O . GLY A 1 291 ? 6.670 -12.364 9.064 1.00 77.44 291 GLY A O 1
ATOM 1891 N N . ALA A 1 292 ? 5.355 -14.062 9.681 1.00 76.69 292 ALA A N 1
ATOM 1892 C CA . ALA A 1 292 ? 5.906 -14.982 8.684 1.00 76.69 292 ALA A CA 1
ATOM 1893 C C . ALA A 1 292 ? 5.182 -14.829 7.340 1.00 76.69 292 ALA A C 1
ATOM 1895 O O . ALA A 1 292 ? 3.962 -14.689 7.299 1.00 76.69 292 ALA A O 1
ATOM 1896 N N . SER A 1 293 ? 5.911 -14.956 6.230 1.00 81.75 293 SER A N 1
ATOM 1897 C CA . SER A 1 293 ? 5.285 -15.006 4.909 1.00 81.75 293 SER A CA 1
ATOM 1898 C C . SER A 1 293 ? 4.339 -16.221 4.798 1.00 81.75 293 SER A C 1
ATOM 1900 O O . SER A 1 293 ? 4.656 -17.289 5.337 1.00 81.75 293 SER A O 1
ATOM 1902 N N . PRO A 1 294 ? 3.215 -16.125 4.061 1.00 78.06 294 PRO A N 1
ATOM 1903 C CA . PRO A 1 294 ? 2.237 -17.212 3.912 1.00 78.06 294 PRO A CA 1
ATOM 1904 C C . PRO A 1 294 ? 2.833 -18.555 3.464 1.00 78.06 294 PRO A C 1
ATOM 1906 O O . PRO A 1 294 ? 2.426 -19.619 3.938 1.00 78.06 294 PRO A O 1
ATOM 1909 N N . SER A 1 295 ? 3.834 -18.522 2.582 1.00 76.75 295 SER A N 1
ATOM 1910 C CA . SER A 1 295 ? 4.527 -19.713 2.080 1.00 76.75 295 SER A CA 1
ATOM 1911 C C . SER A 1 295 ? 5.403 -20.384 3.146 1.00 76.75 295 SER A C 1
ATOM 1913 O O . SER A 1 295 ? 5.384 -21.615 3.274 1.00 76.75 295 SER A O 1
ATOM 1915 N N . ASP A 1 296 ? 6.112 -19.595 3.956 1.00 81.75 296 ASP A N 1
ATOM 1916 C CA . ASP A 1 296 ? 6.909 -20.072 5.090 1.00 81.75 296 ASP A CA 1
ATOM 1917 C C . ASP A 1 296 ? 6.011 -20.616 6.210 1.00 81.75 296 ASP A C 1
ATOM 1919 O O . ASP A 1 296 ? 6.260 -21.709 6.727 1.00 81.75 296 ASP A O 1
ATOM 1923 N N . ALA A 1 297 ? 4.910 -19.924 6.517 1.00 83.88 297 ALA A N 1
ATOM 1924 C CA . ALA A 1 297 ? 3.897 -20.376 7.467 1.00 83.88 297 ALA A CA 1
ATOM 1925 C C . ALA A 1 297 ? 3.283 -21.727 7.052 1.00 83.88 297 ALA A C 1
ATOM 1927 O O . ALA A 1 297 ? 3.203 -22.663 7.854 1.00 83.88 297 ALA A O 1
ATOM 1928 N N . ALA A 1 298 ? 2.918 -21.878 5.774 1.00 82.69 298 ALA A N 1
ATOM 1929 C CA . ALA A 1 298 ? 2.417 -23.133 5.216 1.00 82.69 298 ALA A CA 1
ATOM 1930 C C . ALA A 1 298 ? 3.462 -24.262 5.277 1.00 82.69 298 ALA A C 1
ATOM 1932 O O . ALA A 1 298 ? 3.136 -25.412 5.604 1.00 82.69 298 ALA A O 1
ATOM 1933 N N . ALA A 1 299 ? 4.732 -23.955 5.002 1.00 83.56 299 ALA A N 1
ATOM 1934 C CA . ALA A 1 299 ? 5.821 -24.920 5.101 1.00 83.56 299 ALA A CA 1
ATOM 1935 C C . ALA A 1 299 ? 6.043 -25.401 6.544 1.00 83.56 299 ALA A C 1
ATOM 1937 O O . ALA A 1 299 ? 6.187 -26.610 6.775 1.00 83.56 299 ALA A O 1
ATOM 1938 N N . ASP A 1 300 ? 6.018 -24.486 7.512 1.00 85.44 300 ASP A N 1
ATOM 1939 C CA . ASP A 1 300 ? 6.206 -24.782 8.933 1.00 85.44 300 ASP A CA 1
ATOM 1940 C C . ASP A 1 300 ? 5.017 -25.545 9.540 1.00 85.44 300 ASP A C 1
ATOM 1942 O O . ASP A 1 300 ? 5.221 -26.473 10.334 1.00 85.44 300 ASP A O 1
ATOM 1946 N N . ALA A 1 301 ? 3.793 -25.274 9.071 1.00 83.38 301 ALA A N 1
ATOM 1947 C CA . ALA A 1 301 ? 2.593 -26.066 9.364 1.00 83.38 301 ALA A CA 1
ATOM 1948 C C . ALA A 1 301 ? 2.603 -27.464 8.695 1.00 83.38 301 ALA A C 1
ATOM 1950 O O . ALA A 1 301 ? 1.742 -28.319 8.946 1.00 83.38 301 ALA A O 1
ATOM 1951 N N . GLY A 1 302 ? 3.605 -27.748 7.856 1.00 83.94 302 GLY A N 1
ATOM 1952 C CA . GLY A 1 302 ? 3.851 -29.064 7.273 1.00 83.94 302 GLY A CA 1
ATOM 1953 C C . GLY A 1 302 ? 2.986 -29.395 6.058 1.00 83.94 302 GLY A C 1
ATOM 1954 O O . GLY A 1 302 ? 2.763 -30.585 5.794 1.00 83.94 302 GLY A O 1
ATOM 1955 N N . LEU A 1 303 ? 2.505 -28.382 5.330 1.00 84.62 303 LEU A N 1
ATOM 1956 C CA . LEU A 1 303 ? 1.829 -28.565 4.046 1.00 84.62 303 LEU A CA 1
ATOM 1957 C C . LEU A 1 303 ? 2.800 -29.130 2.994 1.00 84.62 303 LEU A C 1
ATOM 1959 O O . LEU A 1 303 ? 4.027 -29.017 3.075 1.00 84.62 303 LEU A O 1
ATOM 1963 N N . SER A 1 304 ? 2.253 -29.806 1.987 1.00 85.12 304 SER A N 1
ATOM 1964 C CA . SER A 1 304 ? 3.026 -30.274 0.839 1.00 85.12 304 SER A CA 1
ATOM 1965 C C . SER A 1 304 ? 3.335 -29.131 -0.126 1.00 85.12 304 SER A C 1
ATOM 1967 O O . SER A 1 304 ? 2.605 -28.154 -0.216 1.00 85.12 304 SER A O 1
ATOM 1969 N N . SER A 1 305 ? 4.383 -29.281 -0.938 1.00 79.00 305 SER A N 1
ATOM 1970 C CA . SER A 1 305 ? 4.795 -28.246 -1.900 1.00 79.00 305 SER A CA 1
ATOM 1971 C C . SER A 1 305 ? 3.709 -27.850 -2.910 1.00 79.00 305 SER A C 1
ATOM 1973 O O . SER A 1 305 ? 3.756 -26.751 -3.439 1.00 79.00 305 SER A O 1
ATOM 1975 N N . SER A 1 306 ? 2.750 -28.735 -3.205 1.00 75.56 306 SER A N 1
ATOM 1976 C CA . SER A 1 306 ? 1.603 -28.401 -4.062 1.00 75.56 306 SER A CA 1
ATOM 1977 C C . SER A 1 306 ? 0.511 -27.621 -3.338 1.00 75.56 306 SER A C 1
ATOM 1979 O O . SER A 1 306 ? -0.250 -26.930 -3.996 1.00 75.56 306 SER A O 1
ATOM 1981 N N . GLU A 1 307 ? 0.409 -27.777 -2.019 1.00 77.88 307 GLU A N 1
ATOM 1982 C CA . GLU A 1 307 ? -0.536 -27.033 -1.182 1.00 77.88 307 GLU A CA 1
ATOM 1983 C C . GLU A 1 307 ? 0.033 -25.641 -0.879 1.00 77.88 307 GLU A C 1
ATOM 1985 O O . GLU A 1 307 ? -0.680 -24.663 -1.025 1.00 77.88 307 GLU A O 1
ATOM 1990 N N . ILE A 1 308 ? 1.340 -25.537 -0.605 1.00 80.00 308 ILE A N 1
ATOM 1991 C CA . ILE A 1 308 ? 2.046 -24.254 -0.431 1.00 80.00 308 ILE A CA 1
ATOM 1992 C C . ILE A 1 308 ? 1.910 -23.371 -1.681 1.00 80.00 308 ILE A C 1
ATOM 1994 O O . ILE A 1 308 ? 1.542 -22.212 -1.569 1.00 80.00 308 ILE A O 1
ATOM 1998 N N . ALA A 1 309 ? 2.125 -23.933 -2.876 1.00 74.38 309 ALA A N 1
ATOM 1999 C CA . ALA A 1 309 ? 1.977 -23.179 -4.123 1.00 74.38 309 ALA A CA 1
ATOM 2000 C C . ALA A 1 309 ? 0.529 -22.725 -4.394 1.00 74.38 309 ALA A C 1
ATOM 2002 O O . ALA A 1 309 ? 0.323 -21.751 -5.101 1.00 74.38 309 ALA A O 1
ATOM 2003 N N . ALA A 1 310 ? -0.472 -23.442 -3.869 1.00 73.88 310 ALA A N 1
ATOM 2004 C CA . ALA A 1 310 ? -1.870 -23.027 -3.981 1.00 73.88 310 ALA A CA 1
ATOM 2005 C C . ALA A 1 310 ? -2.202 -21.893 -2.999 1.00 73.88 310 ALA A C 1
ATOM 2007 O O . ALA A 1 310 ? -2.946 -20.992 -3.359 1.00 73.88 310 ALA A O 1
ATOM 2008 N N . VAL A 1 311 ? -1.619 -21.919 -1.794 1.00 78.25 311 VAL A N 1
ATOM 2009 C CA . VAL A 1 311 ? -1.712 -20.816 -0.821 1.00 78.25 311 VAL A CA 1
ATOM 2010 C C . VAL A 1 311 ? -1.100 -19.540 -1.395 1.00 78.25 311 VAL A C 1
ATOM 2012 O O . VAL A 1 311 ? -1.709 -18.482 -1.325 1.00 78.25 311 VAL A O 1
ATOM 2015 N N . GLU A 1 312 ? 0.072 -19.655 -2.014 1.00 78.56 312 GLU A N 1
ATOM 2016 C CA . GLU A 1 312 ? 0.796 -18.533 -2.620 1.00 78.56 312 GLU A CA 1
ATOM 2017 C C . GLU A 1 312 ? 0.036 -17.912 -3.807 1.00 78.56 312 GLU A C 1
ATOM 2019 O O . GLU A 1 312 ? -0.061 -16.694 -3.893 1.00 78.56 312 GLU A O 1
ATOM 2024 N N . ASP A 1 313 ? -0.575 -18.736 -4.668 1.00 74.00 313 ASP A N 1
ATOM 2025 C CA . ASP A 1 313 ? -1.400 -18.277 -5.801 1.00 74.00 313 ASP A CA 1
ATOM 2026 C C . ASP A 1 313 ? -2.651 -17.515 -5.333 1.00 74.00 313 ASP A C 1
ATOM 2028 O O . ASP A 1 313 ? -2.991 -16.485 -5.901 1.00 74.00 313 ASP A O 1
ATOM 2032 N N . VAL A 1 314 ? -3.318 -17.988 -4.271 1.00 68.56 314 VAL A N 1
ATOM 2033 C CA . VAL A 1 314 ? -4.519 -17.333 -3.725 1.00 68.56 314 VAL A CA 1
ATOM 2034 C C . VAL A 1 314 ? -4.165 -16.005 -3.059 1.00 68.56 314 VAL A C 1
ATOM 2036 O O . VAL A 1 314 ? -4.797 -15.001 -3.377 1.00 68.56 314 VAL A O 1
ATOM 2039 N N . VAL A 1 315 ? -3.131 -15.971 -2.211 1.00 70.88 315 VAL A N 1
ATOM 2040 C CA . VAL A 1 315 ? -2.718 -14.735 -1.522 1.00 70.88 315 VAL A CA 1
ATOM 2041 C C . VAL A 1 315 ? -2.227 -13.676 -2.513 1.00 70.88 315 VAL A C 1
ATOM 2043 O O . VAL A 1 315 ? -2.576 -12.514 -2.364 1.00 70.88 315 VAL A O 1
ATOM 2046 N N . ALA A 1 316 ? -1.520 -14.062 -3.580 1.00 63.62 316 ALA A N 1
ATOM 2047 C CA . ALA A 1 316 ? -1.096 -13.129 -4.630 1.00 63.62 316 ALA A CA 1
ATOM 2048 C C . ALA A 1 316 ? -2.258 -12.551 -5.465 1.00 63.62 316 ALA A C 1
ATOM 2050 O O . ALA A 1 316 ? -2.065 -11.599 -6.218 1.00 63.62 316 ALA A O 1
ATOM 2051 N N . THR A 1 317 ? -3.454 -13.143 -5.381 1.00 59.56 317 THR A N 1
ATOM 2052 C CA . THR A 1 317 ? -4.658 -12.678 -6.092 1.00 59.56 317 THR A CA 1
ATOM 2053 C C . THR A 1 317 ? -5.699 -12.021 -5.189 1.00 59.56 317 THR A C 1
ATOM 2055 O O . THR A 1 317 ? -6.688 -11.503 -5.710 1.00 59.56 317 THR A O 1
ATOM 2058 N N . ALA A 1 318 ? -5.506 -12.051 -3.869 1.00 56.50 318 ALA A N 1
ATOM 2059 C CA . ALA A 1 318 ? -6.407 -11.413 -2.922 1.00 56.50 318 ALA A CA 1
ATOM 2060 C C . ALA A 1 318 ? -6.132 -9.895 -2.871 1.00 56.50 318 ALA A C 1
ATOM 2062 O O . ALA A 1 318 ? -4.966 -9.504 -2.791 1.00 56.50 318 ALA A O 1
ATOM 2063 N N . PRO A 1 319 ? -7.166 -9.033 -2.913 1.00 47.25 319 PRO A N 1
ATOM 2064 C CA . PRO A 1 319 ? -7.001 -7.625 -2.563 1.00 47.25 319 PRO A CA 1
ATOM 2065 C C . PRO A 1 319 ? -6.612 -7.564 -1.080 1.00 47.25 319 PRO A C 1
ATOM 2067 O O . PRO A 1 319 ? -7.346 -8.063 -0.228 1.00 47.25 319 PRO A O 1
ATOM 2070 N N . SER A 1 320 ? -5.413 -7.069 -0.776 1.00 40.06 320 SER A N 1
ATOM 2071 C CA . SER A 1 320 ? -4.880 -7.071 0.590 1.00 40.06 320 SER A CA 1
ATOM 2072 C C . SER A 1 320 ? -5.366 -5.833 1.348 1.00 40.06 320 SER A C 1
ATOM 2074 O O . SER A 1 320 ? -5.227 -4.726 0.843 1.00 40.06 320 SER A O 1
ATOM 2076 N N . ALA A 1 321 ? -5.913 -6.026 2.555 1.00 39.41 321 ALA A N 1
ATOM 2077 C CA . ALA A 1 321 ? -6.237 -4.951 3.507 1.00 39.41 321 ALA A CA 1
ATOM 2078 C C . ALA A 1 321 ? -4.976 -4.334 4.141 1.00 39.41 321 ALA A C 1
ATOM 2080 O O . ALA A 1 321 ? -4.974 -3.179 4.543 1.00 39.41 321 ALA A O 1
ATOM 2081 N N . ASP A 1 322 ? -3.885 -5.104 4.192 1.00 34.09 322 ASP A N 1
ATOM 2082 C CA . ASP A 1 322 ? -2.568 -4.660 4.661 1.00 34.09 322 ASP A CA 1
ATOM 2083 C C . ASP A 1 322 ? -1.726 -4.070 3.518 1.00 34.09 322 ASP A C 1
ATOM 2085 O O . ASP A 1 322 ? -0.513 -4.282 3.452 1.00 34.09 322 ASP A O 1
ATOM 2089 N N . GLU A 1 323 ? -2.340 -3.301 2.617 1.00 32.12 323 GLU A N 1
ATOM 2090 C CA . GLU A 1 323 ? -1.567 -2.246 1.968 1.00 32.12 323 GLU A CA 1
ATOM 2091 C C . GLU A 1 323 ? -1.348 -1.134 3.011 1.00 32.12 323 GLU A C 1
ATOM 2093 O O . GLU A 1 323 ? -1.916 -0.048 2.944 1.00 32.12 323 GLU A O 1
ATOM 2098 N N . GLU A 1 324 ? -0.406 -1.361 3.944 1.00 31.16 324 GLU A N 1
ATOM 2099 C CA . GLU A 1 324 ? 0.617 -0.322 4.089 1.00 31.16 324 GLU A CA 1
ATOM 2100 C C . GLU A 1 324 ? 1.009 -0.028 2.652 1.00 31.16 324 GLU A C 1
ATOM 2102 O O . GLU A 1 324 ? 1.423 -0.955 1.951 1.00 31.16 324 GLU A O 1
ATOM 2107 N N . THR A 1 325 ? 0.735 1.192 2.197 1.00 29.58 325 THR A N 1
ATOM 2108 C CA . THR A 1 325 ? 1.025 1.701 0.859 1.00 29.58 325 THR A CA 1
ATOM 2109 C C . THR A 1 325 ? 2.529 1.654 0.591 1.00 29.58 325 THR A C 1
ATOM 2111 O O . THR A 1 325 ? 3.178 2.659 0.348 1.00 29.58 325 THR A O 1
ATOM 2114 N N . THR A 1 326 ? 3.088 0.456 0.567 1.00 34.44 326 THR A N 1
ATOM 2115 C CA . THR A 1 326 ? 4.105 0.021 -0.361 1.00 34.44 326 THR A CA 1
ATOM 2116 C C . THR A 1 326 ? 3.351 -0.329 -1.637 1.00 34.44 326 THR A C 1
ATOM 2118 O O . THR A 1 326 ? 3.384 -1.447 -2.141 1.00 34.44 326 THR A O 1
ATOM 2121 N N . SER A 1 327 ? 2.628 0.666 -2.164 1.00 34.91 327 SER A N 1
ATOM 2122 C CA . SER A 1 327 ? 2.350 0.679 -3.585 1.00 34.91 327 SER A CA 1
ATOM 2123 C C . SER A 1 327 ? 3.723 0.531 -4.220 1.00 34.91 327 SER A C 1
ATOM 2125 O O . SER A 1 327 ? 4.557 1.428 -4.126 1.00 34.91 327 SER A O 1
ATOM 2127 N N . SER A 1 328 ? 3.982 -0.622 -4.823 1.00 42.88 328 SER A N 1
ATOM 2128 C CA . SER A 1 328 ? 5.164 -0.833 -5.651 1.00 42.88 328 SER A CA 1
ATOM 2129 C C . SER A 1 328 ? 5.166 0.089 -6.882 1.00 42.88 328 SER A C 1
ATOM 2131 O O . SER A 1 328 ? 6.071 -0.009 -7.695 1.00 42.88 328 SER A O 1
ATOM 2133 N N . ASP A 1 329 ? 4.154 0.961 -7.017 1.00 51.75 329 ASP A N 1
ATOM 2134 C CA . ASP A 1 329 ? 4.041 2.044 -7.992 1.00 51.75 329 ASP A CA 1
ATOM 2135 C C . ASP A 1 329 ? 4.155 3.451 -7.354 1.00 51.75 329 ASP A C 1
ATOM 2137 O O . ASP A 1 329 ? 4.106 4.440 -8.089 1.00 51.75 329 ASP A O 1
ATOM 2141 N N . ALA A 1 330 ? 4.270 3.590 -6.021 1.00 65.81 330 ALA A N 1
ATOM 2142 C CA . ALA A 1 330 ? 4.401 4.908 -5.397 1.00 65.81 330 ALA A CA 1
ATOM 2143 C C . ALA A 1 330 ? 5.771 5.504 -5.719 1.00 65.81 330 ALA A C 1
ATOM 2145 O O . ALA A 1 330 ? 6.815 4.906 -5.445 1.00 65.81 330 ALA A O 1
ATOM 2146 N N . THR A 1 331 ? 5.776 6.709 -6.283 1.00 81.12 331 THR A N 1
ATOM 2147 C CA . THR A 1 331 ? 7.034 7.388 -6.596 1.00 81.12 331 THR A CA 1
ATOM 2148 C C . THR A 1 331 ? 7.765 7.776 -5.310 1.00 81.12 331 THR A C 1
ATOM 2150 O O . THR A 1 331 ? 7.165 7.972 -4.248 1.00 81.12 331 THR A O 1
ATOM 2153 N N . GLN A 1 332 ? 9.081 7.978 -5.392 1.00 83.12 332 GLN A N 1
ATOM 2154 C CA . GLN A 1 332 ? 9.835 8.528 -4.262 1.00 83.12 332 GLN A CA 1
ATOM 2155 C C . GLN A 1 332 ? 9.269 9.866 -3.782 1.00 83.12 332 GLN A C 1
ATOM 2157 O O . GLN A 1 332 ? 9.274 10.150 -2.582 1.00 83.12 332 GLN A O 1
ATOM 2162 N N . GLY A 1 333 ? 8.778 10.695 -4.707 1.00 86.00 333 GLY A N 1
ATOM 2163 C CA . GLY A 1 333 ? 8.108 11.940 -4.382 1.00 86.00 333 GLY A CA 1
ATOM 2164 C C . GLY A 1 333 ? 6.837 11.741 -3.561 1.00 86.00 333 GLY A C 1
ATOM 2165 O O . GLY A 1 333 ? 6.613 12.493 -2.610 1.00 86.00 333 GLY A O 1
ATOM 2166 N N . GLU A 1 334 ? 6.034 10.726 -3.875 1.00 87.00 334 GLU A N 1
ATOM 2167 C CA . GLU A 1 334 ? 4.821 10.374 -3.130 1.00 87.00 334 GLU A CA 1
ATOM 2168 C C . GLU A 1 334 ? 5.148 9.863 -1.724 1.00 87.00 334 GLU A C 1
ATOM 2170 O O . GLU A 1 334 ? 4.592 10.379 -0.750 1.00 87.00 334 GLU A O 1
ATOM 2175 N N . VAL A 1 335 ? 6.129 8.961 -1.595 1.00 88.75 335 VAL A N 1
ATOM 2176 C CA . VAL A 1 335 ? 6.635 8.487 -0.293 1.00 88.75 335 VAL A CA 1
ATOM 2177 C C . VAL A 1 335 ? 7.131 9.666 0.550 1.00 88.75 335 VAL A C 1
ATOM 2179 O O . VAL A 1 335 ? 6.762 9.829 1.716 1.00 88.75 335 VAL A O 1
ATOM 2182 N N . ALA A 1 336 ? 7.918 10.561 -0.051 1.00 90.25 336 ALA A N 1
ATOM 2183 C CA . ALA A 1 336 ? 8.435 11.741 0.629 1.00 90.25 336 ALA A CA 1
ATOM 2184 C C . ALA A 1 336 ? 7.328 12.721 1.049 1.00 90.25 336 ALA A C 1
ATOM 2186 O O . ALA A 1 336 ? 7.429 13.372 2.095 1.00 90.25 336 ALA A O 1
ATOM 2187 N N . ALA A 1 337 ? 6.280 12.859 0.237 1.00 85.56 337 ALA A N 1
ATOM 2188 C CA . ALA A 1 337 ? 5.139 13.714 0.526 1.00 85.56 337 ALA A CA 1
ATOM 2189 C C . ALA A 1 337 ? 4.296 13.166 1.681 1.00 85.56 337 ALA A C 1
ATOM 2191 O O . ALA A 1 337 ? 3.970 13.939 2.586 1.00 85.56 337 ALA A O 1
ATOM 2192 N N . ALA A 1 338 ? 4.002 11.864 1.689 1.00 83.81 338 ALA A N 1
ATOM 2193 C CA . ALA A 1 338 ? 3.305 11.195 2.785 1.00 83.81 338 ALA A CA 1
ATOM 2194 C C . ALA A 1 338 ? 4.083 11.356 4.101 1.00 83.81 338 ALA A C 1
ATOM 2196 O O . ALA A 1 338 ? 3.577 11.951 5.058 1.00 83.81 338 ALA A O 1
ATOM 2197 N N . ALA A 1 339 ? 5.376 11.016 4.089 1.00 88.62 339 ALA A N 1
ATOM 2198 C CA . ALA A 1 339 ? 6.262 11.182 5.239 1.00 88.62 339 ALA A CA 1
ATOM 2199 C C . ALA A 1 339 ? 6.322 12.640 5.732 1.00 88.62 339 ALA A C 1
ATOM 2201 O O . ALA A 1 339 ? 6.413 12.917 6.932 1.00 88.62 339 ALA A O 1
ATOM 2202 N N . ALA A 1 340 ? 6.251 13.616 4.819 1.00 87.38 340 ALA A N 1
ATOM 2203 C CA . ALA A 1 340 ? 6.224 15.024 5.189 1.00 87.38 340 ALA A CA 1
ATOM 2204 C C . ALA A 1 340 ? 4.920 15.389 5.913 1.00 87.38 340 ALA A C 1
ATOM 2206 O O . ALA A 1 340 ? 4.968 16.127 6.905 1.00 87.38 340 ALA A O 1
ATOM 2207 N N . VAL A 1 341 ? 3.768 14.901 5.442 1.00 85.06 341 VAL A N 1
ATOM 2208 C CA . VAL A 1 341 ? 2.466 15.115 6.096 1.00 85.06 341 VAL A CA 1
ATOM 2209 C C . VAL A 1 341 ? 2.470 14.523 7.503 1.00 85.06 341 VAL A C 1
ATOM 2211 O O . VAL A 1 341 ? 2.115 15.239 8.445 1.00 85.06 341 VAL A O 1
ATOM 2214 N N . ASP A 1 342 ? 2.979 13.304 7.671 1.00 87.25 342 ASP A N 1
ATOM 2215 C CA . ASP A 1 342 ? 3.090 12.636 8.975 1.00 87.25 342 ASP A CA 1
ATOM 2216 C C . ASP A 1 342 ? 4.024 13.375 9.934 1.00 87.25 342 ASP A C 1
ATOM 2218 O O . ASP A 1 342 ? 3.720 13.571 11.117 1.00 87.25 342 ASP A O 1
ATOM 2222 N N . ALA A 1 343 ? 5.113 13.930 9.398 1.00 81.38 343 ALA A N 1
ATOM 2223 C CA . ALA A 1 343 ? 6.008 14.822 10.123 1.00 81.38 343 ALA A CA 1
ATOM 2224 C C . ALA A 1 343 ? 5.353 16.179 10.485 1.00 81.38 343 ALA A C 1
ATOM 2226 O O . ALA A 1 343 ? 5.941 17.020 11.180 1.00 81.38 343 ALA A O 1
ATOM 2227 N N . GLY A 1 344 ? 4.127 16.450 10.030 1.00 80.00 344 GLY A N 1
ATOM 2228 C CA . GLY A 1 344 ? 3.356 17.661 10.311 1.00 80.00 344 GLY A CA 1
ATOM 2229 C C . GLY A 1 344 ? 3.603 18.811 9.331 1.00 80.00 344 GLY A C 1
ATOM 2230 O O . GLY A 1 344 ? 3.486 19.984 9.716 1.00 80.00 344 GLY A O 1
ATOM 2231 N N . ALA A 1 345 ? 4.001 18.508 8.095 1.00 84.69 345 ALA A N 1
ATOM 2232 C CA . ALA A 1 345 ? 3.992 19.455 6.983 1.00 84.69 345 ALA A CA 1
ATOM 2233 C C . ALA A 1 345 ? 2.559 19.815 6.568 1.00 84.69 345 ALA A C 1
ATOM 2235 O O . ALA A 1 345 ? 1.589 19.160 6.938 1.00 84.69 345 ALA A O 1
ATOM 2236 N N . THR A 1 346 ? 2.404 20.880 5.783 1.00 82.50 346 THR A N 1
ATOM 2237 C CA . THR A 1 346 ? 1.136 21.115 5.080 1.00 82.50 346 THR A CA 1
ATOM 2238 C C . THR A 1 346 ? 1.098 20.333 3.770 1.00 82.50 346 THR A C 1
ATOM 2240 O O . THR A 1 346 ? 2.139 20.125 3.153 1.00 82.50 346 THR A O 1
ATOM 2243 N N . GLU A 1 347 ? -0.099 20.029 3.267 1.00 79.19 347 GLU A N 1
ATOM 2244 C CA . GLU A 1 347 ? -0.300 19.437 1.930 1.00 79.19 347 GLU A CA 1
ATOM 2245 C C . GLU A 1 347 ? 0.436 20.211 0.821 1.00 79.19 347 GLU A C 1
ATOM 2247 O O . GLU A 1 347 ? 0.980 19.633 -0.107 1.00 79.19 347 GLU A O 1
ATOM 2252 N N . GLN A 1 348 ? 0.525 21.543 0.932 1.00 78.31 348 GLN A N 1
ATOM 2253 C CA . GLN A 1 348 ? 1.267 22.373 -0.029 1.00 78.31 348 GLN A CA 1
ATOM 2254 C C . GLN A 1 348 ? 2.784 22.177 0.040 1.00 78.31 348 GLN A C 1
ATOM 2256 O O . GLN A 1 348 ? 3.461 22.388 -0.961 1.00 78.31 348 GLN A O 1
ATOM 2261 N N . GLN A 1 349 ? 3.326 21.854 1.215 1.00 83.94 349 GLN A N 1
ATOM 2262 C CA . GLN A 1 349 ? 4.742 21.528 1.370 1.00 83.94 349 GLN A CA 1
ATOM 2263 C C . GLN A 1 349 ? 5.014 20.107 0.879 1.00 83.94 349 GLN A C 1
ATOM 2265 O O . GLN A 1 349 ? 5.980 19.919 0.155 1.00 83.94 349 GLN A O 1
ATOM 2270 N N . ALA A 1 350 ? 4.136 19.156 1.201 1.00 85.62 350 ALA A N 1
ATOM 2271 C CA . ALA A 1 350 ? 4.210 17.779 0.723 1.00 85.62 350 ALA A CA 1
ATOM 2272 C C . ALA A 1 350 ? 4.139 17.698 -0.813 1.00 85.62 350 ALA A C 1
ATOM 2274 O O . ALA A 1 350 ? 5.040 17.156 -1.438 1.00 85.62 350 ALA A O 1
ATOM 2275 N N . ALA A 1 351 ? 3.167 18.369 -1.439 1.00 79.88 351 ALA A N 1
ATOM 2276 C CA . ALA A 1 351 ? 3.050 18.423 -2.898 1.00 79.88 351 ALA A CA 1
ATOM 2277 C C . ALA A 1 351 ? 4.259 19.088 -3.579 1.00 79.88 351 ALA A C 1
ATOM 2279 O O . ALA A 1 351 ? 4.623 18.730 -4.694 1.00 79.88 351 ALA A O 1
ATOM 2280 N N . TYR A 1 352 ? 4.888 20.067 -2.919 1.00 88.25 352 TYR A N 1
ATOM 2281 C CA . TYR A 1 352 ? 6.127 20.662 -3.423 1.00 88.25 352 TYR A CA 1
ATOM 2282 C C . TYR A 1 352 ? 7.305 19.683 -3.346 1.00 88.25 352 TYR A C 1
ATOM 2284 O O . TYR A 1 352 ? 8.146 19.689 -4.237 1.00 88.25 352 TYR A O 1
ATOM 2292 N N . ILE A 1 353 ? 7.374 18.870 -2.289 1.00 89.50 353 ILE A N 1
ATOM 2293 C CA . ILE A 1 353 ? 8.419 17.855 -2.119 1.00 89.50 353 ILE A CA 1
ATOM 2294 C C . ILE A 1 353 ? 8.285 16.779 -3.199 1.00 89.50 353 ILE A C 1
ATOM 2296 O O . ILE A 1 353 ? 9.280 16.506 -3.863 1.00 89.50 353 ILE A O 1
ATOM 2300 N N . ALA A 1 354 ? 7.072 16.266 -3.434 1.00 88.56 354 ALA A N 1
ATOM 2301 C CA . ALA A 1 354 ? 6.815 15.292 -4.495 1.00 88.56 354 ALA A CA 1
ATOM 2302 C C . ALA A 1 354 ? 7.256 15.803 -5.873 1.00 88.56 354 ALA A C 1
ATOM 2304 O O . ALA A 1 354 ? 8.070 15.176 -6.541 1.00 88.56 354 ALA A O 1
ATOM 2305 N N . ASP A 1 355 ? 6.795 16.999 -6.260 1.00 82.44 355 ASP A N 1
ATOM 2306 C CA . ASP A 1 355 ? 7.134 17.597 -7.559 1.00 82.44 355 ASP A CA 1
ATOM 2307 C C . ASP A 1 355 ? 8.646 17.828 -7.719 1.00 82.44 355 ASP A C 1
ATOM 2309 O O . ASP A 1 355 ? 9.201 17.613 -8.795 1.00 82.44 355 ASP A O 1
ATOM 2313 N N . ALA A 1 356 ? 9.335 18.242 -6.652 1.00 88.38 356 ALA A N 1
ATOM 2314 C CA . ALA A 1 356 ? 10.776 18.465 -6.696 1.00 88.38 356 ALA A CA 1
ATOM 2315 C C . ALA A 1 356 ? 11.567 17.160 -6.888 1.00 88.38 356 ALA A C 1
ATOM 2317 O O . ALA A 1 356 ? 12.553 17.154 -7.626 1.00 88.38 356 ALA A O 1
ATOM 2318 N N . ILE A 1 357 ? 11.148 16.071 -6.245 1.00 89.12 357 ILE A N 1
ATOM 2319 C CA . ILE A 1 357 ? 11.817 14.772 -6.363 1.00 89.12 357 ILE A CA 1
ATOM 2320 C C . ILE A 1 357 ? 11.546 14.186 -7.752 1.00 89.12 357 ILE A C 1
ATOM 2322 O O . ILE A 1 357 ? 12.480 14.023 -8.536 1.00 89.12 357 ILE A O 1
ATOM 2326 N N . ASP A 1 358 ? 10.275 14.013 -8.114 1.00 84.62 358 ASP A N 1
ATOM 2327 C CA . ASP A 1 358 ? 9.895 13.269 -9.319 1.00 84.62 358 ASP A CA 1
ATOM 2328 C C . ASP A 1 358 ? 10.158 14.044 -10.619 1.00 84.62 358 ASP A C 1
ATOM 2330 O O . ASP A 1 358 ? 10.513 13.460 -11.642 1.00 84.62 358 ASP A O 1
ATOM 2334 N N . ASN A 1 359 ? 9.988 15.375 -10.614 1.00 79.44 359 ASN A N 1
ATOM 2335 C CA . ASN A 1 359 ? 10.077 16.186 -11.837 1.00 79.44 359 ASN A CA 1
ATOM 2336 C C . ASN A 1 359 ? 11.337 17.057 -11.922 1.00 79.44 35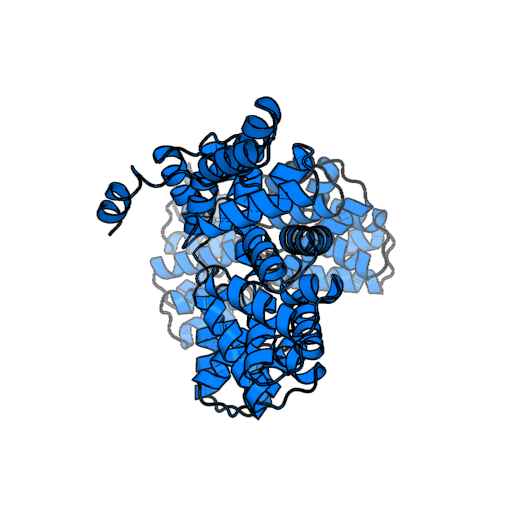9 ASN A C 1
ATOM 2338 O O . ASN A 1 359 ? 11.716 17.472 -13.025 1.00 79.44 359 ASN A O 1
ATOM 2342 N N . GLU A 1 360 ? 11.981 17.375 -10.795 1.00 80.88 360 GLU A N 1
ATOM 2343 C CA . GLU A 1 360 ? 13.201 18.198 -10.770 1.00 80.88 360 GLU A CA 1
ATOM 2344 C C . GLU A 1 360 ? 14.471 17.403 -10.421 1.00 80.88 360 GLU A C 1
ATOM 2346 O O . GLU A 1 360 ? 15.570 17.956 -10.552 1.00 80.88 360 GLU A O 1
ATOM 2351 N N . GLY A 1 361 ? 14.343 16.122 -10.047 1.00 79.62 361 GLY A N 1
ATOM 2352 C CA . GLY A 1 361 ? 15.459 15.255 -9.661 1.00 79.62 361 GLY A CA 1
ATOM 2353 C C . GLY A 1 361 ? 16.161 15.734 -8.389 1.00 79.62 361 GLY A C 1
ATOM 2354 O O . GLY A 1 361 ? 17.388 15.668 -8.294 1.00 79.62 361 GLY A O 1
ATOM 2355 N N . ALA A 1 362 ? 15.409 16.334 -7.464 1.00 86.12 362 ALA A N 1
ATOM 2356 C CA . ALA A 1 362 ? 15.923 16.780 -6.177 1.00 86.12 362 ALA A CA 1
ATOM 2357 C C . ALA A 1 362 ? 16.004 15.610 -5.185 1.00 86.12 362 ALA A C 1
ATOM 2359 O O . ALA A 1 362 ? 15.111 14.774 -5.142 1.00 86.12 362 ALA A O 1
ATOM 2360 N N . SER A 1 363 ? 17.024 15.603 -4.325 1.00 90.19 363 SER A N 1
ATOM 2361 C CA . SER A 1 363 ? 17.073 14.703 -3.165 1.00 90.19 363 SER A CA 1
ATOM 2362 C C . SER A 1 363 ? 15.951 15.020 -2.168 1.00 90.19 363 SER A C 1
ATOM 2364 O O . SER A 1 363 ? 15.547 16.184 -2.022 1.00 90.19 363 SER A O 1
ATOM 2366 N N . ALA A 1 364 ? 15.501 14.028 -1.400 1.00 91.56 364 ALA A N 1
ATOM 2367 C CA . ALA A 1 364 ? 14.507 14.211 -0.344 1.00 91.56 364 ALA A CA 1
ATOM 2368 C C . ALA A 1 364 ? 14.974 15.249 0.690 1.00 91.56 364 ALA A C 1
ATOM 2370 O O . ALA A 1 364 ? 14.186 16.081 1.162 1.00 91.56 364 ALA A O 1
ATOM 2371 N N . ALA A 1 365 ? 16.276 15.277 0.991 1.00 89.75 365 ALA A N 1
ATOM 2372 C CA . ALA A 1 365 ? 16.887 16.283 1.846 1.00 89.75 365 ALA A CA 1
ATOM 2373 C C . ALA A 1 365 ? 16.761 17.707 1.287 1.00 89.75 365 ALA A C 1
ATOM 2375 O O . ALA A 1 365 ? 16.369 18.627 2.018 1.00 89.75 365 ALA A O 1
ATOM 2376 N N . SER A 1 366 ? 17.108 17.915 0.015 1.00 89.00 366 SER A N 1
ATOM 2377 C CA . SER A 1 366 ? 17.065 19.240 -0.610 1.00 89.00 366 SER A CA 1
ATOM 2378 C C . SER A 1 366 ? 15.627 19.726 -0.807 1.00 89.00 366 SER A C 1
ATOM 2380 O O . SER A 1 366 ? 15.309 20.849 -0.395 1.00 89.00 366 SER A O 1
ATOM 2382 N N . ALA A 1 367 ? 14.739 18.855 -1.294 1.00 92.62 367 ALA A N 1
ATOM 2383 C CA . ALA A 1 367 ? 13.312 19.117 -1.446 1.00 92.62 367 ALA A CA 1
ATOM 2384 C C . ALA A 1 367 ? 12.667 19.515 -0.109 1.00 92.62 367 ALA A C 1
ATOM 2386 O O . ALA A 1 367 ? 11.990 20.543 -0.014 1.00 92.62 367 ALA A O 1
ATOM 2387 N N . SER A 1 368 ? 12.965 18.778 0.967 1.00 93.38 368 SER A N 1
ATOM 2388 C CA . SER A 1 368 ? 12.459 19.066 2.314 1.00 93.38 368 SER A CA 1
ATOM 2389 C C . SER A 1 368 ? 12.907 20.432 2.847 1.00 93.38 368 SER A C 1
ATOM 2391 O O . SER A 1 368 ? 12.126 21.169 3.464 1.00 93.38 368 SER A O 1
ATOM 2393 N N . ILE A 1 369 ? 14.170 20.803 2.618 1.00 89.69 369 ILE A N 1
ATOM 2394 C CA . ILE A 1 369 ? 14.712 22.101 3.044 1.00 89.69 369 ILE A CA 1
ATOM 2395 C C . ILE A 1 369 ? 14.053 23.243 2.265 1.00 89.69 369 ILE A C 1
ATOM 2397 O O . ILE A 1 369 ? 13.674 24.255 2.870 1.00 89.69 369 ILE A O 1
ATOM 2401 N N . ASP A 1 370 ? 13.896 23.089 0.953 1.00 90.94 370 ASP A N 1
ATOM 2402 C CA . ASP A 1 370 ? 13.308 24.112 0.088 1.00 90.94 370 ASP A CA 1
ATOM 2403 C C . ASP A 1 370 ? 11.798 24.275 0.330 1.00 90.94 370 ASP A C 1
ATOM 2405 O O . ASP A 1 370 ? 11.294 25.406 0.334 1.00 90.94 370 ASP A O 1
ATOM 2409 N N . ALA A 1 371 ? 11.104 23.191 0.699 1.00 89.94 371 ALA A N 1
ATOM 2410 C CA . ALA A 1 371 ? 9.728 23.207 1.203 1.00 89.94 371 ALA A CA 1
ATOM 2411 C C . ALA A 1 371 ? 9.584 23.948 2.547 1.00 89.94 371 ALA A C 1
ATOM 2413 O O . ALA A 1 371 ? 8.476 24.289 2.979 1.00 89.94 371 ALA A O 1
ATOM 2414 N N . GLY A 1 372 ? 10.697 24.229 3.231 1.00 90.62 372 GLY A N 1
ATOM 2415 C CA . GLY A 1 372 ? 10.729 24.943 4.501 1.00 90.62 372 GLY A CA 1
ATOM 2416 C C . GLY A 1 372 ? 10.409 24.072 5.714 1.00 90.62 372 GLY A C 1
ATOM 2417 O O . GLY A 1 372 ? 9.965 24.614 6.734 1.00 90.62 372 GLY A O 1
ATOM 2418 N N . LEU A 1 373 ? 10.623 22.755 5.622 1.00 92.44 373 LEU A N 1
ATOM 2419 C CA . LEU A 1 373 ? 10.513 21.854 6.765 1.00 92.44 373 LEU A CA 1
ATOM 2420 C C . LEU A 1 373 ? 11.560 22.175 7.834 1.00 92.44 373 LEU A C 1
ATOM 2422 O O . LEU A 1 373 ? 12.624 22.753 7.587 1.00 92.44 373 LEU A O 1
ATOM 2426 N N . THR A 1 374 ? 11.250 21.810 9.075 1.00 90.44 374 THR A N 1
ATOM 2427 C CA . THR A 1 374 ? 12.248 21.840 10.146 1.00 90.44 374 THR A CA 1
ATOM 2428 C C . THR A 1 374 ? 13.225 20.678 9.993 1.00 90.44 374 THR A C 1
ATOM 2430 O O . THR A 1 374 ? 12.887 19.643 9.433 1.00 90.44 374 THR A O 1
ATOM 2433 N N . ASN A 1 375 ? 14.432 20.806 10.554 1.00 87.38 375 ASN A N 1
ATOM 2434 C CA . ASN A 1 375 ? 15.447 19.755 10.437 1.00 87.38 375 ASN A CA 1
ATOM 2435 C C . ASN A 1 375 ? 14.998 18.382 10.961 1.00 87.38 375 ASN A C 1
ATOM 2437 O O . ASN A 1 375 ? 15.544 17.383 10.522 1.00 87.38 375 ASN A O 1
ATOM 2441 N N . SER A 1 376 ? 14.092 18.327 11.942 1.00 85.38 376 SER A N 1
ATOM 2442 C CA . SER A 1 376 ? 13.558 17.050 12.431 1.00 85.38 376 SER A CA 1
ATOM 2443 C C . SER A 1 376 ? 12.595 16.430 11.426 1.00 85.38 376 SER A C 1
ATOM 2445 O O . SER A 1 376 ? 12.732 15.255 11.137 1.00 85.38 376 SER A O 1
ATOM 2447 N N . GLN A 1 377 ? 11.711 17.239 10.838 1.00 90.12 377 GLN A N 1
ATOM 2448 C CA . GLN A 1 377 ? 10.757 16.777 9.826 1.00 90.12 377 GLN A CA 1
ATOM 2449 C C . GLN A 1 377 ? 11.467 16.322 8.548 1.00 90.12 377 GLN A C 1
ATOM 2451 O O . GLN A 1 377 ? 11.162 15.272 8.014 1.00 90.12 377 GLN A O 1
ATOM 2456 N N . ALA A 1 378 ? 12.477 17.073 8.099 1.00 91.94 378 ALA A N 1
ATOM 2457 C CA . ALA A 1 378 ? 13.278 16.682 6.942 1.00 91.94 378 ALA A CA 1
ATOM 2458 C C . ALA A 1 378 ? 14.004 15.343 7.161 1.00 91.94 378 ALA A C 1
ATOM 2460 O O . ALA A 1 378 ? 14.182 14.589 6.219 1.00 91.94 378 ALA A O 1
ATOM 2461 N N . VAL A 1 379 ? 14.425 15.037 8.394 1.00 89.62 379 VAL A N 1
ATOM 2462 C CA . VAL A 1 379 ? 15.056 13.743 8.699 1.00 89.62 379 VAL A CA 1
ATOM 2463 C C . VAL A 1 379 ? 14.048 12.599 8.685 1.00 89.62 379 VAL A C 1
ATOM 2465 O O . VAL A 1 379 ? 14.419 11.519 8.246 1.00 89.62 379 VAL A O 1
ATOM 2468 N N . GLU A 1 380 ? 12.814 12.822 9.141 1.00 88.75 380 GLU A N 1
ATOM 2469 C CA . GLU A 1 380 ? 11.741 11.822 9.038 1.00 88.75 380 GLU A CA 1
ATOM 2470 C C . GLU A 1 380 ? 11.486 11.483 7.561 1.00 88.75 380 GLU A C 1
ATOM 2472 O O . GLU A 1 380 ? 11.598 10.322 7.193 1.00 88.75 380 GLU A O 1
ATOM 2477 N N . VAL A 1 381 ? 11.349 12.497 6.698 1.00 92.06 381 VAL A N 1
ATOM 2478 C CA . VAL A 1 381 ? 11.189 12.310 5.242 1.00 92.06 381 VAL A CA 1
ATOM 2479 C C . VAL A 1 381 ? 12.358 11.552 4.605 1.00 92.06 381 VAL A C 1
ATOM 2481 O O . VAL A 1 381 ? 12.141 10.587 3.886 1.00 92.06 381 VAL A O 1
ATOM 2484 N N . ILE A 1 382 ? 13.603 11.954 4.886 1.00 90.31 382 ILE A N 1
ATOM 2485 C CA . ILE A 1 382 ? 14.799 11.273 4.351 1.00 90.31 382 ILE A CA 1
ATOM 2486 C C . ILE A 1 382 ? 14.846 9.807 4.794 1.00 90.31 382 ILE A C 1
ATOM 2488 O O . ILE A 1 382 ? 15.236 8.945 4.016 1.00 90.31 382 ILE A O 1
ATOM 2492 N N . THR A 1 383 ? 14.498 9.529 6.052 1.00 89.06 383 THR A N 1
ATOM 2493 C CA . THR A 1 383 ? 14.555 8.165 6.593 1.00 89.06 383 THR A CA 1
ATOM 2494 C C . THR A 1 383 ? 13.513 7.285 5.917 1.00 89.06 383 THR A C 1
ATOM 2496 O O . THR A 1 383 ? 13.841 6.168 5.536 1.00 89.06 383 THR A O 1
ATOM 2499 N N . GLU A 1 384 ? 12.304 7.805 5.715 1.00 89.19 384 GLU A N 1
ATOM 2500 C CA . GLU A 1 384 ? 11.221 7.064 5.069 1.00 89.19 384 GLU A CA 1
ATOM 2501 C C . GLU A 1 384 ? 11.539 6.751 3.604 1.00 89.19 384 GLU A C 1
ATOM 2503 O O . GLU A 1 384 ? 11.478 5.598 3.195 1.00 89.19 384 GLU A O 1
ATOM 2508 N N . VAL A 1 385 ? 12.004 7.746 2.838 1.00 89.31 385 VAL A N 1
ATOM 2509 C CA . VAL A 1 385 ? 12.401 7.556 1.430 1.00 89.31 385 VAL A CA 1
ATOM 2510 C C . VAL A 1 385 ? 13.520 6.523 1.292 1.00 89.31 385 VAL A C 1
ATOM 2512 O O . VAL A 1 385 ? 13.491 5.693 0.388 1.00 89.31 385 VAL A O 1
ATOM 2515 N N . VAL A 1 386 ? 14.510 6.548 2.190 1.00 87.75 386 VAL A N 1
ATOM 2516 C CA . VAL A 1 386 ? 15.586 5.547 2.175 1.00 87.75 386 VAL A CA 1
ATOM 2517 C C . VAL A 1 386 ? 15.048 4.167 2.545 1.00 87.75 386 VAL A C 1
ATOM 2519 O O . VAL A 1 386 ? 15.380 3.214 1.847 1.00 87.75 386 VAL A O 1
ATOM 2522 N N . THR A 1 387 ? 14.187 4.070 3.562 1.00 85.88 387 THR A N 1
ATOM 2523 C CA . THR A 1 387 ? 13.576 2.803 4.007 1.00 85.88 387 THR A CA 1
ATOM 2524 C C . THR A 1 387 ? 12.762 2.159 2.887 1.00 85.88 387 THR A C 1
ATOM 2526 O O . THR A 1 387 ? 12.961 0.985 2.590 1.00 85.88 387 THR A O 1
ATOM 2529 N N . ALA A 1 388 ? 11.941 2.943 2.183 1.00 83.06 388 ALA A N 1
ATOM 2530 C CA . ALA A 1 388 ? 11.174 2.478 1.027 1.00 83.06 388 ALA A CA 1
ATOM 2531 C C . ALA A 1 388 ? 12.063 1.944 -0.117 1.00 83.06 388 ALA A C 1
ATOM 2533 O O . ALA A 1 388 ? 11.623 1.122 -0.912 1.00 83.06 388 ALA A O 1
ATOM 2534 N N . SER A 1 389 ? 13.333 2.364 -0.183 1.00 78.69 389 SER A N 1
ATOM 2535 C CA . SER A 1 389 ? 14.292 1.931 -1.210 1.00 78.69 389 SER A CA 1
ATOM 2536 C C . SER A 1 389 ? 15.178 0.735 -0.808 1.00 78.69 389 SER A C 1
ATOM 2538 O O . SER A 1 389 ? 15.971 0.239 -1.622 1.00 78.69 389 SER A O 1
ATOM 2540 N N . GLU A 1 390 ? 15.096 0.258 0.442 1.00 73.69 390 GLU A N 1
ATOM 2541 C CA . GLU A 1 390 ? 15.974 -0.811 0.946 1.00 73.69 390 GLU A CA 1
ATOM 2542 C C . GLU A 1 390 ? 15.719 -2.154 0.245 1.00 73.69 390 GLU A C 1
ATOM 2544 O O . GLU A 1 390 ? 16.681 -2.871 -0.068 1.00 73.69 390 GLU A O 1
ATOM 2549 N N . ASP A 1 391 ? 14.460 -2.431 -0.102 1.00 71.81 391 ASP A N 1
ATOM 2550 C CA . ASP A 1 391 ? 14.012 -3.688 -0.712 1.00 71.81 391 ASP A CA 1
ATOM 2551 C C . ASP A 1 391 ? 14.180 -3.745 -2.240 1.00 71.81 391 ASP A C 1
ATOM 2553 O O . ASP A 1 391 ? 13.895 -4.772 -2.859 1.00 71.81 391 ASP A O 1
ATOM 2557 N N . ILE A 1 392 ? 14.718 -2.689 -2.863 1.00 73.31 392 ILE A N 1
ATOM 2558 C CA . ILE A 1 392 ? 14.928 -2.674 -4.315 1.00 73.31 392 ILE A CA 1
ATOM 2559 C C . ILE A 1 392 ? 16.023 -3.689 -4.692 1.00 73.31 392 ILE A C 1
ATOM 2561 O O . ILE A 1 392 ? 17.142 -3.606 -4.151 1.00 73.31 392 ILE A O 1
ATOM 2565 N N . PRO A 1 393 ? 15.737 -4.636 -5.609 1.00 73.81 393 PRO A N 1
ATOM 2566 C CA . PRO A 1 393 ? 16.690 -5.647 -6.061 1.00 73.81 393 PRO A CA 1
ATOM 2567 C C . PRO A 1 393 ? 17.888 -5.034 -6.799 1.00 73.81 393 PRO A C 1
ATOM 2569 O O . PRO A 1 393 ? 17.866 -3.886 -7.243 1.00 73.81 393 PRO A O 1
ATOM 2572 N N . SER A 1 394 ? 18.976 -5.798 -6.951 1.00 78.56 394 SER A N 1
ATOM 2573 C CA . SER A 1 394 ? 20.130 -5.299 -7.715 1.00 78.56 394 SER A CA 1
ATOM 2574 C C . SER A 1 394 ? 19.805 -5.197 -9.210 1.00 78.56 394 SER A C 1
ATOM 2576 O O . SER A 1 394 ? 18.979 -5.949 -9.725 1.00 78.56 394 SER A O 1
ATOM 2578 N N . GLN A 1 395 ? 20.512 -4.348 -9.965 1.00 79.25 395 GLN A N 1
ATOM 2579 C CA . GLN A 1 395 ? 20.308 -4.263 -11.423 1.00 79.25 395 GLN A CA 1
ATOM 2580 C C . GLN A 1 395 ? 20.463 -5.595 -12.141 1.00 79.25 395 GLN A C 1
ATOM 2582 O O . GLN A 1 395 ? 19.747 -5.870 -13.100 1.00 79.25 395 GLN A O 1
ATOM 2587 N N . GLY A 1 396 ? 21.407 -6.427 -11.697 1.00 83.25 396 GLY A N 1
ATOM 2588 C CA . GLY A 1 396 ? 21.593 -7.753 -12.270 1.00 83.25 396 GLY A CA 1
ATOM 2589 C C . GLY A 1 396 ? 20.386 -8.659 -12.030 1.00 83.25 396 GLY A C 1
ATOM 2590 O O . GLY A 1 396 ? 20.128 -9.543 -12.840 1.00 83.25 396 GLY A O 1
ATOM 2591 N N . GLU A 1 397 ? 19.650 -8.463 -10.934 1.00 85.62 397 GLU A N 1
ATOM 2592 C CA . GLU A 1 397 ? 18.385 -9.153 -10.652 1.00 85.62 397 GLU A CA 1
ATOM 2593 C C . GLU A 1 397 ? 17.232 -8.571 -11.475 1.00 85.62 397 GLU A C 1
ATOM 2595 O O . GLU A 1 397 ? 16.561 -9.339 -12.161 1.00 85.62 397 GLU A O 1
ATOM 2600 N N . VAL A 1 398 ? 17.077 -7.243 -11.519 1.00 85.44 398 VAL A N 1
ATOM 2601 C CA . VAL A 1 398 ? 16.054 -6.570 -12.345 1.00 85.44 398 VAL A CA 1
ATOM 2602 C C . VAL A 1 398 ? 16.199 -6.951 -13.819 1.00 85.44 398 VAL A C 1
ATOM 2604 O O . VAL A 1 398 ? 15.247 -7.376 -14.466 1.00 85.44 398 VAL A O 1
ATOM 2607 N N . ALA A 1 399 ? 17.414 -6.876 -14.361 1.00 85.00 399 ALA A N 1
ATOM 2608 C CA . ALA A 1 399 ? 17.676 -7.220 -15.753 1.00 85.00 399 ALA A CA 1
ATOM 2609 C C . ALA A 1 399 ? 17.442 -8.707 -16.053 1.00 85.00 399 ALA A C 1
ATOM 2611 O O . ALA A 1 399 ? 17.090 -9.065 -17.180 1.00 85.00 399 ALA A O 1
ATOM 2612 N N . ALA A 1 400 ? 17.674 -9.583 -15.072 1.00 86.25 400 ALA A N 1
ATOM 2613 C CA . ALA A 1 400 ? 17.413 -11.009 -15.201 1.00 86.25 400 ALA A CA 1
ATOM 2614 C C . ALA A 1 400 ? 15.909 -11.288 -15.292 1.00 86.25 400 ALA A C 1
ATOM 2616 O O . ALA A 1 400 ? 15.488 -12.062 -16.156 1.00 86.25 400 ALA A O 1
ATOM 2617 N N . ASP A 1 401 ? 15.124 -10.635 -14.439 1.00 87.00 401 ASP A N 1
ATOM 2618 C CA . ASP A 1 401 ? 13.672 -10.774 -14.407 1.00 87.00 401 ASP A CA 1
ATOM 2619 C C . ASP A 1 401 ? 13.037 -10.199 -15.680 1.00 87.00 401 ASP A C 1
ATOM 2621 O O . ASP A 1 401 ? 12.373 -10.921 -16.429 1.00 87.00 401 ASP A O 1
ATOM 2625 N N . ALA A 1 402 ? 13.430 -8.978 -16.058 1.00 84.75 402 ALA A N 1
ATOM 2626 C CA . ALA A 1 402 ? 13.037 -8.348 -17.316 1.00 84.75 402 ALA A CA 1
ATOM 2627 C C . ALA A 1 402 ? 13.369 -9.233 -18.532 1.00 84.75 402 ALA A C 1
ATOM 2629 O O . ALA A 1 402 ? 12.577 -9.381 -19.469 1.00 84.75 402 ALA A O 1
ATOM 2630 N N . ALA A 1 403 ? 14.544 -9.877 -18.530 1.00 83.75 403 ALA A N 1
ATOM 2631 C CA . ALA A 1 403 ? 14.933 -10.806 -19.584 1.00 83.75 403 ALA A CA 1
ATOM 2632 C C . ALA A 1 403 ? 14.045 -12.066 -19.603 1.00 83.75 403 ALA A C 1
ATOM 2634 O O . ALA A 1 403 ? 13.697 -12.559 -20.685 1.00 83.75 403 ALA A O 1
ATOM 2635 N N . ALA A 1 404 ? 13.676 -12.605 -18.440 1.00 85.31 404 ALA A N 1
ATOM 2636 C CA . ALA A 1 404 ? 12.782 -13.754 -18.337 1.00 85.31 404 ALA A CA 1
ATOM 2637 C C . ALA A 1 404 ? 11.384 -13.427 -18.890 1.00 85.31 404 ALA A C 1
ATOM 2639 O O . ALA A 1 404 ? 10.859 -14.198 -19.705 1.00 85.31 404 ALA A O 1
ATOM 2640 N N . ASP A 1 405 ? 10.846 -12.254 -18.559 1.00 87.38 405 ASP A N 1
ATOM 2641 C CA . ASP A 1 405 ? 9.528 -11.776 -18.988 1.00 87.38 405 ASP A CA 1
ATOM 2642 C C . ASP A 1 405 ? 9.414 -11.601 -20.499 1.00 87.38 405 ASP A C 1
ATOM 2644 O O . ASP A 1 405 ? 8.430 -12.004 -21.135 1.00 87.38 405 ASP A O 1
ATOM 2648 N N . VAL A 1 406 ? 10.480 -11.113 -21.131 1.00 85.75 406 VAL A N 1
ATOM 2649 C CA . VAL A 1 406 ? 10.547 -11.019 -22.594 1.00 85.75 406 VAL A CA 1
ATOM 2650 C C . VAL A 1 406 ? 10.832 -12.360 -23.277 1.00 85.75 406 VAL A C 1
ATOM 2652 O O . VAL A 1 406 ? 10.988 -12.422 -24.504 1.00 85.75 406 VAL A O 1
ATOM 2655 N N . GLY A 1 407 ? 10.878 -13.459 -22.520 1.00 85.25 407 GLY A N 1
ATOM 2656 C CA . GLY A 1 407 ? 11.015 -14.823 -23.016 1.00 85.25 407 GLY A CA 1
ATOM 2657 C C . GLY A 1 407 ? 12.450 -15.235 -23.342 1.00 85.25 407 GLY A C 1
ATOM 2658 O O . GLY A 1 407 ? 12.654 -16.061 -24.246 1.00 85.25 407 GLY A O 1
ATOM 2659 N N . ALA A 1 408 ? 13.448 -14.663 -22.661 1.00 87.88 408 ALA A N 1
ATOM 2660 C CA . ALA A 1 408 ? 14.809 -15.187 -22.685 1.00 87.88 408 ALA A CA 1
ATOM 2661 C C . ALA A 1 408 ? 14.854 -16.612 -22.112 1.00 87.88 408 ALA A C 1
ATOM 2663 O O . ALA A 1 408 ? 13.985 -17.057 -21.367 1.00 87.88 408 ALA A O 1
ATOM 2664 N N . THR A 1 409 ? 15.876 -17.374 -22.491 1.00 91.81 409 THR A N 1
ATOM 2665 C CA . THR A 1 409 ? 16.123 -18.679 -21.858 1.00 91.81 409 THR A CA 1
ATOM 2666 C C . THR A 1 409 ? 16.844 -18.502 -20.527 1.00 91.81 409 THR A C 1
ATOM 2668 O O . THR A 1 409 ? 17.650 -17.587 -20.412 1.00 91.81 409 THR A O 1
ATOM 2671 N N . ASP A 1 410 ? 16.686 -19.439 -19.588 1.00 91.06 410 ASP A N 1
ATOM 2672 C CA . ASP A 1 410 ? 17.391 -19.422 -18.290 1.00 91.06 410 ASP A CA 1
ATOM 2673 C C . ASP A 1 410 ? 18.911 -19.203 -18.433 1.00 91.06 410 ASP A C 1
ATOM 2675 O O . ASP A 1 410 ? 19.550 -18.572 -17.603 1.00 91.06 410 ASP A O 1
ATOM 2679 N N . ALA A 1 411 ? 19.512 -19.716 -19.515 1.00 88.81 411 ALA A N 1
ATOM 2680 C CA . ALA A 1 411 ? 20.935 -19.530 -19.788 1.00 88.81 411 ALA A CA 1
ATOM 2681 C C . ALA A 1 411 ? 21.292 -18.099 -20.221 1.00 88.81 411 ALA A C 1
ATOM 2683 O O . ALA A 1 411 ? 22.400 -17.660 -19.949 1.00 88.81 411 ALA A O 1
ATOM 2684 N N . GLN A 1 412 ? 20.386 -17.414 -20.921 1.00 92.56 412 GLN A N 1
ATOM 2685 C CA . GLN A 1 412 ? 20.550 -16.012 -21.309 1.00 92.56 412 GLN A CA 1
ATOM 2686 C C . GLN A 1 412 ? 20.289 -15.088 -20.119 1.00 92.56 412 GLN A C 1
ATOM 2688 O O . GLN A 1 412 ? 21.038 -14.143 -19.940 1.00 92.56 412 GLN A O 1
ATOM 2693 N N . VAL A 1 413 ? 19.284 -15.398 -19.294 1.00 91.44 413 VAL A N 1
ATOM 2694 C CA . VAL A 1 413 ? 18.982 -14.679 -18.046 1.00 91.44 413 VAL A CA 1
ATOM 2695 C C . VAL A 1 413 ? 20.201 -14.671 -17.117 1.00 91.44 413 VAL A C 1
ATOM 2697 O O . VAL A 1 413 ? 20.675 -13.609 -16.726 1.00 91.44 413 VAL A O 1
ATOM 2700 N N . GLU A 1 414 ? 20.786 -15.844 -16.855 1.00 91.62 414 GLU A N 1
ATOM 2701 C CA . GLU A 1 414 ? 22.009 -15.959 -16.045 1.00 91.62 414 GLU A CA 1
ATOM 2702 C C . GLU A 1 414 ? 23.223 -15.271 -16.690 1.00 91.62 414 GLU A C 1
ATOM 2704 O O . GLU A 1 414 ? 24.036 -14.673 -15.995 1.00 91.62 414 GLU A O 1
ATOM 2709 N N . GLU A 1 415 ? 23.359 -15.322 -18.021 1.00 92.00 415 GLU A N 1
ATOM 2710 C CA . GLU A 1 415 ? 24.451 -14.636 -18.731 1.00 92.00 415 GLU A CA 1
ATOM 2711 C C . GLU A 1 415 ? 24.345 -13.106 -18.619 1.00 92.00 415 GLU A C 1
ATOM 2713 O O . GLU A 1 415 ? 25.371 -12.441 -18.481 1.00 92.00 415 GLU A O 1
ATOM 2718 N N . ILE A 1 416 ? 23.126 -12.560 -18.635 1.00 89.31 416 ILE A N 1
ATOM 2719 C CA . ILE A 1 416 ? 22.859 -11.126 -18.456 1.00 89.31 416 ILE A CA 1
ATOM 2720 C C . ILE A 1 416 ? 23.172 -10.707 -17.022 1.00 89.31 416 ILE A C 1
ATOM 2722 O O . ILE A 1 416 ? 23.938 -9.764 -16.825 1.00 89.31 416 ILE A O 1
ATOM 2726 N N . LYS A 1 417 ? 22.660 -11.453 -16.036 1.00 90.50 417 LYS A N 1
ATOM 2727 C CA . LYS A 1 417 ? 22.923 -11.203 -14.616 1.00 90.50 417 LYS A CA 1
ATOM 2728 C C . LYS A 1 417 ? 24.416 -11.203 -14.299 1.00 90.50 417 LYS A C 1
ATOM 2730 O O . LYS A 1 417 ? 24.930 -10.223 -13.773 1.00 90.50 417 LYS A O 1
ATOM 2735 N N . ASP A 1 418 ? 25.132 -12.260 -14.690 1.00 89.88 418 ASP A N 1
ATOM 2736 C CA . ASP A 1 418 ? 26.577 -12.387 -14.452 1.00 89.88 418 ASP A CA 1
ATOM 2737 C C . ASP A 1 418 ? 27.376 -11.244 -15.107 1.00 89.88 418 ASP A C 1
ATOM 2739 O O . ASP A 1 418 ? 28.423 -10.833 -14.591 1.00 89.88 418 ASP A O 1
ATOM 2743 N N . ALA A 1 419 ? 26.931 -10.759 -16.273 1.00 88.12 419 ALA A N 1
ATOM 2744 C CA . ALA A 1 419 ? 27.574 -9.656 -16.974 1.00 88.12 419 ALA A CA 1
ATOM 2745 C C . ALA A 1 419 ? 27.377 -8.326 -16.232 1.00 88.12 419 ALA A C 1
ATOM 2747 O O . ALA A 1 419 ? 28.360 -7.608 -16.036 1.00 88.12 419 ALA A O 1
ATOM 2748 N N . ILE A 1 420 ? 26.156 -8.038 -15.779 1.00 86.38 420 ILE A N 1
ATOM 2749 C CA . ILE A 1 420 ? 25.818 -6.815 -15.035 1.00 86.38 420 ILE A CA 1
ATOM 2750 C C . ILE A 1 420 ? 26.472 -6.819 -13.653 1.00 86.38 420 ILE A C 1
ATOM 2752 O O . ILE A 1 420 ? 27.170 -5.869 -13.314 1.00 86.38 420 ILE A O 1
ATOM 2756 N N . ASP A 1 421 ? 26.422 -7.941 -12.928 1.00 84.38 421 ASP A N 1
ATOM 2757 C CA . ASP A 1 421 ? 27.134 -8.122 -11.651 1.00 84.38 421 ASP A CA 1
ATOM 2758 C C . ASP A 1 421 ? 28.674 -8.001 -11.828 1.00 84.38 421 ASP A C 1
ATOM 2760 O O . ASP A 1 421 ? 29.430 -7.784 -10.877 1.00 84.38 421 ASP A O 1
ATOM 2764 N N . SER A 1 422 ? 29.179 -8.129 -13.065 1.00 83.38 422 SER A N 1
ATOM 2765 C CA . SER A 1 422 ? 30.586 -7.893 -13.428 1.00 83.38 422 SER A CA 1
ATOM 2766 C C . SER A 1 422 ? 30.877 -6.470 -13.940 1.00 83.38 422 SER A C 1
ATOM 2768 O O . SER A 1 422 ? 32.032 -6.188 -14.292 1.00 83.38 422 SER A O 1
ATOM 2770 N N . GLY A 1 423 ? 29.875 -5.588 -13.967 1.00 78.88 423 GLY A N 1
ATOM 2771 C CA . GLY A 1 423 ? 29.956 -4.188 -14.388 1.00 78.88 423 GLY A CA 1
ATOM 2772 C C . GLY A 1 423 ? 29.758 -3.954 -15.887 1.00 78.88 423 GLY A C 1
ATOM 2773 O O . GLY A 1 423 ? 30.433 -3.092 -16.449 1.00 78.88 423 GLY A O 1
ATOM 2774 N N . ALA A 1 424 ? 28.939 -4.766 -16.561 1.00 82.88 424 ALA A N 1
ATOM 2775 C CA . ALA A 1 424 ? 28.459 -4.465 -17.909 1.00 82.88 424 ALA A CA 1
ATOM 2776 C C . ALA A 1 424 ? 27.127 -3.708 -17.849 1.00 82.88 424 ALA A C 1
ATOM 2778 O O . ALA A 1 424 ? 26.290 -4.023 -17.011 1.00 82.88 424 ALA A O 1
ATOM 2779 N N . SER A 1 425 ? 26.905 -2.800 -18.797 1.00 83.88 425 SER A N 1
ATOM 2780 C CA . SER A 1 425 ? 25.595 -2.183 -19.018 1.00 83.88 425 SER A CA 1
ATOM 2781 C C . SER A 1 425 ? 24.535 -3.222 -19.412 1.00 83.88 425 SER A C 1
ATOM 2783 O O . SER A 1 425 ? 24.834 -4.175 -20.151 1.00 83.88 425 SER A O 1
ATOM 2785 N N . ALA A 1 426 ? 23.289 -3.027 -18.978 1.00 85.94 426 ALA A N 1
ATOM 2786 C CA . ALA A 1 426 ? 22.136 -3.854 -19.337 1.00 85.94 426 ALA A CA 1
ATOM 2787 C C . ALA A 1 426 ? 21.968 -3.971 -20.860 1.00 85.94 426 ALA A C 1
ATOM 2789 O O . ALA A 1 426 ? 21.744 -5.067 -21.387 1.00 85.94 426 ALA A O 1
ATOM 2790 N N . ALA A 1 427 ? 22.186 -2.874 -21.592 1.00 82.12 427 ALA A N 1
ATOM 2791 C CA . ALA A 1 427 ? 22.151 -2.867 -23.055 1.00 82.12 427 ALA A CA 1
ATOM 2792 C C . ALA A 1 427 ? 23.176 -3.833 -23.681 1.00 82.12 427 ALA A C 1
ATOM 2794 O O . ALA A 1 427 ? 22.854 -4.615 -24.587 1.00 82.12 427 ALA A O 1
ATOM 2795 N N . SER A 1 428 ? 24.418 -3.792 -23.192 1.00 81.25 428 SER A N 1
ATOM 2796 C CA . SER A 1 428 ? 25.518 -4.622 -23.691 1.00 81.25 428 SER A CA 1
ATOM 2797 C C . SER A 1 428 ? 25.322 -6.088 -23.310 1.00 81.25 428 SER A C 1
ATOM 2799 O O . SER A 1 428 ? 25.455 -6.971 -24.161 1.00 81.25 428 SER A O 1
ATOM 2801 N N . ALA A 1 429 ? 24.942 -6.343 -22.056 1.00 88.06 429 ALA A N 1
ATOM 2802 C CA . ALA A 1 429 ? 24.664 -7.676 -21.535 1.00 88.06 429 ALA A CA 1
ATOM 2803 C C . ALA A 1 429 ? 23.536 -8.364 -22.320 1.00 88.06 429 ALA A C 1
ATOM 2805 O O . ALA A 1 429 ? 23.682 -9.508 -22.761 1.00 88.06 429 ALA A O 1
ATOM 2806 N N . ALA A 1 430 ? 22.441 -7.645 -22.583 1.00 87.31 430 ALA A N 1
ATOM 2807 C CA . ALA A 1 430 ? 21.302 -8.170 -23.320 1.00 87.31 430 ALA A CA 1
ATOM 2808 C C . ALA A 1 430 ? 21.647 -8.530 -24.778 1.00 87.31 430 ALA A C 1
ATOM 2810 O O . ALA A 1 430 ? 21.249 -9.591 -25.280 1.00 87.31 430 ALA A O 1
ATOM 2811 N N . LEU A 1 431 ? 22.409 -7.678 -25.474 1.00 84.88 431 LEU A N 1
ATOM 2812 C CA . LEU A 1 431 ? 22.841 -7.961 -26.846 1.00 84.88 431 LEU A CA 1
ATOM 2813 C C . LEU A 1 431 ? 23.838 -9.118 -26.928 1.00 84.88 431 LEU A C 1
ATOM 2815 O O . LEU A 1 431 ? 23.724 -9.949 -27.836 1.00 84.88 431 LEU A O 1
ATOM 2819 N N . ASP A 1 432 ? 24.788 -9.198 -25.996 1.00 87.94 432 ASP A N 1
ATOM 2820 C CA . ASP A 1 432 ? 25.771 -10.283 -25.954 1.00 87.94 432 ASP A CA 1
ATOM 2821 C C . ASP A 1 432 ? 25.105 -11.636 -25.657 1.00 87.94 432 ASP A C 1
ATOM 2823 O O . ASP A 1 432 ? 25.442 -12.640 -26.297 1.00 87.94 432 ASP A O 1
ATOM 2827 N N . ALA A 1 433 ? 24.071 -11.645 -24.808 1.00 88.69 433 ALA A N 1
ATOM 2828 C CA . ALA A 1 433 ? 23.203 -12.801 -24.574 1.00 88.69 433 ALA A CA 1
ATOM 2829 C C . ALA A 1 433 ? 22.307 -13.150 -25.784 1.00 88.69 433 ALA A C 1
ATOM 2831 O O . ALA A 1 433 ? 21.659 -14.203 -25.826 1.00 88.69 433 ALA A O 1
ATOM 2832 N N . GLY A 1 434 ? 22.278 -12.307 -26.820 1.00 88.75 434 GLY A N 1
ATOM 2833 C CA . GLY A 1 434 ? 21.600 -12.571 -28.088 1.00 88.75 434 GLY A CA 1
ATOM 2834 C C . GLY A 1 434 ? 20.094 -12.315 -28.072 1.00 88.75 434 GLY A C 1
ATOM 2835 O O . GLY A 1 434 ? 19.370 -12.954 -28.847 1.00 88.75 434 GLY A O 1
ATOM 2836 N N . LEU A 1 435 ? 19.622 -11.413 -27.207 1.00 89.31 435 LEU A N 1
ATOM 2837 C CA . LEU A 1 435 ? 18.257 -10.889 -27.256 1.00 89.31 435 LEU A CA 1
ATOM 2838 C C . LEU A 1 435 ? 18.006 -10.132 -28.569 1.00 89.31 435 LEU A C 1
ATOM 2840 O O . LEU A 1 435 ? 18.924 -9.676 -29.255 1.00 89.31 435 LEU A O 1
ATOM 2844 N N . SER A 1 436 ? 16.739 -10.061 -28.976 1.00 86.38 436 SER A N 1
ATOM 2845 C CA . SER A 1 436 ? 16.345 -9.231 -30.118 1.00 86.38 436 SER A CA 1
ATOM 2846 C C . SER A 1 436 ? 16.226 -7.763 -29.718 1.00 86.38 436 SER A C 1
ATOM 2848 O O . SER A 1 436 ? 15.962 -7.473 -28.560 1.00 86.38 436 SER A O 1
ATOM 2850 N N . ASP A 1 437 ? 16.311 -6.848 -30.690 1.00 79.06 437 ASP A N 1
ATOM 2851 C CA . ASP A 1 437 ? 16.254 -5.402 -30.421 1.00 79.06 437 ASP A CA 1
ATOM 2852 C C . ASP A 1 437 ? 15.034 -4.982 -29.573 1.00 79.06 437 ASP A C 1
ATOM 2854 O O . ASP A 1 437 ? 15.140 -4.089 -28.747 1.00 79.06 437 ASP A O 1
ATOM 2858 N N . ALA A 1 438 ? 13.876 -5.624 -29.762 1.00 78.81 438 ALA A N 1
ATOM 2859 C CA . ALA A 1 438 ? 12.674 -5.312 -28.984 1.00 78.81 438 ALA A CA 1
ATOM 2860 C C . ALA A 1 438 ? 12.760 -5.804 -27.532 1.00 78.81 438 ALA A C 1
ATOM 2862 O O . ALA A 1 438 ? 12.239 -5.156 -26.641 1.00 78.81 438 ALA A O 1
ATOM 2863 N N . GLN A 1 439 ? 13.413 -6.944 -27.308 1.00 85.75 439 GLN A N 1
ATOM 2864 C CA . GLN A 1 439 ? 13.599 -7.503 -25.971 1.00 85.75 439 GLN A CA 1
ATOM 2865 C C . GLN A 1 439 ? 14.706 -6.755 -25.219 1.00 85.75 439 GLN A C 1
ATOM 2867 O O . GLN A 1 439 ? 14.590 -6.524 -24.030 1.00 85.75 439 GLN A O 1
ATOM 2872 N N . THR A 1 440 ? 15.767 -6.347 -25.922 1.00 85.50 440 THR A N 1
ATOM 2873 C CA . THR A 1 440 ? 16.827 -5.504 -25.360 1.00 85.50 440 THR A CA 1
ATOM 2874 C C . THR A 1 440 ? 16.297 -4.142 -24.927 1.00 85.50 440 THR A C 1
ATOM 2876 O O . THR A 1 440 ? 16.710 -3.665 -23.883 1.00 85.50 440 THR A O 1
ATOM 2879 N N . ALA A 1 441 ? 15.396 -3.529 -25.704 1.00 78.06 441 ALA A N 1
ATOM 2880 C CA . ALA A 1 441 ? 14.778 -2.262 -25.315 1.00 78.06 441 ALA A CA 1
ATOM 2881 C C . ALA A 1 441 ? 13.985 -2.395 -24.006 1.00 78.06 441 ALA A C 1
ATOM 2883 O O . ALA A 1 441 ? 14.231 -1.637 -23.085 1.00 78.06 441 ALA A O 1
ATOM 2884 N N . GLU A 1 442 ? 13.142 -3.423 -23.892 1.00 82.44 442 GLU A N 1
ATOM 2885 C CA . GLU A 1 442 ? 12.361 -3.679 -22.673 1.00 82.44 442 GLU A CA 1
ATOM 2886 C C . GLU A 1 442 ? 13.243 -3.916 -21.435 1.00 82.44 442 GLU A C 1
ATOM 2888 O O . GLU A 1 442 ? 12.961 -3.390 -20.367 1.00 82.44 442 GLU A O 1
ATOM 2893 N N . VAL A 1 443 ? 14.341 -4.670 -21.575 1.00 85.50 443 VAL A N 1
ATOM 2894 C CA . VAL A 1 443 ? 15.287 -4.893 -20.466 1.00 85.50 443 VAL A CA 1
ATOM 2895 C C . VAL A 1 443 ? 15.951 -3.585 -20.026 1.00 85.50 443 VAL A C 1
ATOM 2897 O O . VAL A 1 443 ? 16.148 -3.382 -18.835 1.00 85.50 443 VAL A O 1
ATOM 2900 N N . ILE A 1 444 ? 16.292 -2.697 -20.966 1.00 82.56 444 ILE A N 1
ATOM 2901 C CA . ILE A 1 444 ? 16.866 -1.380 -20.647 1.00 82.56 444 ILE A CA 1
ATOM 2902 C C . ILE A 1 444 ? 15.828 -0.507 -19.938 1.00 82.56 444 ILE A C 1
ATOM 2904 O O . ILE A 1 444 ? 16.162 0.108 -18.929 1.00 82.56 444 ILE A O 1
ATOM 2908 N N . ASP A 1 445 ? 14.592 -0.474 -20.440 1.00 79.44 445 ASP A N 1
ATOM 2909 C CA . ASP A 1 445 ? 13.513 0.329 -19.863 1.00 79.44 445 ASP A CA 1
ATOM 2910 C C . ASP A 1 445 ? 13.244 -0.102 -18.412 1.00 79.44 445 ASP A C 1
ATOM 2912 O O . ASP A 1 445 ? 13.304 0.733 -17.518 1.00 79.44 445 ASP A O 1
ATOM 2916 N N . GLN A 1 446 ? 13.080 -1.404 -18.144 1.00 80.56 446 GLN A N 1
ATOM 2917 C CA . GLN A 1 446 ? 12.816 -1.899 -16.785 1.00 80.56 446 GLN A CA 1
ATOM 2918 C C . GLN A 1 446 ? 13.982 -1.675 -15.812 1.00 80.56 446 GLN A C 1
ATOM 2920 O O . GLN A 1 446 ? 13.762 -1.295 -14.666 1.00 80.56 446 GLN A O 1
ATOM 2925 N N . VAL A 1 447 ? 15.231 -1.861 -16.256 1.00 83.50 447 VAL A N 1
ATOM 2926 C CA . VAL A 1 447 ? 16.422 -1.591 -15.424 1.00 83.50 447 VAL A CA 1
ATOM 2927 C C . VAL A 1 447 ? 16.546 -0.104 -15.094 1.00 83.50 447 VAL A C 1
ATOM 2929 O O . VAL A 1 447 ? 16.946 0.251 -13.983 1.00 83.50 447 VAL A O 1
ATOM 2932 N N . THR A 1 448 ? 16.190 0.759 -16.047 1.00 78.62 448 THR A N 1
ATOM 2933 C CA . THR A 1 448 ? 16.198 2.211 -15.848 1.00 78.62 448 THR A CA 1
ATOM 2934 C C . THR A 1 448 ? 15.085 2.623 -14.886 1.00 78.62 448 THR A C 1
ATOM 2936 O O . THR A 1 448 ? 15.374 3.315 -13.919 1.00 78.62 448 THR A O 1
ATOM 2939 N N . SER A 1 449 ? 13.858 2.126 -15.073 1.00 77.56 449 SER A N 1
ATOM 2940 C CA . SER A 1 449 ? 12.722 2.416 -14.185 1.00 77.56 449 SER A CA 1
ATOM 2941 C C . SER A 1 449 ? 12.970 1.972 -12.745 1.00 77.56 449 SER A C 1
ATOM 2943 O O . SER A 1 449 ? 12.835 2.780 -11.837 1.00 77.56 449 SER A O 1
ATOM 2945 N N . ALA A 1 450 ? 13.457 0.748 -12.530 1.00 75.88 450 ALA A N 1
ATOM 2946 C CA . ALA A 1 450 ? 13.800 0.277 -11.185 1.00 75.88 450 ALA A CA 1
ATOM 2947 C C . ALA A 1 450 ? 14.933 1.093 -10.536 1.00 75.88 450 ALA A C 1
ATOM 2949 O O . ALA A 1 450 ? 15.107 1.082 -9.320 1.00 75.88 450 ALA A O 1
ATOM 2950 N N . SER A 1 451 ? 15.742 1.794 -11.340 1.00 72.88 451 SER A N 1
ATOM 2951 C CA . SER A 1 451 ? 16.785 2.664 -10.804 1.00 72.88 451 SER A CA 1
ATOM 2952 C C . SER A 1 451 ? 16.265 4.014 -10.326 1.00 72.88 451 SER A C 1
ATOM 2954 O O . SER A 1 451 ? 16.896 4.607 -9.452 1.00 72.88 451 SER A O 1
ATOM 2956 N N . ASP A 1 452 ? 15.146 4.488 -10.876 1.00 73.25 452 ASP A N 1
ATOM 2957 C CA . ASP A 1 452 ? 14.495 5.731 -10.450 1.00 73.25 452 ASP A CA 1
ATOM 2958 C C . ASP A 1 452 ? 13.856 5.584 -9.054 1.00 73.25 452 ASP A C 1
ATOM 2960 O O . ASP A 1 452 ? 13.619 6.572 -8.364 1.00 73.25 452 ASP A O 1
ATOM 2964 N N . GLU A 1 453 ? 13.648 4.349 -8.595 1.00 74.81 453 GLU A N 1
ATOM 2965 C CA . GLU A 1 453 ? 13.120 4.035 -7.264 1.00 74.81 453 GLU A CA 1
ATOM 2966 C C . GLU A 1 453 ? 14.201 4.063 -6.165 1.00 74.81 453 GLU A C 1
ATOM 2968 O O . GLU A 1 453 ? 13.887 4.093 -4.973 1.00 74.81 453 GLU A O 1
ATOM 2973 N N . ILE A 1 454 ? 15.491 4.119 -6.515 1.00 79.44 454 ILE A N 1
ATOM 2974 C CA . ILE A 1 454 ? 16.600 4.052 -5.546 1.00 79.44 454 ILE A CA 1
ATOM 2975 C C . ILE A 1 454 ? 16.869 5.411 -4.919 1.00 79.44 454 ILE A C 1
ATOM 2977 O O . ILE A 1 454 ? 17.039 6.404 -5.628 1.00 79.44 454 ILE A O 1
ATOM 2981 N N . ALA A 1 455 ? 16.946 5.465 -3.587 1.00 82.94 455 ALA A N 1
ATOM 2982 C CA . ALA A 1 455 ? 17.166 6.721 -2.881 1.00 82.94 455 ALA A CA 1
ATOM 2983 C C . ALA A 1 455 ? 18.472 7.410 -3.307 1.00 82.94 455 ALA A C 1
ATOM 2985 O O . ALA A 1 455 ? 19.504 6.763 -3.525 1.00 82.94 455 ALA A O 1
ATOM 2986 N N . ASP A 1 456 ? 18.443 8.744 -3.364 1.00 85.38 456 ASP A N 1
ATOM 2987 C CA . ASP A 1 456 ? 19.617 9.532 -3.729 1.00 85.38 456 ASP A CA 1
ATOM 2988 C C . ASP A 1 456 ? 20.793 9.246 -2.761 1.00 85.38 456 ASP A C 1
ATOM 2990 O O . ASP A 1 456 ? 20.604 9.173 -1.538 1.00 85.38 456 ASP A O 1
ATOM 2994 N N . PRO A 1 457 ? 22.042 9.125 -3.254 1.00 85.94 457 PRO A N 1
ATOM 2995 C CA . PRO A 1 457 ? 23.222 8.917 -2.414 1.00 85.94 457 PRO A CA 1
ATOM 2996 C C . PRO A 1 457 ? 23.386 9.916 -1.256 1.00 85.94 457 PRO A C 1
ATOM 2998 O O . PRO A 1 457 ? 24.001 9.585 -0.235 1.00 85.94 457 PRO A O 1
ATOM 3001 N N . ALA A 1 458 ? 22.894 11.148 -1.399 1.00 87.50 458 ALA A N 1
ATOM 3002 C CA . ALA A 1 458 ? 22.876 12.151 -0.342 1.00 87.50 458 ALA A CA 1
ATOM 3003 C C . ALA A 1 458 ? 21.903 11.792 0.787 1.00 87.50 458 ALA A C 1
ATOM 3005 O O . ALA A 1 458 ? 22.248 11.967 1.963 1.00 87.50 458 ALA A O 1
ATOM 3006 N N . ASP A 1 459 ? 20.738 11.252 0.437 1.00 91.69 459 ASP A N 1
ATOM 3007 C CA . ASP A 1 459 ? 19.713 10.802 1.373 1.00 91.69 459 ASP A CA 1
ATOM 3008 C C . ASP A 1 459 ? 20.182 9.547 2.113 1.00 91.69 459 ASP A C 1
ATOM 3010 O O . ASP A 1 459 ? 20.197 9.538 3.346 1.00 91.69 459 ASP A O 1
ATOM 3014 N N . VAL A 1 460 ? 20.730 8.560 1.392 1.00 89.94 460 VAL A N 1
ATOM 3015 C CA . VAL A 1 460 ? 21.336 7.348 1.979 1.00 89.94 460 VAL A CA 1
ATOM 3016 C C . VAL A 1 460 ? 22.451 7.714 2.962 1.00 89.94 460 VAL A C 1
ATOM 3018 O O . VAL A 1 460 ? 22.508 7.211 4.091 1.00 89.94 460 VAL A O 1
ATOM 3021 N N . ALA A 1 461 ? 23.327 8.652 2.583 1.00 87.31 461 ALA A N 1
ATOM 3022 C CA . ALA A 1 461 ? 24.403 9.109 3.457 1.00 87.31 461 ALA A CA 1
ATOM 3023 C C . ALA A 1 461 ? 23.880 9.793 4.731 1.00 87.31 461 ALA A C 1
ATOM 3025 O O . ALA A 1 461 ? 24.481 9.655 5.804 1.00 87.31 461 ALA A O 1
ATOM 3026 N N . ALA A 1 462 ? 22.789 10.554 4.623 1.00 90.31 462 ALA A N 1
ATOM 3027 C CA . ALA A 1 462 ? 22.168 11.236 5.747 1.00 90.31 462 ALA A CA 1
ATOM 3028 C C . ALA A 1 462 ? 21.413 10.275 6.672 1.00 90.31 462 ALA A C 1
ATOM 3030 O O . ALA A 1 462 ? 21.629 10.352 7.885 1.00 90.31 462 ALA A O 1
ATOM 3031 N N . ALA A 1 463 ? 20.606 9.358 6.134 1.00 90.81 463 ALA A N 1
ATOM 3032 C CA . ALA A 1 463 ? 19.901 8.328 6.897 1.00 90.81 463 ALA A CA 1
ATOM 3033 C C . ALA A 1 463 ? 20.891 7.457 7.686 1.00 90.81 463 ALA A C 1
ATOM 3035 O O . ALA A 1 463 ? 20.854 7.428 8.919 1.00 90.81 463 ALA A O 1
ATOM 3036 N N . THR A 1 464 ? 21.907 6.907 7.014 1.00 89.94 464 THR A N 1
ATOM 3037 C CA . THR A 1 464 ? 22.946 6.084 7.663 1.00 89.94 464 THR A CA 1
ATOM 3038 C C . THR A 1 464 ? 23.704 6.856 8.752 1.00 89.94 464 THR A C 1
ATOM 3040 O O . THR A 1 464 ? 24.089 6.322 9.802 1.00 89.94 464 THR A O 1
ATOM 3043 N N . ALA A 1 465 ? 23.930 8.160 8.543 1.00 88.50 465 ALA A N 1
ATOM 3044 C CA . ALA A 1 465 ? 24.543 9.012 9.555 1.00 88.50 465 ALA A CA 1
ATOM 3045 C C . ALA A 1 465 ? 23.650 9.159 10.799 1.00 88.50 465 ALA A C 1
ATOM 3047 O O . ALA A 1 465 ? 24.180 9.155 11.917 1.00 88.50 465 ALA A O 1
ATOM 3048 N N . ILE A 1 466 ? 22.327 9.282 10.633 1.00 90.06 466 ILE A N 1
ATOM 3049 C CA . ILE A 1 466 ? 21.357 9.334 11.738 1.00 90.06 466 ILE A CA 1
ATOM 3050 C C . ILE A 1 466 ? 21.380 8.036 12.543 1.00 90.06 466 ILE A C 1
ATOM 3052 O O . ILE A 1 466 ? 21.520 8.099 13.768 1.00 90.06 466 ILE A O 1
ATOM 3056 N N . GLU A 1 467 ? 21.350 6.881 11.883 1.00 88.81 467 GLU A N 1
ATOM 3057 C CA . GLU A 1 467 ? 21.447 5.571 12.542 1.00 88.81 467 GLU A CA 1
ATOM 3058 C C . GLU A 1 467 ? 22.752 5.408 13.325 1.00 88.81 467 GLU A C 1
ATOM 3060 O O . GLU A 1 467 ? 22.790 4.900 14.451 1.00 88.81 467 GLU A O 1
ATOM 3065 N N . SER A 1 468 ? 23.833 5.958 12.772 1.00 86.88 468 SER A N 1
ATOM 3066 C CA . SER A 1 468 ? 25.146 6.028 13.411 1.00 86.88 468 SER A CA 1
ATOM 3067 C C . SER A 1 468 ? 25.232 7.055 14.556 1.00 86.88 468 SER A C 1
ATOM 3069 O O . SER A 1 468 ? 26.294 7.234 15.169 1.00 86.88 468 SER A O 1
ATOM 3071 N N . GLY A 1 469 ? 24.130 7.735 14.882 1.00 83.94 469 GLY A N 1
ATOM 3072 C CA . GLY A 1 469 ? 24.001 8.660 16.007 1.00 83.94 469 GLY A CA 1
ATOM 3073 C C . GLY A 1 469 ? 24.351 10.117 15.696 1.00 83.94 469 GLY A C 1
ATOM 3074 O O . GLY A 1 469 ? 24.641 10.881 16.627 1.00 83.94 469 GLY A O 1
ATOM 3075 N N . ALA A 1 470 ? 24.359 10.523 14.424 1.00 88.62 470 ALA A N 1
ATOM 3076 C CA . ALA A 1 470 ? 24.468 11.929 14.051 1.00 88.62 470 ALA A CA 1
ATOM 3077 C C . ALA A 1 470 ? 23.227 12.721 14.498 1.00 88.62 470 ALA A C 1
ATOM 3079 O O . ALA A 1 470 ? 22.130 12.196 14.665 1.00 88.62 470 ALA A O 1
ATOM 3080 N N . SER A 1 471 ? 23.393 14.027 14.710 1.00 91.00 471 SER A N 1
ATOM 3081 C CA . SER A 1 471 ? 22.243 14.922 14.891 1.00 91.00 471 SER A CA 1
ATOM 3082 C C . SER A 1 471 ? 21.580 15.250 13.553 1.00 91.00 471 SER A C 1
ATOM 3084 O O . SER A 1 471 ? 22.260 15.286 12.530 1.00 91.00 471 SER A O 1
ATOM 3086 N N . SER A 1 472 ? 20.302 15.642 13.568 1.00 89.69 472 SER A N 1
ATOM 3087 C CA . SER A 1 472 ? 19.582 16.077 12.358 1.00 89.69 472 SER A CA 1
ATOM 3088 C C . SER A 1 472 ? 20.305 17.188 11.591 1.00 89.69 472 SER A C 1
ATOM 3090 O O . SER A 1 472 ? 20.310 17.215 10.370 1.00 89.69 472 SER A O 1
ATOM 3092 N N . SER A 1 473 ? 20.987 18.102 12.292 1.00 88.62 473 SER A N 1
ATOM 3093 C CA . SER A 1 473 ? 21.810 19.127 11.638 1.00 88.62 473 SER A CA 1
ATOM 3094 C C . SER A 1 473 ? 23.061 18.578 10.952 1.00 88.62 473 SER A C 1
ATOM 3096 O O . SER A 1 473 ? 23.485 19.159 9.965 1.00 88.62 473 SER A O 1
ATOM 3098 N N . GLN A 1 474 ? 23.663 17.512 11.484 1.00 92.00 474 GLN A N 1
ATOM 3099 C CA . GLN A 1 474 ? 24.835 16.881 10.872 1.00 92.00 474 GLN A CA 1
ATOM 3100 C C . GLN A 1 474 ? 24.432 16.033 9.668 1.00 92.00 474 GLN A C 1
ATOM 3102 O O . GLN A 1 474 ? 25.116 16.091 8.660 1.00 92.00 474 GLN A O 1
ATOM 3107 N N . ALA A 1 475 ? 23.320 15.300 9.750 1.00 90.69 475 ALA A N 1
ATOM 3108 C CA . ALA A 1 475 ? 22.805 14.523 8.625 1.00 90.69 475 ALA A CA 1
ATOM 3109 C C . ALA A 1 475 ? 22.468 15.417 7.423 1.00 90.69 475 ALA A C 1
ATOM 3111 O O . ALA A 1 475 ? 22.948 15.169 6.325 1.00 90.69 475 ALA A O 1
ATOM 3112 N N . LEU A 1 476 ? 21.775 16.538 7.649 1.00 90.94 476 LEU A N 1
ATOM 3113 C CA . LEU A 1 476 ? 21.482 17.502 6.580 1.00 90.94 476 LEU A CA 1
ATOM 3114 C C . LEU A 1 476 ? 22.737 18.217 6.048 1.00 90.94 476 LEU A C 1
ATOM 3116 O O . LEU A 1 476 ? 22.778 18.600 4.884 1.00 90.94 476 LEU A O 1
ATOM 3120 N N . GLU A 1 477 ? 23.772 18.411 6.877 1.00 91.06 477 GLU A N 1
ATOM 3121 C CA . GLU A 1 477 ? 25.070 18.929 6.411 1.00 91.06 477 GLU A CA 1
ATOM 3122 C C . GLU A 1 477 ? 25.790 17.911 5.513 1.00 91.06 477 GLU A C 1
ATOM 3124 O O . GLU A 1 477 ? 26.437 18.311 4.547 1.00 91.06 477 GLU A O 1
ATOM 3129 N N . ILE A 1 478 ? 25.645 16.613 5.801 1.00 87.81 478 ILE A N 1
ATOM 3130 C CA . ILE A 1 478 ? 26.176 15.526 4.973 1.00 87.81 478 ILE A CA 1
ATOM 3131 C C . ILE A 1 478 ? 25.429 15.456 3.644 1.00 87.81 478 ILE A C 1
ATOM 3133 O O . ILE A 1 478 ? 26.096 15.554 2.618 1.00 87.81 478 ILE A O 1
ATOM 3137 N N . ALA A 1 479 ? 24.093 15.361 3.658 1.00 89.88 479 ALA A N 1
ATOM 3138 C CA . ALA A 1 479 ? 23.278 15.328 2.439 1.00 89.88 479 ALA A CA 1
ATOM 3139 C C . ALA A 1 479 ? 23.616 16.507 1.522 1.00 89.88 479 ALA A C 1
ATOM 3141 O O . ALA A 1 479 ? 24.056 16.320 0.393 1.00 89.88 479 ALA A O 1
ATOM 3142 N N . ALA A 1 480 ? 23.574 17.731 2.058 1.00 88.56 480 ALA A N 1
ATOM 3143 C CA . ALA A 1 480 ? 23.883 18.920 1.276 1.00 88.56 480 ALA A CA 1
ATOM 3144 C C . ALA A 1 480 ? 25.312 18.907 0.704 1.00 88.56 480 ALA A C 1
ATOM 3146 O O . ALA A 1 480 ? 25.546 19.448 -0.374 1.00 88.56 480 ALA A O 1
ATOM 3147 N N . ALA A 1 481 ? 26.299 18.351 1.410 1.00 85.50 481 ALA A N 1
ATOM 3148 C CA . ALA A 1 481 ? 27.654 18.238 0.875 1.00 85.50 481 ALA A CA 1
ATOM 3149 C C . ALA A 1 481 ? 27.731 17.206 -0.264 1.00 85.50 481 ALA A C 1
ATOM 3151 O O . ALA A 1 481 ? 28.369 17.482 -1.283 1.00 85.50 481 ALA A O 1
ATOM 3152 N N . VAL A 1 482 ? 27.054 16.065 -0.114 1.00 87.56 482 VAL A N 1
ATOM 3153 C CA . VAL A 1 482 ? 26.987 15.008 -1.134 1.00 87.56 482 VAL A CA 1
ATOM 3154 C C . VAL A 1 482 ? 26.272 15.504 -2.395 1.00 87.56 482 VAL A C 1
ATOM 3156 O O . VAL A 1 482 ? 26.852 15.399 -3.474 1.00 87.56 482 VAL A O 1
ATOM 3159 N N . ASP A 1 483 ? 25.140 16.200 -2.260 1.00 84.19 483 ASP A N 1
ATOM 3160 C CA . ASP A 1 483 ? 24.431 16.865 -3.371 1.00 84.19 483 ASP A CA 1
ATOM 3161 C C . ASP A 1 483 ? 25.322 17.866 -4.126 1.00 84.19 483 ASP A C 1
ATOM 3163 O O . ASP A 1 483 ? 25.244 18.048 -5.341 1.00 84.19 483 ASP A O 1
ATOM 3167 N N . ASN A 1 484 ? 26.224 18.541 -3.405 1.00 83.12 484 ASN A N 1
ATOM 3168 C CA . ASN A 1 484 ? 27.180 19.480 -3.996 1.00 83.12 484 ASN A CA 1
ATOM 3169 C C . ASN A 1 484 ? 28.413 18.793 -4.620 1.00 83.12 484 ASN A C 1
ATOM 3171 O O . ASN A 1 484 ? 29.327 19.482 -5.097 1.00 83.12 484 ASN A O 1
ATOM 3175 N N . GLY A 1 485 ? 28.438 17.459 -4.651 1.00 79.00 485 GLY A N 1
ATOM 3176 C CA . GLY A 1 485 ? 29.459 16.639 -5.295 1.00 79.00 485 GLY A CA 1
ATOM 3177 C C . GLY A 1 485 ? 30.656 16.281 -4.412 1.00 79.00 485 GLY A C 1
ATOM 3178 O O . GLY A 1 485 ? 31.684 15.838 -4.940 1.00 79.00 485 GLY A O 1
ATOM 3179 N N . ASP A 1 486 ? 30.569 16.477 -3.093 1.00 82.69 486 ASP A N 1
ATOM 3180 C CA . ASP A 1 486 ? 31.551 15.904 -2.172 1.00 82.69 486 ASP A CA 1
ATOM 3181 C C . ASP A 1 486 ? 31.304 14.400 -2.002 1.00 82.69 486 ASP A C 1
ATOM 3183 O O . ASP A 1 486 ? 30.184 13.908 -2.081 1.00 82.69 486 ASP A O 1
ATOM 3187 N N . SER A 1 487 ? 32.362 13.626 -1.745 1.00 82.94 487 SER A N 1
ATOM 3188 C CA . SER A 1 487 ? 32.169 12.206 -1.447 1.00 82.94 487 SER A CA 1
ATOM 3189 C C . SER A 1 487 ? 31.545 12.022 -0.063 1.00 82.94 487 SER A C 1
ATOM 3191 O O . SER A 1 487 ? 31.929 12.724 0.876 1.00 82.94 487 SER A O 1
ATOM 3193 N N . ALA A 1 488 ? 30.693 11.005 0.104 1.00 83.00 488 ALA A N 1
ATOM 3194 C CA . ALA A 1 488 ? 30.079 10.666 1.395 1.00 83.00 488 ALA A CA 1
ATOM 3195 C C . ALA A 1 488 ? 31.117 10.542 2.530 1.00 83.00 488 ALA A C 1
ATOM 3197 O O . ALA A 1 488 ? 30.933 11.062 3.628 1.00 83.00 488 ALA A O 1
ATOM 3198 N N . ALA A 1 489 ? 32.289 9.964 2.234 1.00 77.44 489 ALA A N 1
ATOM 3199 C CA . ALA A 1 489 ? 33.410 9.882 3.172 1.00 77.44 489 ALA A CA 1
ATOM 3200 C C . ALA A 1 489 ? 33.913 11.259 3.647 1.00 77.44 489 ALA A C 1
ATOM 3202 O O . ALA A 1 489 ? 34.253 11.435 4.823 1.00 77.44 489 ALA A O 1
ATOM 3203 N N . LEU A 1 490 ? 34.032 12.218 2.723 1.00 78.12 490 LEU A N 1
ATOM 3204 C CA . LEU A 1 490 ? 34.503 13.569 3.015 1.00 78.12 490 LEU A CA 1
ATOM 3205 C C . LEU A 1 490 ? 33.428 14.348 3.777 1.00 78.12 490 LEU A C 1
ATOM 3207 O O . LEU A 1 490 ? 33.739 14.885 4.839 1.00 78.12 490 LEU A O 1
ATOM 3211 N N . ALA A 1 491 ? 32.183 14.304 3.301 1.00 85.31 491 ALA A N 1
ATOM 3212 C CA . ALA A 1 491 ? 31.022 14.920 3.934 1.00 85.31 491 ALA A CA 1
ATOM 3213 C C . ALA A 1 491 ? 30.843 14.451 5.391 1.00 85.31 491 ALA A C 1
ATOM 3215 O O . ALA A 1 491 ? 30.851 15.262 6.317 1.00 85.31 491 ALA A O 1
ATOM 3216 N N . ALA A 1 492 ? 30.816 13.134 5.626 1.00 81.19 492 ALA A N 1
ATOM 3217 C CA . ALA A 1 492 ? 30.688 12.547 6.961 1.00 81.19 492 ALA A CA 1
ATOM 3218 C C . ALA A 1 492 ? 31.858 12.923 7.889 1.00 81.19 492 ALA A C 1
ATOM 3220 O O . ALA A 1 492 ? 31.671 13.230 9.071 1.00 81.19 492 ALA A O 1
ATOM 3221 N N . THR A 1 493 ? 33.086 12.954 7.357 1.00 85.12 493 THR A N 1
ATOM 3222 C CA . THR A 1 493 ? 34.266 13.365 8.134 1.00 85.12 493 THR A CA 1
ATOM 3223 C C . THR A 1 493 ? 34.195 14.842 8.530 1.00 85.12 493 THR A C 1
ATOM 3225 O O . THR A 1 493 ? 34.563 15.193 9.656 1.00 85.12 493 THR A O 1
ATOM 3228 N N . GLU A 1 494 ? 33.749 15.719 7.628 1.00 89.06 494 GLU A N 1
ATOM 3229 C CA . GLU A 1 494 ? 33.639 17.159 7.883 1.00 89.06 494 GLU A CA 1
ATOM 3230 C C . GLU A 1 494 ? 32.489 17.498 8.839 1.00 89.06 494 GLU A C 1
ATOM 3232 O O . GLU A 1 494 ? 32.683 18.325 9.736 1.00 89.06 494 GLU A O 1
ATOM 3237 N N . ALA A 1 495 ? 31.378 16.759 8.765 1.00 87.69 495 ALA A N 1
ATOM 3238 C CA . ALA A 1 495 ? 30.282 16.801 9.736 1.00 87.69 495 ALA A CA 1
ATOM 3239 C C . ALA A 1 495 ? 30.676 16.262 11.130 1.00 87.69 495 ALA A C 1
ATOM 3241 O O . ALA A 1 495 ? 29.930 16.393 12.108 1.00 87.69 495 ALA A O 1
ATOM 3242 N N . GLY A 1 496 ? 31.878 15.690 11.261 1.00 88.31 496 GLY A N 1
ATOM 3243 C CA . GLY A 1 496 ? 32.479 15.306 12.536 1.00 88.31 496 GLY A CA 1
ATOM 3244 C C . GLY A 1 496 ? 32.064 13.929 13.047 1.00 88.31 496 GLY A C 1
ATOM 3245 O O . GLY A 1 496 ? 32.137 13.703 14.259 1.00 88.31 496 GLY A O 1
ATOM 3246 N N . LEU A 1 497 ? 31.647 13.024 12.157 1.00 89.19 497 LEU A N 1
ATOM 3247 C CA . LEU A 1 497 ? 31.341 11.640 12.511 1.00 89.19 497 LEU A CA 1
ATOM 3248 C C . LEU A 1 497 ? 32.603 10.894 12.962 1.00 89.19 497 LEU A C 1
ATOM 3250 O O . LEU A 1 497 ? 33.735 11.193 12.560 1.00 89.19 497 LEU A O 1
ATOM 3254 N N . GLU A 1 498 ? 32.416 9.904 13.836 1.00 88.75 498 GLU A N 1
ATOM 3255 C CA . GLU A 1 498 ? 33.512 9.021 14.221 1.00 88.75 498 GLU A CA 1
ATOM 3256 C C . GLU A 1 498 ? 33.905 8.103 13.049 1.00 88.75 498 GLU A C 1
ATOM 3258 O O . GLU A 1 498 ? 33.059 7.749 12.234 1.00 88.75 498 GLU A O 1
ATOM 3263 N N . PRO A 1 499 ? 35.168 7.644 12.962 1.00 85.75 499 PRO A N 1
ATOM 3264 C CA . PRO A 1 499 ? 35.629 6.849 11.822 1.00 85.75 499 PRO A CA 1
ATOM 3265 C C . PRO A 1 499 ? 34.866 5.544 11.550 1.00 85.75 499 PRO A C 1
ATOM 3267 O O . PRO A 1 499 ? 34.996 5.018 10.453 1.00 85.75 499 PRO A O 1
ATOM 3270 N N . ALA A 1 500 ? 34.153 4.996 12.542 1.00 80.88 500 ALA A N 1
ATOM 3271 C CA . ALA A 1 500 ? 33.284 3.835 12.348 1.00 80.88 500 ALA A CA 1
ATOM 3272 C C . ALA A 1 500 ? 32.013 4.237 11.586 1.00 80.88 500 ALA A C 1
ATOM 3274 O O . ALA A 1 500 ? 31.806 3.738 10.495 1.00 80.88 500 ALA A O 1
ATOM 3275 N N . ALA A 1 501 ? 31.299 5.255 12.073 1.00 84.62 501 ALA A N 1
ATOM 3276 C CA . ALA A 1 501 ? 30.137 5.836 11.400 1.00 84.62 501 ALA A CA 1
ATOM 3277 C C . ALA A 1 501 ? 30.449 6.314 9.969 1.00 84.62 501 ALA A C 1
ATOM 3279 O O . ALA A 1 501 ? 29.654 6.131 9.061 1.00 84.62 501 ALA A O 1
ATOM 3280 N N . VAL A 1 502 ? 31.636 6.891 9.736 1.00 83.00 502 VAL A N 1
ATOM 3281 C CA . VAL A 1 502 ? 32.073 7.251 8.372 1.00 83.00 502 VAL A CA 1
ATOM 3282 C C . VAL A 1 502 ? 32.232 6.012 7.484 1.00 83.00 502 VAL A C 1
ATOM 3284 O O . VAL A 1 502 ? 31.991 6.095 6.288 1.00 83.00 502 VAL A O 1
ATOM 3287 N N . ALA A 1 503 ? 32.691 4.886 8.034 1.00 81.38 503 ALA A N 1
ATOM 3288 C CA . ALA A 1 503 ? 32.830 3.653 7.267 1.00 81.38 503 ALA A CA 1
ATOM 3289 C C . ALA A 1 503 ? 31.467 3.031 6.947 1.00 81.38 503 ALA A C 1
ATOM 3291 O O . ALA A 1 503 ? 31.306 2.555 5.830 1.00 81.38 503 ALA A O 1
ATOM 3292 N N . ASP A 1 504 ? 30.523 3.092 7.888 1.00 85.12 504 ASP A N 1
ATOM 3293 C CA . ASP A 1 504 ? 29.155 2.598 7.712 1.00 85.12 504 ASP A CA 1
ATOM 3294 C C . ASP A 1 504 ? 28.443 3.409 6.611 1.00 85.12 504 ASP A C 1
ATOM 3296 O O . ASP A 1 504 ? 28.060 2.838 5.598 1.00 85.12 504 ASP A O 1
ATOM 3300 N N . VAL A 1 505 ? 28.456 4.749 6.699 1.00 83.38 505 VAL A N 1
ATOM 3301 C CA . VAL A 1 505 ? 27.931 5.661 5.653 1.00 83.38 505 VAL A CA 1
ATOM 3302 C C . VAL A 1 505 ? 28.531 5.379 4.273 1.00 83.38 505 VAL A C 1
ATOM 3304 O O . VAL A 1 505 ? 27.846 5.441 3.262 1.00 83.38 505 VAL A O 1
ATOM 3307 N N . VAL A 1 506 ? 29.835 5.104 4.200 1.00 84.31 506 VAL A N 1
ATOM 3308 C CA . VAL A 1 506 ? 30.493 4.821 2.917 1.00 84.31 506 VAL A CA 1
ATOM 3309 C C . VAL A 1 506 ? 30.122 3.445 2.376 1.00 84.31 506 VAL A C 1
ATOM 3311 O O . VAL A 1 506 ? 30.086 3.305 1.161 1.00 84.31 506 VAL A O 1
ATOM 3314 N N . SER A 1 507 ? 29.904 2.447 3.235 1.00 83.62 507 SER A N 1
ATOM 3315 C CA . SER A 1 507 ? 29.452 1.125 2.790 1.00 83.62 507 SER A CA 1
ATOM 3316 C C . SER A 1 507 ? 28.057 1.232 2.201 1.00 83.62 507 SER A C 1
ATOM 3318 O O . SER A 1 507 ? 27.882 0.863 1.051 1.00 83.62 507 SER A O 1
ATOM 3320 N N . GLU A 1 508 ? 27.132 1.859 2.927 1.00 85.12 508 GLU A N 1
ATOM 3321 C CA . GLU A 1 508 ? 25.733 1.950 2.509 1.00 85.12 508 GLU A CA 1
ATOM 3322 C C . GLU A 1 508 ? 25.569 2.733 1.205 1.00 85.12 508 GLU A C 1
ATOM 3324 O O . GLU A 1 508 ? 24.894 2.300 0.281 1.00 85.12 508 GLU A O 1
ATOM 3329 N N . VAL A 1 509 ? 26.289 3.850 1.060 1.00 84.56 509 VAL A N 1
ATOM 3330 C CA . VAL A 1 509 ? 26.289 4.618 -0.195 1.00 84.56 509 VAL A CA 1
ATOM 3331 C C . VAL A 1 509 ? 26.905 3.826 -1.354 1.00 84.56 509 VAL A C 1
ATOM 3333 O O . VAL A 1 509 ? 26.528 4.041 -2.500 1.00 84.56 509 VAL A O 1
ATOM 3336 N N . ILE A 1 510 ? 27.872 2.937 -1.098 1.00 79.81 510 ILE A N 1
ATOM 3337 C CA . ILE A 1 510 ? 28.429 2.064 -2.145 1.00 79.81 510 ILE A CA 1
ATOM 3338 C C . ILE A 1 510 ? 27.432 0.969 -2.517 1.00 79.81 510 ILE A C 1
ATOM 3340 O O . ILE A 1 510 ? 27.276 0.705 -3.703 1.00 79.81 510 ILE A O 1
ATOM 3344 N N . ASP A 1 511 ? 26.780 0.365 -1.528 1.00 79.00 511 ASP A N 1
ATOM 3345 C CA . ASP A 1 511 ? 25.810 -0.707 -1.734 1.00 79.00 511 ASP A CA 1
ATOM 3346 C C . ASP A 1 511 ? 24.571 -0.163 -2.479 1.00 79.00 511 ASP A C 1
ATOM 3348 O O . ASP A 1 511 ? 24.134 -0.753 -3.463 1.00 79.00 511 ASP A O 1
ATOM 3352 N N . SER A 1 512 ? 24.094 1.039 -2.134 1.00 77.81 512 SER A N 1
ATOM 3353 C CA . SER A 1 512 ? 23.081 1.782 -2.903 1.00 77.81 512 SER A CA 1
ATOM 3354 C C . SER A 1 512 ? 23.569 2.148 -4.316 1.00 77.81 512 SER A C 1
ATOM 3356 O O . SER A 1 512 ? 22.834 2.003 -5.292 1.00 77.81 512 SER A O 1
ATOM 3358 N N . ALA A 1 513 ? 24.841 2.529 -4.478 1.00 69.44 513 ALA A N 1
ATOM 3359 C CA . ALA A 1 513 ? 25.411 2.809 -5.797 1.00 69.44 513 ALA A CA 1
ATOM 3360 C C . ALA A 1 513 ? 25.601 1.559 -6.684 1.00 69.44 513 ALA A C 1
ATOM 3362 O O . ALA A 1 513 ? 25.829 1.700 -7.882 1.00 69.44 513 ALA A O 1
ATOM 3363 N N . GLU A 1 514 ? 25.538 0.345 -6.134 1.00 65.38 514 GLU A N 1
ATOM 3364 C CA . GLU A 1 514 ? 25.471 -0.893 -6.927 1.00 65.38 514 GLU A CA 1
ATOM 3365 C C . GLU A 1 514 ? 24.066 -1.107 -7.514 1.00 65.38 514 GLU A C 1
ATOM 3367 O O . GLU A 1 514 ? 23.902 -1.844 -8.487 1.00 65.38 514 GLU A O 1
ATOM 3372 N N . LYS A 1 515 ? 23.061 -0.422 -6.958 1.00 66.06 515 LYS A N 1
ATOM 3373 C CA . LYS A 1 515 ? 21.688 -0.439 -7.449 1.00 66.06 515 LYS A CA 1
ATOM 3374 C C . LYS A 1 515 ? 21.442 0.635 -8.532 1.00 66.06 515 LYS A C 1
ATOM 3376 O O . LYS A 1 515 ? 20.664 0.379 -9.441 1.00 66.06 515 LYS A O 1
ATOM 3381 N N . VAL A 1 516 ? 22.092 1.812 -8.498 1.00 68.25 516 VAL A N 1
ATOM 3382 C CA . VAL A 1 516 ? 21.799 2.948 -9.424 1.00 68.25 516 VAL A CA 1
ATOM 3383 C C . VAL A 1 516 ? 22.269 2.740 -10.865 1.00 68.25 516 VAL A C 1
ATOM 3385 O O . VAL A 1 516 ? 23.415 2.338 -11.083 1.00 68.25 516 VAL A O 1
ATOM 3388 N N . SER A 1 517 ? 21.399 3.024 -11.848 1.00 66.19 517 SER A N 1
ATOM 3389 C CA . SER A 1 517 ? 21.630 2.786 -13.289 1.00 66.19 517 SER A CA 1
ATOM 3390 C C . SER A 1 517 ? 23.025 3.199 -13.765 1.00 66.19 517 SER A C 1
ATOM 3392 O O . SER A 1 517 ? 23.479 4.320 -13.504 1.00 66.19 517 SER A O 1
ATOM 3394 N N . ASP A 1 518 ? 23.698 2.321 -14.522 1.00 71.06 518 ASP A N 1
ATOM 3395 C CA . ASP A 1 518 ? 24.954 2.683 -15.181 1.00 71.06 518 ASP A CA 1
ATOM 3396 C C . ASP A 1 518 ? 24.704 3.894 -16.107 1.00 71.06 518 ASP A C 1
ATOM 3398 O O . ASP A 1 518 ? 23.737 3.901 -16.877 1.00 71.06 518 ASP A O 1
ATOM 3402 N N . PRO A 1 519 ? 25.556 4.938 -16.097 1.00 73.69 519 PRO A N 1
ATOM 3403 C CA . PRO A 1 519 ? 25.462 6.046 -17.048 1.00 73.69 519 PRO A CA 1
ATOM 3404 C C . PRO A 1 519 ? 25.339 5.622 -18.523 1.00 73.69 519 PRO A C 1
ATOM 3406 O O . PRO A 1 519 ? 24.806 6.379 -19.339 1.00 73.69 519 PRO A O 1
ATOM 3409 N N . ALA A 1 520 ? 25.858 4.449 -18.888 1.00 77.62 520 ALA A N 1
ATOM 3410 C CA . ALA A 1 520 ? 25.691 3.849 -20.203 1.00 77.62 520 ALA A CA 1
ATOM 3411 C C . ALA A 1 520 ? 24.259 3.360 -20.464 1.00 77.62 520 ALA A C 1
ATOM 3413 O O . ALA A 1 520 ? 23.776 3.538 -21.584 1.00 77.62 520 ALA A O 1
ATOM 3414 N N . ASP A 1 521 ? 23.575 2.822 -19.454 1.00 76.50 521 ASP A N 1
ATOM 3415 C CA . ASP A 1 521 ? 22.177 2.393 -19.532 1.00 76.50 521 ASP A CA 1
ATOM 3416 C C . ASP A 1 521 ? 21.225 3.588 -19.598 1.00 76.50 521 ASP A C 1
ATOM 3418 O O . ASP A 1 521 ? 20.391 3.638 -20.499 1.00 76.50 521 ASP A O 1
ATOM 3422 N N . VAL A 1 522 ? 21.452 4.636 -18.796 1.00 78.62 522 VAL A N 1
ATOM 3423 C CA . VAL A 1 522 ? 20.691 5.900 -18.898 1.00 78.62 522 VAL A CA 1
ATOM 3424 C C . VAL A 1 522 ? 20.832 6.517 -20.294 1.00 78.62 522 VAL A C 1
ATOM 3426 O O . VAL A 1 522 ? 19.862 6.961 -20.911 1.00 78.62 522 VAL A O 1
ATOM 3429 N N . ALA A 1 523 ? 22.051 6.528 -20.844 1.00 78.12 523 ALA A N 1
ATOM 3430 C CA . ALA A 1 523 ? 22.291 7.032 -22.195 1.00 78.12 523 ALA A CA 1
ATOM 3431 C C . ALA A 1 523 ? 21.653 6.145 -23.281 1.00 78.12 523 ALA A C 1
ATOM 3433 O O . ALA A 1 523 ? 21.271 6.654 -24.341 1.00 78.12 523 ALA A O 1
ATOM 3434 N N . ALA A 1 524 ? 21.548 4.835 -23.041 1.00 76.44 524 ALA A N 1
ATOM 3435 C CA . ALA A 1 524 ? 20.880 3.894 -23.931 1.00 76.44 524 ALA A CA 1
ATOM 3436 C C . ALA A 1 524 ? 19.356 4.078 -23.908 1.00 76.44 524 ALA A C 1
ATOM 3438 O O . ALA A 1 524 ? 18.761 4.188 -24.982 1.00 76.44 524 ALA A O 1
ATOM 3439 N N . ALA A 1 525 ? 18.748 4.191 -22.725 1.00 74.44 525 ALA A N 1
ATOM 3440 C CA . ALA A 1 525 ? 17.326 4.474 -22.535 1.00 74.44 525 ALA A CA 1
ATOM 3441 C C . ALA A 1 525 ? 16.937 5.802 -23.200 1.00 74.44 525 ALA A C 1
ATOM 3443 O O . ALA A 1 525 ? 16.093 5.839 -24.096 1.00 74.44 525 ALA A O 1
ATOM 3444 N N . ALA A 1 526 ? 17.686 6.876 -22.923 1.00 77.12 526 ALA A N 1
ATOM 3445 C CA . ALA A 1 526 ? 17.463 8.174 -23.558 1.00 77.12 526 ALA A CA 1
ATOM 3446 C C . ALA A 1 526 ? 17.594 8.110 -25.094 1.00 77.12 526 ALA A C 1
ATOM 3448 O O . ALA A 1 526 ? 16.894 8.817 -25.827 1.00 77.12 526 ALA A O 1
ATOM 3449 N N . ALA A 1 527 ? 18.474 7.252 -25.624 1.00 77.38 527 ALA A N 1
ATOM 3450 C CA . ALA A 1 527 ? 18.556 7.008 -27.060 1.00 77.38 527 ALA A CA 1
ATOM 3451 C C . ALA A 1 527 ? 17.303 6.297 -27.600 1.00 77.38 527 ALA A C 1
ATOM 3453 O O . ALA A 1 527 ? 16.813 6.685 -28.668 1.00 77.38 527 ALA A O 1
ATOM 3454 N N . LEU A 1 528 ? 16.783 5.291 -26.891 1.00 78.31 528 LEU A N 1
ATOM 3455 C CA . LEU A 1 528 ? 15.557 4.568 -27.247 1.00 78.31 528 LEU A CA 1
ATOM 3456 C C . LEU A 1 528 ? 14.336 5.494 -27.265 1.00 78.31 528 LEU A C 1
ATOM 3458 O O . LEU A 1 528 ? 13.633 5.529 -28.281 1.00 78.31 528 LEU A O 1
ATOM 3462 N N . ASP A 1 529 ? 14.164 6.327 -26.238 1.00 79.50 529 ASP A N 1
ATOM 3463 C CA . ASP A 1 529 ? 13.097 7.337 -26.155 1.00 79.50 529 ASP A CA 1
ATOM 3464 C C . ASP A 1 529 ? 13.125 8.318 -27.328 1.00 79.50 529 ASP A C 1
ATOM 3466 O O . ASP A 1 529 ? 12.098 8.736 -27.874 1.00 79.50 529 ASP A O 1
ATOM 3470 N N . ASN A 1 530 ? 14.333 8.635 -27.793 1.00 78.19 530 ASN A N 1
ATOM 3471 C CA . ASN A 1 530 ? 14.563 9.486 -28.953 1.00 78.19 530 ASN A CA 1
ATOM 3472 C C . ASN A 1 530 ? 14.515 8.730 -30.297 1.00 78.19 530 ASN A C 1
ATOM 3474 O O . ASN A 1 530 ? 14.908 9.258 -31.347 1.00 78.19 530 ASN A O 1
ATOM 3478 N N . GLY A 1 531 ? 13.986 7.505 -30.300 1.00 76.50 531 GLY A N 1
ATOM 3479 C CA . GLY A 1 531 ? 13.700 6.712 -31.492 1.00 76.50 531 GLY A CA 1
ATOM 3480 C C . GLY A 1 531 ? 14.908 5.984 -32.082 1.00 76.50 531 GLY A C 1
ATOM 3481 O O . GLY A 1 531 ? 14.885 5.638 -33.272 1.00 76.50 531 GLY A O 1
ATOM 3482 N N . ALA A 1 532 ? 15.968 5.765 -31.298 1.00 79.31 532 ALA A N 1
ATOM 3483 C CA . ALA A 1 532 ? 17.057 4.881 -31.689 1.00 79.31 532 ALA A CA 1
ATOM 3484 C C . ALA A 1 532 ? 16.584 3.423 -31.783 1.00 79.31 532 ALA A C 1
ATOM 3486 O O . ALA A 1 532 ? 15.602 3.002 -31.180 1.00 79.31 532 ALA A O 1
ATOM 3487 N N . THR A 1 533 ? 17.304 2.624 -32.566 1.00 79.31 533 THR A N 1
ATOM 3488 C CA . THR A 1 533 ? 17.192 1.160 -32.466 1.00 79.31 533 THR A CA 1
ATOM 3489 C C . THR A 1 533 ? 18.000 0.663 -31.269 1.00 79.31 533 THR A C 1
ATOM 3491 O O . THR A 1 533 ? 18.998 1.289 -30.928 1.00 79.31 533 THR A O 1
ATOM 3494 N N . ALA A 1 534 ? 17.654 -0.486 -30.685 1.00 76.56 534 ALA A N 1
ATOM 3495 C CA . ALA A 1 534 ? 18.425 -1.054 -29.572 1.00 76.56 534 ALA A CA 1
ATOM 3496 C C . ALA A 1 534 ? 19.902 -1.287 -29.921 1.00 76.56 534 ALA A C 1
ATOM 3498 O O . ALA A 1 534 ? 20.780 -0.998 -29.121 1.00 76.56 534 ALA A O 1
ATOM 3499 N N . SER A 1 535 ? 20.198 -1.687 -31.162 1.00 76.62 535 SER A N 1
ATOM 3500 C CA . SER A 1 535 ? 21.578 -1.743 -31.659 1.00 76.62 535 SER A CA 1
ATOM 3501 C C . SER A 1 535 ? 22.303 -0.384 -31.584 1.00 76.62 535 SER A C 1
ATOM 3503 O O . SER A 1 535 ? 23.485 -0.336 -31.274 1.00 76.62 535 SER A O 1
ATOM 3505 N N . GLN A 1 536 ? 21.610 0.729 -31.852 1.00 81.12 536 GLN A N 1
ATOM 3506 C CA . GLN A 1 536 ? 22.185 2.073 -31.714 1.00 81.12 536 GLN A CA 1
ATOM 3507 C C . GLN A 1 536 ? 22.272 2.518 -30.253 1.00 81.12 536 GLN A C 1
ATOM 3509 O O . GLN A 1 536 ? 23.239 3.178 -29.900 1.00 81.12 536 GLN A O 1
ATOM 3514 N N . ALA A 1 537 ? 21.293 2.167 -29.420 1.00 78.06 537 ALA A N 1
ATOM 3515 C CA . ALA A 1 537 ? 21.328 2.428 -27.983 1.00 78.06 537 ALA A CA 1
ATOM 3516 C C . ALA A 1 537 ? 22.500 1.694 -27.311 1.00 78.06 537 ALA A C 1
ATOM 3518 O O . ALA A 1 537 ? 23.219 2.281 -26.512 1.00 78.06 537 ALA A O 1
ATOM 3519 N N . ALA A 1 538 ? 22.790 0.463 -27.730 1.00 80.19 538 ALA A N 1
ATOM 3520 C CA . ALA A 1 538 ? 23.958 -0.272 -27.263 1.00 80.19 538 ALA A CA 1
ATOM 3521 C C . ALA A 1 538 ? 25.287 0.281 -27.802 1.00 80.19 538 ALA A C 1
ATOM 3523 O O . ALA A 1 538 ? 26.256 0.345 -27.055 1.00 80.19 538 ALA A O 1
ATOM 3524 N N . ASP A 1 539 ? 25.346 0.744 -29.059 1.00 82.12 539 ASP A N 1
ATOM 3525 C CA . ASP A 1 539 ? 26.526 1.468 -29.567 1.00 82.12 539 ASP A CA 1
ATOM 3526 C C . ASP A 1 539 ? 26.789 2.745 -28.729 1.00 82.12 539 ASP A C 1
ATOM 3528 O O . ASP A 1 539 ? 27.944 3.145 -28.526 1.00 82.12 539 ASP A O 1
ATOM 3532 N N . VAL A 1 540 ? 25.719 3.391 -28.237 1.00 81.75 540 VAL A N 1
ATOM 3533 C CA . VAL A 1 540 ? 25.799 4.521 -27.301 1.00 81.75 540 VAL A CA 1
ATOM 3534 C C . VAL A 1 540 ? 26.318 4.061 -25.939 1.00 81.75 540 VAL A C 1
ATOM 3536 O O . VAL A 1 540 ? 27.300 4.642 -25.473 1.00 81.75 540 VAL A O 1
ATOM 3539 N N . ALA A 1 541 ? 25.739 3.007 -25.359 1.00 80.81 541 ALA A N 1
ATOM 3540 C CA . ALA A 1 541 ? 26.161 2.419 -24.087 1.00 80.81 541 ALA A CA 1
ATOM 3541 C C . ALA A 1 541 ? 27.649 2.028 -24.101 1.00 80.81 541 ALA A C 1
ATOM 3543 O O . ALA A 1 541 ? 28.429 2.548 -23.308 1.00 80.81 541 ALA A O 1
ATOM 3544 N N . GLU A 1 542 ? 28.097 1.241 -25.089 1.00 81.00 542 GLU A N 1
ATOM 3545 C CA . GLU A 1 542 ? 29.498 0.802 -25.223 1.00 81.00 542 GLU A CA 1
ATOM 3546 C C . GLU A 1 542 ? 30.458 2.005 -25.337 1.00 81.00 542 GLU A C 1
ATOM 3548 O O . GLU A 1 542 ? 31.582 2.023 -24.812 1.00 81.00 542 GLU A O 1
ATOM 3553 N N . SER A 1 543 ? 30.022 3.057 -26.032 1.00 82.56 543 SER A N 1
ATOM 3554 C CA . SER A 1 543 ? 30.798 4.288 -26.171 1.00 82.56 543 SER A CA 1
ATOM 3555 C C . SER A 1 543 ? 30.888 5.073 -24.857 1.00 82.56 543 SER A C 1
ATOM 3557 O O . SER A 1 543 ? 31.931 5.685 -24.595 1.00 82.56 543 SER A O 1
ATOM 3559 N N . VAL A 1 544 ? 29.833 5.066 -24.039 1.00 83.44 544 VAL A N 1
ATOM 3560 C CA . VAL A 1 544 ? 29.796 5.690 -22.707 1.00 83.44 544 VAL A CA 1
ATOM 3561 C C . VAL A 1 544 ? 30.630 4.887 -21.706 1.00 83.44 544 VAL A C 1
ATOM 3563 O O . VAL A 1 544 ? 31.508 5.478 -21.074 1.00 83.44 544 VAL A O 1
ATOM 3566 N N . ASP A 1 545 ? 30.510 3.557 -21.695 1.00 80.31 545 ASP A N 1
ATOM 3567 C CA . ASP A 1 545 ? 31.339 2.625 -20.908 1.00 80.31 545 ASP A CA 1
ATOM 3568 C C . ASP A 1 545 ? 32.838 2.815 -21.183 1.00 80.31 545 ASP A C 1
ATOM 3570 O O . ASP A 1 545 ? 33.704 2.745 -20.304 1.00 80.31 545 ASP A O 1
ATOM 3574 N N . SER A 1 546 ? 33.182 3.121 -22.436 1.00 81.69 546 SER A N 1
ATOM 3575 C CA . SER A 1 546 ? 34.560 3.405 -22.851 1.00 81.69 546 SER A CA 1
ATOM 3576 C C . SER A 1 546 ? 35.024 4.849 -22.581 1.00 81.69 546 SER A C 1
ATOM 3578 O O . SER A 1 546 ? 36.174 5.203 -22.885 1.00 81.69 546 SER A O 1
ATOM 3580 N N . GLY A 1 547 ? 34.179 5.666 -21.945 1.00 82.12 547 GLY A N 1
ATOM 3581 C CA . GLY A 1 547 ? 34.484 7.000 -21.427 1.00 82.12 547 GLY A CA 1
ATOM 3582 C C . GLY A 1 547 ? 34.115 8.162 -22.354 1.00 82.12 547 GLY A C 1
ATOM 3583 O O . GLY A 1 547 ? 34.673 9.257 -22.206 1.00 82.12 547 GLY A O 1
ATOM 3584 N N . SER A 1 548 ? 33.234 7.949 -23.336 1.00 84.00 548 SER A N 1
ATOM 3585 C CA . SER A 1 548 ? 32.666 9.037 -24.145 1.00 84.00 548 SER A CA 1
ATOM 3586 C C . SER A 1 548 ? 31.508 9.713 -23.409 1.00 84.00 548 SER A C 1
ATOM 3588 O O . SER A 1 548 ? 30.813 9.096 -22.618 1.00 84.00 548 SER A O 1
ATOM 3590 N N . SER A 1 549 ? 31.263 10.995 -23.682 1.00 85.81 549 SER A N 1
ATOM 3591 C CA . SER A 1 549 ? 30.022 11.643 -23.230 1.00 85.81 549 SER A CA 1
ATOM 3592 C C . SER A 1 549 ? 28.821 11.115 -24.023 1.00 85.81 549 SER A C 1
ATOM 3594 O O . SER A 1 549 ? 28.969 10.957 -25.239 1.00 85.81 549 SER A O 1
ATOM 3596 N N . ALA A 1 550 ? 27.647 10.990 -23.397 1.00 79.75 550 ALA A N 1
ATOM 3597 C CA . ALA A 1 550 ? 26.402 10.524 -24.026 1.00 79.75 550 ALA A CA 1
ATOM 3598 C C . ALA A 1 550 ? 26.099 11.228 -25.366 1.00 79.75 550 ALA A C 1
ATOM 3600 O O . AL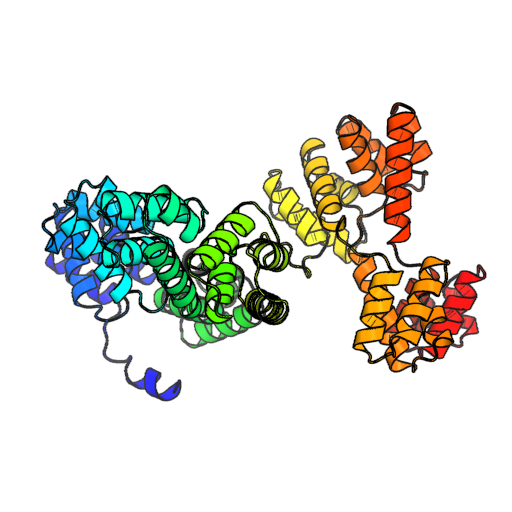A A 1 550 ? 26.019 10.578 -26.404 1.00 79.75 550 ALA A O 1
ATOM 3601 N N . ALA A 1 551 ? 26.135 12.564 -25.408 1.00 79.38 551 ALA A N 1
ATOM 3602 C CA . ALA A 1 551 ? 25.942 13.325 -26.650 1.00 79.38 551 ALA A CA 1
ATOM 3603 C C . ALA A 1 551 ? 26.969 13.011 -27.766 1.00 79.38 551 ALA A C 1
ATOM 3605 O O . ALA A 1 551 ? 26.670 13.083 -28.960 1.00 79.38 551 ALA A O 1
ATOM 3606 N N . ALA A 1 552 ? 28.214 12.673 -27.407 1.00 83.62 552 ALA A N 1
ATOM 3607 C CA . ALA A 1 552 ? 29.235 12.294 -28.389 1.00 83.62 552 ALA A CA 1
ATOM 3608 C C . ALA A 1 552 ? 29.027 10.860 -28.891 1.00 83.62 552 ALA A C 1
ATOM 3610 O O . ALA A 1 552 ? 29.216 10.611 -30.081 1.00 83.62 552 ALA A O 1
ATOM 3611 N N . ALA A 1 553 ? 28.619 9.960 -27.996 1.00 84.00 553 ALA A N 1
ATOM 3612 C CA . ALA A 1 553 ? 28.252 8.587 -28.304 1.00 84.00 553 ALA A CA 1
ATOM 3613 C C . ALA A 1 553 ? 27.020 8.536 -29.229 1.00 84.00 553 ALA A C 1
ATOM 3615 O O . ALA A 1 553 ? 27.087 7.948 -30.306 1.00 84.00 553 ALA A O 1
ATOM 3616 N N . ALA A 1 554 ? 25.953 9.273 -28.901 1.00 81.44 554 ALA A N 1
ATOM 3617 C CA . ALA A 1 554 ? 24.737 9.391 -29.711 1.00 81.44 554 ALA A CA 1
ATOM 3618 C C . ALA A 1 554 ? 25.019 9.936 -31.123 1.00 81.44 554 ALA A C 1
ATOM 3620 O O . ALA A 1 554 ? 24.486 9.444 -32.124 1.00 81.44 554 ALA A O 1
ATOM 3621 N N . ALA A 1 555 ? 25.916 10.921 -31.235 1.00 84.88 555 ALA A N 1
ATOM 3622 C CA . ALA A 1 555 ? 26.328 11.455 -32.529 1.00 84.88 555 ALA A CA 1
ATOM 3623 C C . ALA A 1 555 ? 27.102 10.434 -33.385 1.00 84.88 555 ALA A C 1
ATOM 3625 O O . ALA A 1 555 ? 26.959 10.446 -34.612 1.00 84.88 555 ALA A O 1
ATOM 3626 N N . ASP A 1 556 ? 27.920 9.571 -32.773 1.00 86.62 556 ASP A N 1
ATOM 3627 C CA . ASP A 1 556 ? 28.690 8.538 -33.485 1.00 86.62 556 ASP A CA 1
ATOM 3628 C C . ASP A 1 556 ? 27.807 7.340 -33.881 1.00 86.62 556 ASP A C 1
ATOM 3630 O O . ASP A 1 556 ? 27.942 6.824 -34.993 1.00 86.62 556 ASP A O 1
ATOM 3634 N N . ALA A 1 557 ? 26.806 7.008 -33.053 1.00 82.12 557 ALA A N 1
ATOM 3635 C CA . ALA A 1 557 ? 25.735 6.043 -33.343 1.00 82.12 557 ALA A CA 1
ATOM 3636 C C . ALA A 1 557 ? 24.743 6.523 -34.432 1.00 82.12 557 ALA A C 1
ATOM 3638 O O . ALA A 1 557 ? 23.866 5.784 -34.897 1.00 82.12 557 ALA A O 1
ATOM 3639 N N . GLY A 1 558 ? 24.899 7.768 -34.899 1.00 82.44 558 GLY A N 1
ATOM 3640 C CA . GLY A 1 558 ? 24.174 8.312 -36.043 1.00 82.44 558 GLY A CA 1
ATOM 3641 C C . GLY A 1 558 ? 22.756 8.790 -35.733 1.00 82.44 558 GLY A C 1
ATOM 3642 O O . GLY A 1 558 ? 21.948 8.875 -36.665 1.00 82.44 558 GLY A O 1
ATOM 3643 N N . LEU A 1 559 ? 22.462 9.111 -34.468 1.00 82.88 559 LEU A N 1
ATOM 3644 C CA . LEU A 1 559 ? 21.223 9.783 -34.080 1.00 82.88 559 LEU A CA 1
ATOM 3645 C C . LEU A 1 559 ? 21.178 11.202 -34.669 1.00 82.88 559 LEU A C 1
ATOM 3647 O O . LEU A 1 559 ? 22.201 11.801 -35.027 1.00 82.88 559 LEU A O 1
ATOM 3651 N N . ASP A 1 560 ? 19.968 11.737 -34.838 1.00 83.62 560 ASP A N 1
ATOM 3652 C CA . ASP A 1 560 ? 19.814 13.079 -35.383 1.00 83.62 560 ASP A CA 1
ATOM 3653 C C . ASP A 1 560 ? 20.173 14.168 -34.358 1.00 83.62 560 ASP A C 1
ATOM 3655 O O . ASP A 1 560 ? 20.322 13.936 -33.165 1.00 83.62 560 ASP A O 1
ATOM 3659 N N . THR A 1 561 ? 20.353 15.397 -34.838 1.00 77.12 561 THR A N 1
ATOM 3660 C CA . THR A 1 561 ? 20.804 16.514 -33.996 1.00 77.12 561 THR A CA 1
ATOM 3661 C C . THR A 1 561 ? 19.796 16.984 -32.947 1.00 77.12 561 THR A C 1
ATOM 3663 O O . THR A 1 561 ? 20.186 17.794 -32.114 1.00 77.12 561 THR A O 1
ATOM 3666 N N . ALA A 1 562 ? 18.522 16.596 -33.050 1.00 74.69 562 ALA A N 1
ATOM 3667 C CA . ALA A 1 562 ? 17.528 16.875 -32.018 1.00 74.69 562 ALA A CA 1
ATOM 3668 C C . ALA A 1 562 ? 17.638 15.822 -30.910 1.00 74.69 562 ALA A C 1
ATOM 3670 O O . ALA A 1 562 ? 17.855 16.199 -29.770 1.00 74.69 562 ALA A O 1
ATOM 3671 N N . ALA A 1 563 ? 17.678 14.540 -31.279 1.00 72.06 563 ALA A N 1
ATOM 3672 C CA . ALA A 1 563 ? 17.914 13.440 -30.345 1.00 72.06 563 ALA A CA 1
ATOM 3673 C C . ALA A 1 563 ? 19.228 13.605 -29.555 1.00 72.06 563 ALA A C 1
ATOM 3675 O O . ALA A 1 563 ? 19.258 13.466 -28.345 1.00 72.06 563 ALA A O 1
ATOM 3676 N N . VAL A 1 564 ? 20.316 14.009 -30.220 1.00 74.06 564 VAL A N 1
ATOM 3677 C CA . VAL A 1 564 ? 21.626 14.285 -29.583 1.00 74.06 564 VAL A CA 1
ATOM 3678 C C . VAL A 1 564 ? 21.616 15.517 -28.661 1.00 74.06 564 VAL A C 1
ATOM 3680 O O . VAL A 1 564 ? 22.595 15.770 -27.970 1.00 74.06 564 VAL A O 1
ATOM 3683 N N . ALA A 1 565 ? 20.595 16.370 -28.743 1.00 70.56 565 ALA A N 1
ATOM 3684 C CA . ALA A 1 565 ? 20.476 17.533 -27.867 1.00 70.56 565 ALA A CA 1
ATOM 3685 C C . ALA A 1 565 ? 19.633 17.242 -26.619 1.00 70.56 565 ALA A C 1
ATOM 3687 O O . ALA A 1 565 ? 19.815 17.948 -25.628 1.00 70.56 565 ALA A O 1
ATOM 3688 N N . ASP A 1 566 ? 18.729 16.265 -26.709 1.00 68.44 566 ASP A N 1
ATOM 3689 C CA . ASP A 1 566 ? 17.886 15.804 -25.606 1.00 68.44 566 ASP A CA 1
ATOM 3690 C C . ASP A 1 566 ? 18.620 14.750 -24.741 1.00 68.44 566 ASP A C 1
ATOM 3692 O O . ASP A 1 566 ? 18.408 14.720 -23.534 1.00 68.44 566 ASP A O 1
ATOM 3696 N N . ILE A 1 567 ? 19.538 13.973 -25.340 1.00 65.88 567 ILE A N 1
ATOM 3697 C CA . ILE A 1 567 ? 20.534 13.085 -24.690 1.00 65.88 567 ILE A CA 1
ATOM 3698 C C . ILE A 1 567 ? 21.804 13.867 -24.327 1.00 65.88 567 ILE A C 1
ATOM 3700 O O . ILE A 1 567 ? 22.381 13.650 -23.237 1.00 65.88 567 ILE A O 1
#